Protein AF-0000000070120757 (afdb_homodimer)

Sequence (480 aa):
MANGKIQCFLDIASYFSYIAFADLLPNLDLLAAHGVEVEFVPVLIAGINTQSGNKPPWTLQAKAEYLRYDSDRAKERVGKAGIAFPKDFLSMALTVLPQRAMHYIKRNYSTKQYLTAMHYLFHAFWTPPHKNLTKQDVLREVLASVPSDFPGQGAPLFSSQEVDDIIKAAGTQEYKDALTSSTDEAVAKGAFGAPWIFVTNARGAEEPFFGSDRFNHIYKFLDLPFRDIELLPPTKESKIMANGKIQCFLDIASYFSYIAFADLLPNLDLLAAHGVEVEFVPVLIAGINTQSGNKPPWTLQAKAEYLRYDSDRAKERVGKAGIAFPKDFLSMALTVLPQRAMHYIKRNYSTKQYLTAMHYLFHAFWTPPHKNLTKQDVLREVLASVPSDFPGQGAPLFSSQEVDDIIKAAGTQEYKDALTSSTDEAVAKGAFGAPWIFVTNARGAEEPFFGSDRFNHIYKFLDLPFRDIELLPPTKESKI

Organism: Pyricularia oryzae (strain 70-15 / ATCC MYA-4617 / FGSC 8958) (NCBI:txid242507)

Radius of gyration: 24.74 Å; Cα contacts (8 Å, |Δi|>4): 823; chains: 2; bounding box: 47×75×52 Å

Solvent-accessible surface area (backbone atoms only — not comparable to full-atom values): 25364 Å² total; per-residue (Å²): 127,67,39,20,38,38,38,37,33,27,27,76,70,30,70,44,18,48,44,30,49,54,55,46,59,81,40,47,68,58,37,44,72,62,34,30,47,77,44,80,40,54,28,44,49,69,56,21,15,63,74,45,67,41,72,68,60,61,79,39,65,45,48,36,61,48,43,61,54,54,52,54,52,50,29,46,74,56,72,40,70,71,49,50,85,54,93,62,41,80,81,39,51,61,47,61,49,50,36,12,25,46,53,49,38,55,74,74,45,53,70,66,57,32,51,39,46,52,51,44,51,33,46,41,39,31,23,78,91,40,52,50,45,49,38,68,70,50,34,50,52,52,49,48,59,29,30,64,41,71,94,48,93,49,61,51,60,39,53,74,67,52,41,51,50,38,59,55,46,26,72,34,68,70,25,48,48,48,33,53,49,43,26,51,49,43,38,74,68,46,31,46,51,49,17,27,33,42,35,33,24,64,86,67,52,72,51,71,45,73,52,58,80,47,60,65,58,50,36,53,68,49,70,48,61,60,45,58,71,37,81,49,75,80,66,84,73,76,77,112,128,68,37,20,38,36,38,38,33,27,26,76,71,30,72,44,18,48,46,31,50,54,55,45,59,83,41,47,66,58,37,45,71,61,33,29,47,77,42,80,39,55,29,43,49,68,58,21,16,64,75,46,67,43,72,68,61,61,79,39,64,42,47,35,62,48,42,60,54,53,50,52,53,50,28,47,74,55,72,41,70,72,49,50,83,54,93,62,42,78,81,37,51,61,46,62,49,49,35,12,26,48,54,51,38,54,73,74,46,54,69,67,56,32,51,39,47,52,52,45,51,32,46,42,40,31,23,78,92,39,50,51,44,51,37,67,69,51,35,50,54,51,49,50,59,29,31,62,41,71,93,51,94,48,59,51,60,38,52,75,67,50,42,51,50,38,59,54,47,25,72,34,68,68,26,48,49,50,33,50,47,41,26,49,47,43,39,74,65,47,28,47,51,51,17,27,34,42,34,33,22,64,87,66,52,72,50,70,43,72,52,59,79,47,60,68,60,50,36,53,68,49,72,49,61,61,44,59,70,37,83,47,76,81,66,83,72,76,80,112

Nearest PDB structures (foldseek):
  3rpp-assembly2_B  TM=8.856E-01  e=4.234E-11  Homo sapiens
  3gn3-assembly1_A  TM=5.487E-01  e=3.069E-03  Pseudomonas syringae pv. tomato
  1v57-assembly1_A  TM=6.775E-01  e=3.950E-02  Escherichia coli
  7u4j-assembly1_A  TM=8.013E-01  e=5.363E-01  Homo sapiens
  8q8n-assembly1_A  TM=5.885E-01  e=4.821E-01  Homo sapiens

pLDDT: mean 95.37, std 9.5, range [25.95, 98.94]

Foldseek 3Di:
DQQKEKEWEAELLDLLLLLLLLVCVVCQVVCVVNRYYYHYAYEQQVLLQVVLVHDDQVVDVVSVVVCVVVSCVSCVVSPNNQFAQAPPSVQLSPCLQVSLLLVVCVVPHDPLLSSLLSNQSSCQQGGPVHFSCSDLVSVLVSQCCRASDPVDRHHRSDDNVRSVVSNVSSPDPVSSVSRVVRNVVLVVLPDNGPRKMWMAGNVRDIDIDHGNPCVVVRCVVNVHDDDDDDDDDDDVPPVD/DQQKEKEWEAELLDLLLLLLLLVCVVCQVVCVVNRYYYHYAYEQQVLLQVVQVHDDQVVDVVSVVVCVVVSCVSCVVSPNNQFAQAPPSVQLSRCLQVSLLLVVCVVPHDPLLSSLLSNQSSCQQGGPVHFSCSDLVSVLVSQCCRASDPVDDHHRSDDNVRSVVSNVSSPDVVSSVSRVVRNVVLVVLPDNGPRKMWMAGNVGDIDIDHGNPCVVVRCVVNVHDDDDDDDDDDDVPPVD

Structure (mmCIF, N/CA/C/O backbone):
data_AF-0000000070120757-model_v1
#
loop_
_entity.id
_entity.type
_entity.pdbx_description
1 polymer 'Glutathione S-transferase kappa'
#
loop_
_atom_site.group_PDB
_atom_site.id
_atom_site.type_symbol
_atom_site.label_atom_id
_atom_site.label_alt_id
_atom_site.label_comp_id
_atom_site.label_asym_id
_atom_site.label_entity_id
_atom_site.label_seq_id
_atom_site.pdbx_PDB_ins_code
_atom_site.Cartn_x
_atom_site.Cartn_y
_atom_site.Cartn_z
_atom_site.occupancy
_atom_site.B_iso_or_equiv
_atom_site.auth_seq_id
_atom_site.auth_comp_id
_atom_site.auth_asym_id
_atom_site.auth_atom_id
_atom_site.pdbx_PDB_model_num
ATOM 1 N N . MET A 1 1 ? 13.781 26.375 -13.242 1 50.03 1 MET A N 1
ATOM 2 C CA . MET A 1 1 ? 12.469 25.719 -13.219 1 50.03 1 MET A CA 1
ATOM 3 C C . MET A 1 1 ? 12.484 24.484 -12.32 1 50.03 1 MET A C 1
ATOM 5 O O . MET A 1 1 ? 13.539 23.875 -12.133 1 50.03 1 MET A O 1
ATOM 9 N N . ALA A 1 2 ? 11.398 24.328 -11.445 1 70.94 2 ALA A N 1
ATOM 10 C CA . ALA A 1 2 ? 11.445 23.188 -10.539 1 70.94 2 ALA A CA 1
ATOM 11 C C . ALA A 1 2 ? 11.57 21.875 -11.32 1 70.94 2 ALA A C 1
ATOM 13 O O . ALA A 1 2 ? 11.016 21.734 -12.414 1 70.94 2 ALA A O 1
ATOM 14 N N . ASN A 1 3 ? 12.57 21.078 -10.969 1 88.62 3 ASN A N 1
ATOM 15 C CA . ASN A 1 3 ? 12.758 19.75 -11.547 1 88.62 3 ASN A CA 1
ATOM 16 C C . ASN A 1 3 ? 11.586 18.828 -11.227 1 88.62 3 ASN A C 1
ATOM 18 O O . ASN A 1 3 ? 11.445 17.766 -11.828 1 88.62 3 ASN A O 1
ATOM 22 N N . GLY A 1 4 ? 10.648 19.328 -10.344 1 97.19 4 GLY A N 1
ATOM 23 C CA . GLY A 1 4 ? 9.484 18.547 -9.969 1 97.19 4 GLY A CA 1
ATOM 24 C C . GLY A 1 4 ? 8.727 19.141 -8.797 1 97.19 4 GLY A C 1
ATOM 25 O O . GLY A 1 4 ? 9.195 20.078 -8.156 1 97.19 4 GLY A O 1
ATOM 26 N N . LYS A 1 5 ? 7.543 18.703 -8.602 1 98.56 5 LYS A N 1
ATOM 27 C CA . LYS A 1 5 ? 6.707 19.172 -7.496 1 98.56 5 LYS A CA 1
ATOM 28 C C . LYS A 1 5 ? 5.918 18.016 -6.891 1 98.56 5 LYS A C 1
ATOM 30 O O . LYS A 1 5 ? 5.391 17.156 -7.617 1 98.56 5 LYS A O 1
ATOM 35 N N . ILE A 1 6 ? 5.926 17.938 -5.629 1 98.81 6 ILE A N 1
ATOM 36 C CA . ILE A 1 6 ? 5.082 17.016 -4.863 1 98.81 6 ILE A CA 1
ATOM 37 C C . ILE A 1 6 ? 4.039 17.812 -4.082 1 98.81 6 ILE A C 1
ATOM 39 O O . ILE A 1 6 ? 4.391 18.641 -3.236 1 98.81 6 ILE A O 1
ATOM 43 N N . GLN A 1 7 ? 2.795 17.641 -4.371 1 98.88 7 GLN A N 1
ATOM 44 C CA . GLN A 1 7 ? 1.706 18.109 -3.521 1 98.88 7 GLN A CA 1
ATOM 45 C C . GLN A 1 7 ? 1.139 16.984 -2.674 1 98.88 7 GLN A C 1
ATOM 47 O O . GLN A 1 7 ? 0.594 16.016 -3.209 1 98.88 7 GLN A O 1
ATOM 52 N N . CYS A 1 8 ? 1.307 17.109 -1.428 1 98.94 8 CYS A N 1
ATOM 53 C CA . CYS A 1 8 ? 0.802 16.109 -0.49 1 98.94 8 CYS A CA 1
ATOM 54 C C . CYS A 1 8 ? -0.441 16.625 0.23 1 98.94 8 CYS A C 1
ATOM 56 O O . CYS A 1 8 ? -0.342 17.438 1.145 1 98.94 8 CYS A O 1
ATOM 58 N N . PHE A 1 9 ? -1.634 16.156 -0.146 1 98.94 9 PHE A N 1
ATOM 59 C CA . PHE A 1 9 ? -2.9 16.484 0.497 1 98.94 9 PHE A CA 1
ATOM 60 C C . PHE A 1 9 ? -3.129 15.617 1.727 1 98.94 9 PHE A C 1
ATOM 62 O O . PHE A 1 9 ? -3.105 14.391 1.636 1 98.94 9 PHE A O 1
ATOM 69 N N . LEU A 1 10 ? -3.34 16.234 2.838 1 98.75 10 LEU A N 1
ATOM 70 C CA . LEU A 1 10 ? -3.377 15.453 4.07 1 98.75 10 LEU A CA 1
ATOM 71 C C . LEU A 1 10 ? -4.375 16.047 5.059 1 98.75 10 LEU A C 1
ATOM 73 O O . LEU A 1 10 ? -4.777 17.203 4.922 1 98.75 10 LEU A O 1
ATOM 77 N N . ASP A 1 11 ? -4.809 15.312 5.926 1 98.88 11 ASP A N 1
ATOM 78 C CA . ASP A 1 11 ? -5.695 15.664 7.031 1 98.88 11 ASP A CA 1
ATOM 79 C C . ASP A 1 11 ? -5.137 15.164 8.359 1 98.88 11 ASP A C 1
ATOM 81 O O . ASP A 1 11 ? -4.648 14.031 8.453 1 98.88 11 ASP A O 1
ATOM 85 N N . ILE A 1 12 ? -5.242 15.945 9.383 1 98.38 12 ILE A N 1
ATOM 86 C CA . ILE A 1 12 ? -4.68 15.609 10.688 1 98.38 12 ILE A CA 1
ATOM 87 C C . ILE A 1 12 ? -5.379 14.383 11.258 1 98.38 12 ILE A C 1
ATOM 89 O O . ILE A 1 12 ? -4.812 13.664 12.086 1 98.38 12 ILE A O 1
ATOM 93 N N . ALA A 1 13 ? -6.57 14.07 10.805 1 98 13 ALA A N 1
ATOM 94 C CA . ALA A 1 13 ? -7.312 12.914 11.305 1 98 13 ALA A CA 1
ATOM 95 C C . ALA A 1 13 ? -6.93 11.648 10.547 1 98 13 ALA A C 1
ATOM 97 O O . ALA A 1 13 ? -7.395 10.555 10.875 1 98 13 ALA A O 1
ATOM 98 N N . SER A 1 14 ? -6.172 11.75 9.539 1 98.06 14 SER A N 1
ATOM 99 C CA . SER A 1 14 ? -5.707 10.594 8.773 1 98.06 14 SER A CA 1
ATOM 100 C C . SER A 1 14 ? -4.406 10.047 9.352 1 98.06 14 SER A C 1
ATOM 102 O O . SER A 1 14 ? -3.361 10.695 9.266 1 98.06 14 SER A O 1
ATOM 104 N N . TYR A 1 15 ? -4.441 8.859 9.898 1 98.06 15 TYR A N 1
ATOM 105 C CA . TYR A 1 15 ? -3.285 8.203 10.492 1 98.06 15 TYR A CA 1
ATOM 106 C C . TYR A 1 15 ? -2.133 8.125 9.5 1 98.06 15 TYR A C 1
ATOM 108 O O . TYR A 1 15 ? -0.994 8.461 9.836 1 98.06 15 TYR A O 1
ATOM 116 N N . PHE A 1 16 ? -2.396 7.75 8.305 1 98.62 16 PHE A N 1
ATOM 117 C CA . PHE A 1 16 ? -1.352 7.523 7.316 1 98.62 16 PHE A CA 1
ATOM 118 C C . PHE A 1 16 ? -0.901 8.844 6.695 1 98.62 16 PHE A C 1
ATOM 120 O O . PHE A 1 16 ? 0.169 8.914 6.086 1 98.62 16 PHE A O 1
ATOM 127 N N . SER A 1 17 ? -1.73 9.891 6.793 1 98.88 17 SER A N 1
ATOM 128 C CA . SER A 1 17 ? -1.214 11.219 6.492 1 98.88 17 SER A CA 1
ATOM 129 C C . SER A 1 17 ? -0.045 11.578 7.402 1 98.88 17 SER A C 1
ATOM 131 O O . SER A 1 17 ? 0.955 12.141 6.949 1 98.88 17 SER A O 1
ATOM 133 N N . TYR A 1 18 ? -0.209 11.258 8.703 1 98.69 18 TYR A N 1
ATOM 134 C CA . TYR A 1 18 ? 0.887 11.523 9.625 1 98.69 18 TYR A CA 1
ATOM 135 C C . TYR A 1 18 ? 2.125 10.719 9.25 1 98.69 18 TYR A C 1
ATOM 137 O O . TYR A 1 18 ? 3.244 11.234 9.289 1 98.69 18 TYR A O 1
ATOM 145 N N . ILE A 1 19 ? 1.92 9.469 8.867 1 98.75 19 ILE A N 1
ATOM 146 C CA . ILE A 1 19 ? 3.029 8.602 8.477 1 98.75 19 ILE A CA 1
ATOM 147 C C . ILE A 1 19 ? 3.732 9.195 7.254 1 98.75 19 ILE A C 1
ATOM 149 O O . ILE A 1 19 ? 4.965 9.273 7.219 1 98.75 19 ILE A O 1
ATOM 153 N N . ALA A 1 20 ? 2.971 9.578 6.277 1 98.81 20 ALA A N 1
ATOM 154 C CA . ALA A 1 20 ? 3.537 10.164 5.062 1 98.81 20 ALA A CA 1
ATOM 155 C C . ALA A 1 20 ? 4.305 11.445 5.379 1 98.81 20 ALA A C 1
ATOM 157 O O . ALA A 1 20 ? 5.402 11.664 4.863 1 98.81 20 ALA A O 1
ATOM 158 N N . PHE A 1 21 ? 3.734 12.297 6.211 1 98.5 21 PHE A N 1
ATOM 159 C CA . PHE A 1 21 ? 4.375 13.539 6.641 1 98.5 21 PHE A CA 1
ATOM 160 C C . PHE A 1 21 ? 5.703 13.25 7.332 1 98.5 21 PHE A C 1
ATOM 162 O O . PHE A 1 21 ? 6.723 13.859 7.012 1 98.5 21 PHE A O 1
ATOM 169 N N . ALA A 1 22 ? 5.656 12.273 8.227 1 97.56 22 ALA A N 1
ATOM 170 C CA . ALA A 1 22 ? 6.836 11.922 9.016 1 97.56 22 ALA A CA 1
ATOM 171 C C . ALA A 1 22 ? 7.922 11.312 8.125 1 97.56 22 ALA A C 1
ATOM 173 O O . ALA A 1 22 ? 9.109 11.438 8.422 1 97.56 22 ALA A O 1
ATOM 174 N N . ASP A 1 23 ? 7.512 10.633 7.09 1 97.56 23 ASP A N 1
ATOM 175 C CA . ASP A 1 23 ? 8.469 10.047 6.156 1 97.56 23 ASP A CA 1
ATOM 176 C C . ASP A 1 23 ? 9.07 11.109 5.238 1 97.56 23 ASP A C 1
ATOM 178 O O . ASP A 1 23 ? 10.266 11.086 4.953 1 97.56 23 ASP A O 1
ATOM 182 N N . LEU A 1 24 ? 8.289 12.062 4.793 1 97.62 24 LEU A N 1
ATOM 183 C CA . LEU A 1 24 ? 8.688 13.078 3.822 1 97.62 24 LEU A CA 1
ATOM 184 C C . LEU A 1 24 ? 9.523 14.164 4.488 1 97.62 24 LEU A C 1
ATOM 186 O O . LEU A 1 24 ? 10.453 14.695 3.881 1 97.62 24 LEU A O 1
ATOM 190 N N . LEU A 1 25 ? 9.219 14.492 5.715 1 96.44 25 LEU A N 1
ATOM 191 C CA . LEU A 1 25 ? 9.773 15.648 6.406 1 96.44 25 LEU A CA 1
ATOM 192 C C . LEU A 1 25 ? 11.297 15.586 6.434 1 96.44 25 LEU A C 1
ATOM 194 O O . LEU A 1 25 ? 11.969 16.547 6.039 1 96.44 25 LEU A O 1
ATOM 198 N N . PRO A 1 26 ? 11.898 14.43 6.773 1 95.94 26 PRO A N 1
ATOM 199 C CA . PRO A 1 26 ? 13.359 14.375 6.828 1 95.94 26 PRO A CA 1
ATOM 200 C C . PRO A 1 26 ? 14.008 14.43 5.445 1 95.94 26 PRO A C 1
ATOM 202 O O . PRO A 1 26 ? 15.219 14.625 5.336 1 95.94 26 PRO A O 1
ATOM 205 N N . ASN A 1 27 ? 13.234 14.305 4.395 1 97.56 27 ASN A N 1
ATOM 206 C CA . ASN A 1 27 ? 13.781 14.25 3.041 1 97.56 27 ASN A CA 1
ATOM 207 C C . ASN A 1 27 ? 13.594 15.57 2.305 1 97.56 27 ASN A C 1
ATOM 209 O O . ASN A 1 27 ? 13.984 15.703 1.145 1 97.56 27 ASN A O 1
ATOM 213 N N . LEU A 1 28 ? 13.008 16.562 2.957 1 97.81 28 LEU A N 1
ATOM 214 C CA . LEU A 1 28 ? 12.641 17.812 2.285 1 97.81 28 LEU A CA 1
ATOM 215 C C . LEU A 1 28 ? 13.875 18.516 1.74 1 97.81 28 LEU A C 1
ATOM 217 O O . LEU A 1 28 ? 13.875 19 0.602 1 97.81 28 LEU A O 1
ATOM 221 N N . ASP A 1 29 ? 14.953 18.625 2.547 1 97.25 29 ASP A N 1
ATOM 222 C CA . ASP A 1 29 ? 16.172 19.297 2.094 1 97.25 29 ASP A CA 1
ATOM 223 C C . ASP A 1 29 ? 16.781 18.562 0.909 1 97.25 29 ASP A C 1
ATOM 225 O O . ASP A 1 29 ? 17.266 19.188 -0.034 1 97.25 29 ASP A O 1
ATOM 229 N N . LEU A 1 30 ? 16.812 17.25 1.024 1 97.5 30 LEU A N 1
ATOM 230 C CA . LEU A 1 30 ? 17.359 16.453 -0.058 1 97.5 30 LEU A CA 1
ATOM 231 C C . LEU A 1 30 ? 16.547 16.609 -1.33 1 97.5 30 LEU A C 1
ATOM 233 O O . LEU A 1 30 ? 17.094 16.672 -2.43 1 97.5 30 LEU A O 1
ATOM 237 N N . LEU A 1 31 ? 15.211 16.594 -1.247 1 98.31 31 LEU A N 1
ATOM 238 C CA . LEU A 1 31 ? 14.336 16.812 -2.389 1 98.31 31 LEU A CA 1
ATOM 239 C C . LEU A 1 31 ? 14.57 18.188 -2.994 1 98.31 31 LEU A C 1
ATOM 241 O O . LEU A 1 31 ? 14.617 18.344 -4.219 1 98.31 31 LEU A O 1
ATOM 245 N N . ALA A 1 32 ? 14.742 19.219 -2.146 1 97.75 32 ALA A N 1
ATOM 246 C CA . ALA A 1 32 ? 15.055 20.562 -2.619 1 97.75 32 ALA A CA 1
ATOM 247 C C . ALA A 1 32 ? 16.375 20.578 -3.379 1 97.75 32 ALA A C 1
ATOM 249 O O . ALA A 1 32 ? 16.516 21.297 -4.375 1 97.75 32 ALA A O 1
ATOM 250 N N . ALA A 1 33 ? 17.344 19.828 -2.875 1 97.31 33 ALA A N 1
ATOM 251 C CA . ALA A 1 33 ? 18.641 19.75 -3.539 1 97.31 33 ALA A CA 1
ATOM 252 C C . ALA A 1 33 ? 18.5 19.172 -4.941 1 97.31 33 ALA A C 1
ATOM 254 O O . ALA A 1 33 ? 19.312 19.438 -5.824 1 97.31 33 ALA A O 1
ATOM 255 N N . HIS A 1 34 ? 17.484 18.391 -5.188 1 97.44 34 HIS A N 1
ATOM 256 C CA . HIS A 1 34 ? 17.203 17.828 -6.504 1 97.44 34 HIS A CA 1
ATOM 257 C C . HIS A 1 34 ? 16.328 18.766 -7.32 1 97.44 34 HIS A C 1
ATOM 259 O O . HIS A 1 34 ? 15.938 18.453 -8.445 1 97.44 34 HIS A O 1
ATOM 265 N N . GLY A 1 35 ? 15.961 19.891 -6.738 1 97.44 35 GLY A N 1
ATOM 266 C CA . GLY A 1 35 ? 15.07 20.828 -7.41 1 97.44 35 GLY A CA 1
ATOM 267 C C . GLY A 1 35 ? 13.609 20.438 -7.309 1 97.44 35 GLY A C 1
ATOM 268 O O . GLY A 1 35 ? 12.797 20.844 -8.141 1 97.44 35 GLY A O 1
ATOM 269 N N . VAL A 1 36 ? 13.242 19.594 -6.379 1 98.38 36 VAL A N 1
ATOM 270 C CA . VAL A 1 36 ? 11.859 19.172 -6.207 1 98.38 36 VAL A CA 1
ATOM 271 C C . VAL A 1 36 ? 11.211 19.953 -5.074 1 98.38 36 VAL A C 1
ATOM 273 O O . VAL A 1 36 ? 11.719 19.984 -3.951 1 98.38 36 VAL A O 1
ATOM 276 N N . GLU A 1 37 ? 10.148 20.609 -5.344 1 98 37 GLU A N 1
ATOM 277 C CA . GLU A 1 37 ? 9.367 21.312 -4.34 1 98 37 GLU A CA 1
ATOM 278 C C . GLU A 1 37 ? 8.328 20.406 -3.697 1 98 37 GLU A C 1
ATOM 280 O O . GLU A 1 37 ? 7.707 19.578 -4.379 1 98 37 GLU A O 1
ATOM 285 N N . VAL A 1 38 ? 8.148 20.531 -2.432 1 98.44 38 VAL A N 1
ATOM 286 C CA . VAL A 1 38 ? 7.129 19.766 -1.722 1 98.44 38 VAL A CA 1
ATOM 287 C C . VAL A 1 38 ? 6.148 20.719 -1.043 1 98.44 38 VAL A C 1
ATOM 289 O O . VAL A 1 38 ? 6.562 21.656 -0.347 1 98.44 38 VAL A O 1
ATOM 292 N N . GLU A 1 39 ? 4.961 20.531 -1.307 1 98.44 39 GLU A N 1
ATOM 293 C CA . GLU A 1 39 ? 3.887 21.297 -0.673 1 98.44 39 GLU A CA 1
ATOM 294 C C . GLU A 1 39 ? 2.928 20.375 0.079 1 98.44 39 GLU A C 1
ATOM 296 O O . GLU A 1 39 ? 2.463 19.375 -0.469 1 98.44 39 GLU A O 1
ATOM 301 N N . PHE A 1 40 ? 2.674 20.672 1.332 1 98.88 40 PHE A N 1
ATOM 302 C CA . PHE A 1 40 ? 1.639 20 2.109 1 98.88 40 PHE A CA 1
ATOM 303 C C . PHE A 1 40 ? 0.35 20.812 2.111 1 98.88 40 PHE A C 1
ATOM 305 O O . PHE A 1 40 ? 0.365 22 2.414 1 98.88 40 PHE A O 1
ATOM 312 N N . VAL A 1 41 ? -0.749 20.203 1.757 1 98.94 41 VAL A N 1
ATOM 313 C CA . VAL A 1 41 ? -1.999 20.922 1.57 1 98.94 41 VAL A CA 1
ATOM 314 C C . VAL A 1 41 ? -3.078 20.344 2.48 1 98.94 41 VAL A C 1
ATOM 316 O O . VAL A 1 41 ? -3.504 19.203 2.295 1 98.94 41 VAL A O 1
ATOM 319 N N . PRO A 1 42 ? -3.561 21.109 3.453 1 98.94 42 PRO A N 1
ATOM 320 C CA . PRO A 1 42 ? -4.645 20.609 4.305 1 98.94 42 PRO A CA 1
ATOM 321 C C . PRO A 1 42 ? -5.926 20.344 3.523 1 98.94 42 PRO A C 1
ATOM 323 O O . PRO A 1 42 ? -6.336 21.156 2.693 1 98.94 42 PRO A O 1
ATOM 326 N N . VAL A 1 43 ? -6.527 19.219 3.74 1 98.94 43 VAL A N 1
ATOM 327 C CA . VAL A 1 43 ? -7.805 18.828 3.15 1 98.94 43 VAL A CA 1
ATOM 328 C C . VAL A 1 43 ? -8.672 18.141 4.195 1 98.94 43 VAL A C 1
ATOM 330 O O . VAL A 1 43 ? -8.219 17.875 5.312 1 98.94 43 VAL A O 1
ATOM 333 N N . LEU A 1 44 ? -9.93 17.984 3.801 1 98.75 44 LEU A N 1
ATOM 334 C CA . LEU A 1 44 ? -10.852 17.203 4.633 1 98.75 44 LEU A CA 1
ATOM 335 C C . LEU A 1 44 ? -11.023 15.797 4.09 1 98.75 44 LEU A C 1
ATOM 337 O O . LEU A 1 44 ? -11.703 15.594 3.076 1 98.75 44 LEU A O 1
ATOM 341 N N . ILE A 1 45 ? -10.477 14.812 4.797 1 98.44 45 ILE A N 1
ATOM 342 C CA . ILE A 1 45 ? -10.594 13.43 4.34 1 98.44 45 ILE A CA 1
ATOM 343 C C . ILE A 1 45 ? -12.07 13.023 4.309 1 98.44 45 ILE A C 1
ATOM 345 O O . ILE A 1 45 ? -12.484 12.258 3.439 1 98.44 45 ILE A O 1
ATOM 349 N N . ALA A 1 46 ? -12.906 13.539 5.242 1 97.25 46 ALA A N 1
ATOM 350 C CA . ALA A 1 46 ? -14.344 13.273 5.211 1 97.25 46 ALA A CA 1
ATOM 351 C C . ALA A 1 46 ? -14.961 13.773 3.91 1 97.25 46 ALA A C 1
ATOM 353 O O . ALA A 1 46 ? -15.828 13.102 3.33 1 97.25 46 ALA A O 1
ATOM 354 N N . GLY A 1 47 ? -14.539 14.984 3.533 1 98.31 47 GLY A N 1
ATOM 355 C CA . GLY A 1 47 ? -15.008 15.516 2.266 1 98.31 47 GLY A CA 1
ATOM 356 C C . GLY A 1 47 ? -14.586 14.688 1.072 1 98.31 47 GLY A C 1
ATOM 357 O O . GLY A 1 47 ? -15.375 14.438 0.161 1 98.31 47 GLY A O 1
ATOM 358 N N . ILE A 1 48 ? -13.336 14.227 1.093 1 98.81 48 ILE A N 1
ATOM 359 C CA . ILE A 1 48 ? -12.805 13.391 0.023 1 98.81 48 ILE A CA 1
ATOM 360 C C . ILE A 1 48 ? -13.578 12.078 -0.048 1 98.81 48 ILE A C 1
ATOM 362 O O . ILE A 1 48 ? -13.984 11.648 -1.13 1 98.81 48 ILE A O 1
ATOM 366 N N . ASN A 1 49 ? -13.797 11.438 1.115 1 98.19 49 ASN A N 1
ATOM 367 C CA . ASN A 1 49 ? -14.555 10.195 1.157 1 98.19 49 ASN A CA 1
ATOM 368 C C . ASN A 1 49 ? -15.977 10.383 0.632 1 98.19 49 ASN A C 1
ATOM 370 O O . ASN A 1 49 ? -16.453 9.578 -0.172 1 98.19 49 ASN A O 1
ATOM 374 N N . THR A 1 50 ? -16.594 11.445 1.033 1 97.94 50 THR A N 1
ATOM 375 C CA . THR A 1 50 ? -17.969 11.727 0.625 1 97.94 50 THR A CA 1
ATOM 376 C C . THR A 1 50 ? -18.047 11.938 -0.884 1 97.94 50 THR A C 1
ATOM 378 O O . THR A 1 50 ? -18.906 11.352 -1.549 1 97.94 50 THR A O 1
ATOM 381 N N . GLN A 1 51 ? -17.172 12.711 -1.396 1 98.5 51 GLN A N 1
ATOM 382 C CA . GLN A 1 51 ? -17.25 13.078 -2.805 1 98.5 51 GLN A CA 1
ATOM 383 C C . GLN A 1 51 ? -16.828 11.922 -3.701 1 98.5 51 GLN A C 1
ATOM 385 O O . GLN A 1 51 ? -17.328 11.781 -4.816 1 98.5 51 GLN A O 1
ATOM 390 N N . SER A 1 52 ? -15.93 11.078 -3.271 1 98.5 52 SER A N 1
ATOM 391 C CA . SER A 1 52 ? -15.438 9.961 -4.074 1 98.5 52 SER A CA 1
ATOM 392 C C . SER A 1 52 ? -16.328 8.727 -3.906 1 98.5 52 SER A C 1
ATOM 394 O O . SER A 1 52 ? -16.266 7.801 -4.715 1 98.5 52 SER A O 1
ATOM 396 N N . GLY A 1 53 ? -17.078 8.68 -2.795 1 97.94 53 GLY A N 1
ATOM 397 C CA . GLY A 1 53 ? -17.875 7.512 -2.473 1 97.94 53 GLY A CA 1
ATOM 398 C C . GLY A 1 53 ? -17.109 6.438 -1.729 1 97.94 53 GLY A C 1
ATOM 399 O O . GLY A 1 53 ? -17.609 5.34 -1.501 1 97.94 53 GLY A O 1
ATOM 400 N N . ASN A 1 54 ? -15.859 6.777 -1.357 1 97.94 54 ASN A N 1
ATOM 401 C CA . ASN A 1 54 ? -15.062 5.801 -0.627 1 97.94 54 ASN A CA 1
ATOM 402 C C . ASN A 1 54 ? -15.508 5.68 0.826 1 97.94 54 ASN A C 1
ATOM 404 O O . ASN A 1 54 ? -16.141 6.594 1.363 1 97.94 54 ASN A O 1
ATOM 408 N N . LYS A 1 55 ? -15.25 4.531 1.398 1 96.06 55 LYS A N 1
ATOM 409 C CA . LYS A 1 55 ? -15.477 4.293 2.822 1 96.06 55 LYS A CA 1
ATOM 410 C C . LYS A 1 55 ? -14.164 3.998 3.545 1 96.06 55 LYS A C 1
ATOM 412 O O . LYS A 1 55 ? -13.258 3.387 2.975 1 96.06 55 LYS A O 1
ATOM 417 N N . PRO A 1 56 ? -14.086 4.473 4.781 1 94.62 56 PRO A N 1
ATOM 418 C CA . PRO A 1 56 ? -12.898 4.109 5.555 1 94.62 56 PRO A CA 1
ATOM 419 C C . PRO A 1 56 ? -12.703 2.598 5.648 1 94.62 56 PRO A C 1
ATOM 421 O O . PRO A 1 56 ? -13.672 1.844 5.73 1 94.62 56 PRO A O 1
ATOM 424 N N . PRO A 1 57 ? -11.461 2.17 5.684 1 94.06 57 PRO A N 1
ATOM 425 C CA . PRO A 1 57 ? -11.18 0.732 5.672 1 94.06 57 PRO A CA 1
ATOM 426 C C . PRO A 1 57 ? -11.75 0.011 6.895 1 94.06 57 PRO A C 1
ATOM 428 O O . PRO A 1 57 ? -12.102 -1.167 6.809 1 94.06 57 PRO A O 1
ATOM 431 N N . TRP A 1 58 ? -11.891 0.692 8.023 1 93.94 58 TRP A N 1
ATOM 432 C CA . TRP A 1 58 ? -12.297 0.012 9.25 1 93.94 58 TRP A CA 1
ATOM 433 C C . TRP A 1 58 ? -13.781 -0.323 9.227 1 93.94 58 TRP A C 1
ATOM 435 O O . TRP A 1 58 ? -14.281 -1.021 10.109 1 93.94 58 TRP A O 1
ATOM 445 N N . THR A 1 59 ? -14.5 0.191 8.164 1 95.62 59 THR A N 1
ATOM 446 C CA . THR A 1 59 ? -15.914 -0.167 8.031 1 95.62 59 THR A CA 1
ATOM 447 C C . THR A 1 59 ? -16.062 -1.64 7.66 1 95.62 59 THR A C 1
ATOM 449 O O . THR A 1 59 ? -17.141 -2.217 7.812 1 95.62 59 THR A O 1
ATOM 452 N N . LEU A 1 60 ? -15.055 -2.289 7.09 1 97.56 60 LEU A N 1
ATOM 453 C CA . LEU A 1 60 ? -14.984 -3.73 6.879 1 97.56 60 LEU A CA 1
ATOM 454 C C . LEU A 1 60 ? -14.164 -4.402 7.977 1 97.56 60 LEU A C 1
ATOM 456 O O . LEU A 1 60 ? -12.992 -4.074 8.172 1 97.56 60 LEU A O 1
ATOM 460 N N . GLN A 1 61 ? -14.82 -5.293 8.688 1 97.94 61 GLN A N 1
ATOM 461 C CA . GLN A 1 61 ? -14.234 -5.883 9.883 1 97.94 61 GLN A CA 1
ATOM 462 C C . GLN A 1 61 ? -12.844 -6.453 9.594 1 97.94 61 GLN A C 1
ATOM 464 O O . GLN A 1 61 ? -11.898 -6.215 10.352 1 97.94 61 GLN A O 1
ATOM 469 N N . ALA A 1 62 ? -12.672 -7.199 8.539 1 98.25 62 ALA A N 1
ATOM 470 C CA . ALA A 1 62 ? -11.383 -7.805 8.211 1 98.25 62 ALA A CA 1
ATOM 471 C C . ALA A 1 62 ? -10.305 -6.738 8.016 1 98.25 62 ALA A C 1
ATOM 473 O O . ALA A 1 62 ? -9.156 -6.922 8.438 1 98.25 62 ALA A O 1
ATOM 474 N N . LYS A 1 63 ? -10.688 -5.621 7.363 1 98.31 63 LYS A N 1
ATOM 475 C CA . LYS A 1 63 ? -9.719 -4.539 7.164 1 98.31 63 LYS A CA 1
ATOM 476 C C . LYS A 1 63 ? -9.406 -3.834 8.477 1 98.31 63 LYS A C 1
ATOM 478 O O . LYS A 1 63 ? -8.266 -3.432 8.711 1 98.31 63 LYS A O 1
ATOM 483 N N . ALA A 1 64 ? -10.422 -3.643 9.305 1 97.5 64 ALA A N 1
ATOM 484 C CA . ALA A 1 64 ? -10.203 -3.041 10.617 1 97.5 64 ALA A CA 1
ATOM 485 C C . ALA A 1 64 ? -9.188 -3.842 11.43 1 97.5 64 ALA A C 1
ATOM 487 O O . ALA A 1 64 ? -8.273 -3.271 12.039 1 97.5 64 ALA A O 1
ATOM 488 N N . GLU A 1 65 ? -9.352 -5.168 11.445 1 98.06 65 GLU A N 1
ATOM 489 C CA . GLU A 1 65 ? -8.445 -6.051 12.172 1 98.06 65 GLU A CA 1
ATOM 490 C C . GLU A 1 65 ? -7.031 -5.984 11.594 1 98.06 65 GLU A C 1
ATOM 492 O O . GLU A 1 65 ? -6.051 -5.934 12.344 1 98.06 65 GLU A O 1
ATOM 497 N N . TYR A 1 66 ? -6.938 -5.941 10.305 1 98.5 66 TYR A N 1
ATOM 498 C CA . TYR A 1 66 ? -5.641 -5.883 9.633 1 98.5 66 TYR A CA 1
ATOM 499 C C . TYR A 1 66 ? -4.934 -4.57 9.945 1 98.5 66 TYR A C 1
ATOM 501 O O . TYR A 1 66 ? -3.707 -4.535 10.086 1 98.5 66 TYR A O 1
ATOM 509 N N . LEU A 1 67 ? -5.691 -3.469 10.023 1 97.5 67 LEU A N 1
ATOM 510 C CA . LEU A 1 67 ? -5.145 -2.129 10.188 1 97.5 67 LEU A CA 1
ATOM 511 C C . LEU A 1 67 ? -4.375 -2.018 11.5 1 97.5 67 LEU A C 1
ATOM 513 O O . LEU A 1 67 ? -3.424 -1.239 11.609 1 97.5 67 LEU A O 1
ATOM 517 N N . ARG A 1 68 ? -4.723 -2.797 12.461 1 96.44 68 ARG A N 1
ATOM 518 C CA . ARG A 1 68 ? -3.986 -2.783 13.727 1 96.44 68 ARG A CA 1
ATOM 519 C C . ARG A 1 68 ? -2.529 -3.182 13.516 1 96.44 68 ARG A C 1
ATOM 521 O O . ARG A 1 68 ? -1.624 -2.574 14.094 1 96.44 68 ARG A O 1
ATOM 528 N N . TYR A 1 69 ? -2.293 -4.191 12.633 1 98.12 69 TYR A N 1
ATOM 529 C CA . TYR A 1 69 ? -0.939 -4.637 12.312 1 98.12 69 TYR A CA 1
ATOM 530 C C . TYR A 1 69 ? -0.219 -3.613 11.445 1 98.12 69 TYR A C 1
ATOM 532 O O . TYR A 1 69 ? 0.896 -3.191 11.766 1 98.12 69 TYR A O 1
ATOM 540 N N . ASP A 1 70 ? -0.939 -3.227 10.414 1 98.12 70 ASP A N 1
ATOM 541 C CA . ASP A 1 70 ? -0.307 -2.383 9.406 1 98.12 70 ASP A CA 1
ATOM 542 C C . ASP A 1 70 ? 0.042 -1.01 9.977 1 98.12 70 ASP A C 1
ATOM 544 O O . ASP A 1 70 ? 1.089 -0.445 9.656 1 98.12 70 ASP A O 1
ATOM 548 N N . SER A 1 71 ? -0.828 -0.429 10.797 1 98 71 SER A N 1
ATOM 549 C CA . SER A 1 71 ? -0.568 0.87 11.414 1 98 71 SER A CA 1
ATOM 550 C C . SER A 1 71 ? 0.624 0.808 12.359 1 98 71 SER A C 1
ATOM 552 O O . SER A 1 71 ? 1.438 1.731 12.406 1 98 71 SER A O 1
ATOM 554 N N . ASP A 1 72 ? 0.744 -0.27 13.102 1 97.94 72 ASP A N 1
ATOM 555 C CA . ASP A 1 72 ? 1.866 -0.438 14.023 1 97.94 72 ASP A CA 1
ATOM 556 C C . ASP A 1 72 ? 3.191 -0.499 13.266 1 97.94 72 ASP A C 1
ATOM 558 O O . ASP A 1 72 ? 4.172 0.127 13.672 1 97.94 72 ASP A O 1
ATOM 562 N N . ARG A 1 73 ? 3.188 -1.209 12.195 1 98.31 73 ARG A N 1
ATOM 563 C CA . ARG A 1 73 ? 4.391 -1.331 11.375 1 98.31 73 ARG A CA 1
ATOM 564 C C . ARG A 1 73 ? 4.766 0.006 10.75 1 98.31 73 ARG A C 1
ATOM 566 O O . ARG A 1 73 ? 5.941 0.374 10.711 1 98.31 73 ARG A O 1
ATOM 573 N N . ALA A 1 74 ? 3.758 0.71 10.305 1 98.19 74 ALA A N 1
ATOM 574 C CA . ALA A 1 74 ? 3.979 1.991 9.633 1 98.19 74 ALA A CA 1
ATOM 575 C C . ALA A 1 74 ? 4.566 3.018 10.602 1 98.19 74 ALA A C 1
ATOM 577 O O . ALA A 1 74 ? 5.531 3.711 10.266 1 98.19 74 ALA A O 1
ATOM 578 N N . LYS A 1 75 ? 3.965 3.121 11.789 1 98.12 75 LYS A N 1
ATOM 579 C CA . LYS A 1 75 ? 4.453 4.113 12.75 1 98.12 75 LYS A CA 1
ATOM 580 C C . LYS A 1 75 ? 5.875 3.789 13.195 1 98.12 75 LYS A C 1
ATOM 582 O O . LYS A 1 75 ? 6.691 4.691 13.383 1 98.12 75 LYS A O 1
ATOM 587 N N . GLU A 1 76 ? 6.184 2.5 13.375 1 97.75 76 GLU A N 1
ATOM 588 C CA . GLU A 1 76 ? 7.531 2.098 13.758 1 97.75 76 GLU A CA 1
ATOM 589 C C . GLU A 1 76 ? 8.547 2.471 12.688 1 97.75 76 GLU A C 1
ATOM 591 O O . GLU A 1 76 ? 9.648 2.922 13 1 97.75 76 GLU A O 1
ATOM 596 N N . ARG A 1 77 ? 8.18 2.279 11.477 1 97.69 77 ARG A N 1
ATOM 597 C CA . ARG A 1 77 ? 9.086 2.525 10.359 1 97.69 77 ARG A CA 1
ATOM 598 C C . ARG A 1 77 ? 9.539 3.98 10.336 1 97.69 77 ARG A C 1
ATOM 600 O O . ARG A 1 77 ? 10.68 4.273 9.969 1 97.69 77 ARG A O 1
ATOM 607 N N . VAL A 1 78 ? 8.688 4.906 10.766 1 97.19 78 VAL A N 1
ATOM 608 C CA . VAL A 1 78 ? 9.016 6.324 10.656 1 97.19 78 VAL A CA 1
ATOM 609 C C . VAL A 1 78 ? 9.375 6.879 12.031 1 97.19 78 VAL A C 1
ATOM 611 O O . VAL A 1 78 ? 9.375 8.094 12.234 1 97.19 78 VAL A O 1
ATOM 614 N N . GLY A 1 79 ? 9.562 6.027 13.008 1 96.38 79 GLY A N 1
ATOM 615 C CA . GLY A 1 79 ? 10.047 6.43 14.32 1 96.38 79 GLY A CA 1
ATOM 616 C C . GLY A 1 79 ? 8.984 7.098 15.164 1 96.38 79 GLY A C 1
ATOM 617 O O . GLY A 1 79 ? 9.281 7.984 15.969 1 96.38 79 GLY A O 1
ATOM 618 N N . LYS A 1 80 ? 7.734 6.734 14.953 1 96.38 80 LYS A N 1
ATOM 619 C CA . LYS A 1 80 ? 6.633 7.316 15.711 1 96.38 80 LYS A CA 1
ATOM 620 C C . LYS A 1 80 ? 5.918 6.258 16.547 1 96.38 80 LYS A C 1
ATOM 622 O O . LYS A 1 80 ? 4.691 6.145 16.5 1 96.38 80 LYS A O 1
ATOM 627 N N . ALA A 1 81 ? 6.656 5.457 17.25 1 93.19 81 ALA A N 1
ATOM 628 C CA . ALA A 1 81 ? 6.133 4.301 17.984 1 93.19 81 ALA A CA 1
ATOM 629 C C . ALA A 1 81 ? 5.125 4.73 19.047 1 93.19 81 ALA A C 1
ATOM 631 O O . ALA A 1 81 ? 4.285 3.932 19.469 1 93.19 81 ALA A O 1
ATOM 632 N N . GLY A 1 82 ? 5.102 5.977 19.406 1 95.06 82 GLY A N 1
ATOM 633 C CA . GLY A 1 82 ? 4.27 6.434 20.5 1 95.06 82 GLY A CA 1
ATOM 634 C C . GLY A 1 82 ? 2.855 6.789 20.078 1 95.06 82 GLY A C 1
ATOM 635 O O . GLY A 1 82 ? 1.982 7.004 20.922 1 95.06 82 GLY A O 1
ATOM 636 N N . ILE A 1 83 ? 2.584 6.824 18.766 1 97 83 ILE A N 1
ATOM 637 C CA . ILE A 1 83 ? 1.252 7.238 18.344 1 97 83 ILE A CA 1
ATOM 638 C C . ILE A 1 83 ? 0.304 6.039 18.391 1 97 83 ILE A C 1
ATOM 640 O O . ILE A 1 83 ? 0.744 4.891 18.328 1 97 83 ILE A O 1
ATOM 644 N N . ALA A 1 84 ? -1.01 6.305 18.562 1 96.06 84 ALA A N 1
ATOM 645 C CA . ALA A 1 84 ? -2.059 5.297 18.672 1 96.06 84 ALA A CA 1
ATOM 646 C C . ALA A 1 84 ? -3.416 5.867 18.281 1 96.06 84 ALA A C 1
ATOM 648 O O . ALA A 1 84 ? -3.604 7.086 18.266 1 96.06 84 ALA A O 1
ATOM 649 N N . PHE A 1 85 ? -4.34 4.98 17.984 1 95.19 85 PHE A N 1
ATOM 650 C CA . PHE A 1 85 ? -5.691 5.418 17.656 1 95.19 85 PHE A CA 1
ATOM 651 C C . PHE A 1 85 ? -6.422 5.883 18.906 1 95.19 85 PHE A C 1
ATOM 653 O O . PHE A 1 85 ? -6.371 5.219 19.953 1 95.19 85 PHE A O 1
ATOM 660 N N . PRO A 1 86 ? -7.082 6.996 18.797 1 95.25 86 PRO A N 1
ATOM 661 C CA . PRO A 1 86 ? -7.879 7.438 19.938 1 95.25 86 PRO A CA 1
ATOM 662 C C . PRO A 1 86 ? -9.117 6.574 20.172 1 95.25 86 PRO A C 1
ATOM 664 O O . PRO A 1 86 ? -9.711 6.082 19.203 1 95.25 86 PRO A O 1
ATOM 667 N N . LYS A 1 87 ? -9.586 6.449 21.422 1 92.19 87 LYS A N 1
ATOM 668 C CA . LYS A 1 87 ? -10.797 5.707 21.75 1 92.19 87 LYS A CA 1
ATOM 669 C C . LYS A 1 87 ? -12.031 6.371 21.156 1 92.19 87 LYS A C 1
ATOM 671 O O . LYS A 1 87 ? -12.953 5.691 20.703 1 92.19 87 LYS A O 1
ATOM 676 N N . ASP A 1 88 ? -11.992 7.75 21.188 1 92.62 88 ASP A N 1
ATOM 677 C CA . ASP A 1 88 ? -13.109 8.523 20.656 1 92.62 88 ASP A CA 1
ATOM 678 C C . ASP A 1 88 ? -12.773 9.125 19.297 1 92.62 88 ASP A C 1
ATOM 680 O O . ASP A 1 88 ? -12.984 10.312 19.062 1 92.62 88 ASP A O 1
ATOM 684 N N . PHE A 1 89 ? -12.258 8.305 18.469 1 94 89 PHE A N 1
ATOM 685 C CA . PHE A 1 89 ? -11.727 8.766 17.188 1 94 89 PHE A CA 1
ATOM 686 C C . PHE A 1 89 ? -12.805 9.477 16.391 1 94 89 PHE A C 1
ATOM 688 O O . PHE A 1 89 ? -12.555 10.539 15.812 1 94 89 PHE A O 1
ATOM 695 N N . LEU A 1 90 ? -14.047 8.969 16.312 1 89.38 90 LEU A N 1
ATOM 696 C CA . LEU A 1 90 ? -15.094 9.484 15.438 1 89.38 90 LEU A CA 1
ATOM 697 C C . LEU A 1 90 ? -15.461 10.922 15.82 1 89.38 90 LEU A C 1
ATOM 699 O O . LEU A 1 90 ? -15.695 11.758 14.945 1 89.38 90 LEU A O 1
ATOM 703 N N . SER A 1 91 ? -15.438 11.219 17.094 1 90.75 91 SER A N 1
ATOM 704 C CA . SER A 1 91 ? -15.781 12.562 17.547 1 90.75 91 SER A CA 1
ATOM 705 C C . SER A 1 91 ? -14.633 13.539 17.297 1 90.75 91 SER A C 1
ATOM 707 O O . SER A 1 91 ? -14.844 14.758 17.234 1 90.75 91 SER A O 1
ATOM 709 N N . MET A 1 92 ? -13.461 13.023 17.078 1 94.75 92 MET A N 1
ATOM 710 C CA . MET A 1 92 ? -12.273 13.859 16.906 1 94.75 92 MET A CA 1
ATOM 711 C C . MET A 1 92 ? -11.953 14.047 15.422 1 94.75 92 MET A C 1
ATOM 713 O O . MET A 1 92 ? -11.148 14.898 15.062 1 94.75 92 MET A O 1
ATOM 717 N N . ALA A 1 93 ? -12.68 13.336 14.547 1 93.5 93 ALA A N 1
ATOM 718 C CA . ALA A 1 93 ? -12.273 13.25 13.148 1 93.5 93 ALA A CA 1
ATOM 719 C C . ALA A 1 93 ? -12.961 14.32 12.312 1 93.5 93 ALA A C 1
ATOM 721 O O . ALA A 1 93 ? -12.727 14.422 11.102 1 93.5 93 ALA A O 1
ATOM 722 N N . LEU A 1 94 ? -13.805 15.211 12.883 1 93.88 94 LEU A N 1
ATOM 723 C CA . LEU A 1 94 ? -14.406 16.344 12.195 1 93.88 94 LEU A CA 1
ATOM 724 C C . LEU A 1 94 ? -13.477 17.562 12.234 1 93.88 94 LEU A C 1
ATOM 726 O O . LEU A 1 94 ? -13.781 18.562 12.891 1 93.88 94 LEU A O 1
ATOM 730 N N . THR A 1 95 ? -12.445 17.547 11.367 1 98.19 95 THR A N 1
ATOM 731 C CA . THR A 1 95 ? -11.25 18.375 11.555 1 98.19 95 THR A CA 1
ATOM 732 C C . THR A 1 95 ? -11.383 19.688 10.797 1 98.19 95 THR A C 1
ATOM 734 O O . THR A 1 95 ? -10.375 20.281 10.398 1 98.19 95 THR A O 1
ATOM 737 N N . VAL A 1 96 ? -12.586 20.219 10.609 1 98.44 96 VAL A N 1
ATOM 738 C CA . VAL A 1 96 ? -12.828 21.438 9.836 1 98.44 96 VAL A CA 1
ATOM 739 C C . VAL A 1 96 ? -12.047 22.594 10.453 1 98.44 96 VAL A C 1
ATOM 741 O O . VAL A 1 96 ? -11.281 23.266 9.758 1 98.44 96 VAL A O 1
ATOM 744 N N . LEU A 1 97 ? -12.109 22.766 11.719 1 98.56 97 LEU A N 1
ATOM 745 C CA . LEU A 1 97 ? -11.516 23.922 12.398 1 98.56 97 LEU A CA 1
ATOM 746 C C . LEU A 1 97 ? -9.992 23.875 12.312 1 98.56 97 LEU A C 1
ATOM 748 O O . LEU A 1 97 ? -9.375 24.828 11.836 1 98.56 97 LEU A O 1
ATOM 752 N N . PRO A 1 98 ? -9.312 22.812 12.711 1 98.75 98 PRO A N 1
ATOM 753 C CA . PRO A 1 98 ? -7.852 22.812 12.633 1 98.75 98 PRO A CA 1
ATOM 754 C C . PRO A 1 98 ? -7.34 22.891 11.195 1 98.75 98 PRO A C 1
ATOM 756 O O . PRO A 1 98 ? -6.285 23.469 10.938 1 98.75 98 PRO A O 1
ATOM 759 N N . GLN A 1 99 ? -8.078 22.297 10.227 1 98.88 99 GLN A N 1
ATOM 760 C CA . GLN A 1 99 ? -7.625 22.344 8.844 1 98.88 99 GLN A CA 1
ATOM 761 C C . GLN A 1 99 ? -7.738 23.75 8.266 1 98.88 99 GLN A C 1
ATOM 763 O O . GLN A 1 99 ? -6.879 24.188 7.5 1 98.88 99 GLN A O 1
ATOM 768 N N . ARG A 1 100 ? -8.773 24.484 8.617 1 98.94 100 ARG A N 1
ATOM 769 C CA . ARG A 1 100 ? -8.883 25.891 8.234 1 98.94 100 ARG A CA 1
ATOM 770 C C . ARG A 1 100 ? -7.77 26.719 8.875 1 98.94 100 ARG A C 1
ATOM 772 O O . ARG A 1 100 ? -7.18 27.578 8.227 1 98.94 100 ARG A O 1
ATOM 779 N N . ALA A 1 101 ? -7.512 26.453 10.156 1 98.94 101 ALA A N 1
ATOM 780 C CA . ALA A 1 101 ? -6.414 27.125 10.836 1 98.94 101 ALA A CA 1
ATOM 781 C C . ALA A 1 101 ? -5.094 26.906 10.102 1 98.94 101 ALA A C 1
ATOM 783 O O . ALA A 1 101 ? -4.305 27.828 9.938 1 98.94 101 ALA A O 1
ATOM 784 N N . MET A 1 102 ? -4.863 25.703 9.633 1 98.88 102 MET A N 1
ATOM 785 C CA . MET A 1 102 ? -3.621 25.359 8.945 1 98.88 102 MET A CA 1
ATOM 786 C C . MET A 1 102 ? -3.508 26.109 7.625 1 98.88 102 MET A C 1
ATOM 788 O O . MET A 1 102 ? -2.408 26.484 7.207 1 98.88 102 MET A O 1
ATOM 792 N N . HIS A 1 103 ? -4.648 26.312 6.914 1 98.94 103 HIS A N 1
ATOM 793 C CA . HIS A 1 103 ? -4.609 27.125 5.703 1 98.94 103 HIS A CA 1
ATOM 794 C C . HIS A 1 103 ? -4.16 28.547 6.012 1 98.94 103 HIS A C 1
ATOM 796 O O . HIS A 1 103 ? -3.414 29.141 5.238 1 98.94 103 HIS A O 1
ATOM 802 N N . TYR A 1 104 ? -4.68 29.094 7.094 1 98.94 104 TYR A N 1
ATOM 803 C CA . TYR A 1 104 ? -4.254 30.422 7.488 1 98.94 104 TYR A CA 1
ATOM 804 C C . TYR A 1 104 ? -2.764 30.453 7.805 1 98.94 104 TYR A C 1
ATOM 806 O O . TYR A 1 104 ? -2.043 31.344 7.348 1 98.94 104 TYR A O 1
ATOM 814 N N . ILE A 1 105 ? -2.289 29.5 8.602 1 98.88 105 ILE A N 1
ATOM 815 C CA . ILE A 1 105 ? -0.882 29.422 8.977 1 98.88 105 ILE A CA 1
ATOM 816 C C . ILE A 1 105 ? -0.019 29.297 7.723 1 98.88 105 ILE A C 1
ATOM 818 O O . ILE A 1 105 ? 0.995 29.984 7.586 1 98.88 105 ILE A O 1
ATOM 822 N N . LYS A 1 106 ? -0.448 28.453 6.82 1 98.75 106 LYS A N 1
ATOM 823 C CA . LYS A 1 106 ? 0.283 28.234 5.574 1 98.75 106 LYS A CA 1
ATOM 824 C C . LYS A 1 106 ? 0.464 29.531 4.801 1 98.75 106 LYS A C 1
ATOM 826 O O . LYS A 1 106 ? 1.526 29.781 4.23 1 98.75 106 LYS A O 1
ATOM 831 N N . ARG A 1 107 ? -0.526 30.359 4.777 1 98.5 107 ARG A N 1
ATOM 832 C CA . ARG A 1 107 ? -0.542 31.562 3.967 1 98.5 107 ARG A CA 1
ATOM 833 C C . ARG A 1 107 ? 0.235 32.688 4.648 1 98.5 107 ARG A C 1
ATOM 835 O O . ARG A 1 107 ? 0.854 33.531 3.977 1 98.5 107 ARG A O 1
ATOM 842 N N . ASN A 1 108 ? 0.317 32.719 5.965 1 98.56 108 ASN A N 1
ATOM 843 C CA . ASN A 1 108 ? 0.704 33.938 6.648 1 98.56 108 ASN A CA 1
ATOM 844 C C . ASN A 1 108 ? 2.014 33.781 7.414 1 98.56 108 ASN A C 1
ATOM 846 O O . ASN A 1 108 ? 2.584 34.75 7.902 1 98.56 108 ASN A O 1
ATOM 850 N N . TYR A 1 109 ? 2.488 32.594 7.504 1 98 109 TYR A N 1
ATOM 851 C CA . TYR A 1 109 ? 3.713 32.312 8.258 1 98 109 TYR A CA 1
ATOM 852 C C . TYR A 1 109 ? 4.746 31.609 7.387 1 98 109 TYR A C 1
ATOM 854 O O . TYR A 1 109 ? 4.445 31.219 6.262 1 98 109 TYR A O 1
ATOM 862 N N . SER A 1 110 ? 5.992 31.484 7.887 1 96.62 110 SER A N 1
ATOM 863 C CA . SER A 1 110 ? 7.062 30.828 7.141 1 96.62 110 SER A CA 1
ATOM 864 C C . SER A 1 110 ? 6.773 29.344 6.953 1 96.62 110 SER A C 1
ATOM 866 O O . SER A 1 110 ? 5.988 28.766 7.703 1 96.62 110 SER A O 1
ATOM 868 N N . THR A 1 111 ? 7.418 28.75 5.98 1 96.31 111 THR A N 1
ATOM 869 C CA . THR A 1 111 ? 7.289 27.312 5.742 1 96.31 111 THR A CA 1
ATOM 870 C C . THR A 1 111 ? 7.707 26.516 6.977 1 96.31 111 THR A C 1
ATOM 872 O O . THR A 1 111 ? 7.074 25.516 7.32 1 96.31 111 THR A O 1
ATOM 875 N N . LYS A 1 112 ? 8.742 26.953 7.621 1 94.31 112 LYS A N 1
ATOM 876 C CA . LYS A 1 112 ? 9.211 26.281 8.828 1 94.31 112 LYS A CA 1
ATOM 877 C C . LYS A 1 112 ? 8.141 26.297 9.914 1 94.31 112 LYS A C 1
ATOM 879 O O . LYS A 1 112 ? 7.895 25.281 10.57 1 94.31 112 LYS A O 1
ATOM 884 N N . GLN A 1 113 ? 7.523 27.469 10.148 1 95.44 113 GLN A N 1
ATOM 885 C CA . GLN A 1 113 ? 6.465 27.562 11.148 1 95.44 113 GLN A CA 1
ATOM 886 C C . GLN A 1 113 ? 5.277 26.688 10.781 1 95.44 113 GLN A C 1
ATOM 888 O O . GLN A 1 113 ? 4.711 26.016 11.648 1 95.44 113 GLN A O 1
ATOM 893 N N . TYR A 1 114 ? 4.938 26.734 9.523 1 97.75 114 TYR A N 1
ATOM 894 C CA . TYR A 1 114 ? 3.818 25.938 9.031 1 97.75 114 TYR A CA 1
ATOM 895 C C . TYR A 1 114 ? 4.059 24.453 9.273 1 97.75 114 TYR A C 1
ATOM 897 O O . TYR A 1 114 ? 3.205 23.766 9.836 1 97.75 114 TYR A O 1
ATOM 905 N N . LEU A 1 115 ? 5.238 23.953 8.914 1 97.06 115 LEU A N 1
ATOM 906 C CA . LEU A 1 115 ? 5.562 22.531 9.047 1 97.06 115 LEU A CA 1
ATOM 907 C C . LEU A 1 115 ? 5.676 22.141 10.516 1 97.06 115 LEU A C 1
ATOM 909 O O . LEU A 1 115 ? 5.277 21.047 10.906 1 97.06 115 LEU A O 1
ATOM 913 N N . THR A 1 116 ? 6.223 23.016 11.312 1 96.69 116 THR A N 1
ATOM 914 C CA . THR A 1 116 ? 6.316 22.75 12.742 1 96.69 116 THR A CA 1
ATOM 915 C C . THR A 1 116 ? 4.926 22.641 13.367 1 96.69 116 THR A C 1
ATOM 917 O O . THR A 1 116 ? 4.668 21.734 14.156 1 96.69 116 THR A O 1
ATOM 920 N N . ALA A 1 117 ? 4.059 23.578 12.984 1 97.38 117 ALA A N 1
ATOM 921 C CA . ALA A 1 117 ? 2.686 23.547 13.484 1 97.38 117 ALA A CA 1
ATOM 922 C C . ALA A 1 117 ? 1.976 22.266 13.055 1 97.38 117 ALA A C 1
ATOM 924 O O . ALA A 1 117 ? 1.321 21.609 13.867 1 97.38 117 ALA A O 1
ATOM 925 N N . MET A 1 118 ? 2.074 21.922 11.797 1 97.69 118 MET A N 1
ATOM 926 C CA . MET A 1 118 ? 1.454 20.703 11.281 1 97.69 118 MET A CA 1
ATOM 927 C C . MET A 1 118 ? 1.946 19.484 12.039 1 97.69 118 MET A C 1
ATOM 929 O O . MET A 1 118 ? 1.147 18.641 12.445 1 97.69 118 MET A O 1
ATOM 933 N N . HIS A 1 119 ? 3.256 19.391 12.172 1 97.12 119 HIS A N 1
ATOM 934 C CA . HIS A 1 119 ? 3.842 18.266 12.891 1 97.12 119 HIS A CA 1
ATOM 935 C C . HIS A 1 119 ? 3.275 18.141 14.297 1 97.12 119 HIS A C 1
ATOM 937 O O . HIS A 1 119 ? 2.932 17.047 14.75 1 97.12 119 HI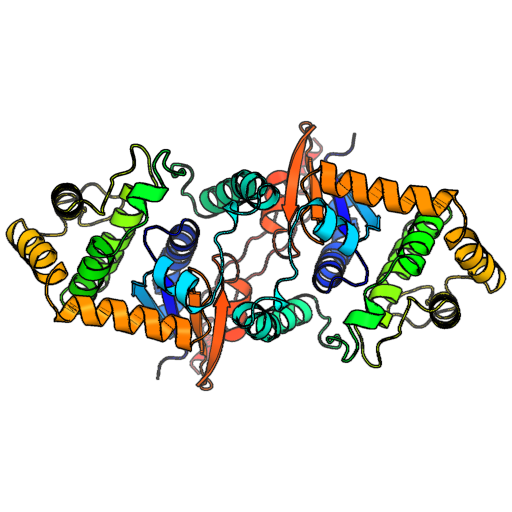S A O 1
ATOM 943 N N . TYR A 1 120 ? 3.209 19.219 14.984 1 96.62 120 TYR A N 1
ATOM 944 C CA . TYR A 1 120 ? 2.746 19.219 16.375 1 96.62 120 TYR A CA 1
ATOM 945 C C . TYR A 1 120 ? 1.266 18.859 16.453 1 96.62 120 TYR A C 1
ATOM 947 O O . TYR A 1 120 ? 0.833 18.172 17.375 1 96.62 120 TYR A O 1
ATOM 955 N N . LEU A 1 121 ? 0.465 19.391 15.516 1 97.56 121 LEU A N 1
ATOM 956 C CA . LEU A 1 121 ? -0.95 19.047 15.5 1 97.56 121 LEU A CA 1
ATOM 957 C C . LEU A 1 121 ? -1.135 17.547 15.289 1 97.56 121 LEU A C 1
ATOM 959 O O . LEU A 1 121 ? -1.965 16.922 15.945 1 97.56 121 LEU A O 1
ATOM 963 N N . PHE A 1 122 ? -0.373 16.969 14.336 1 97.94 122 PHE A N 1
ATOM 964 C CA . PHE A 1 122 ? -0.388 15.516 14.172 1 97.94 122 PHE A CA 1
ATOM 965 C C . PHE A 1 122 ? -0.039 14.812 15.477 1 97.94 122 PHE A C 1
ATOM 967 O O . PHE A 1 122 ? -0.746 13.898 15.898 1 97.94 122 PHE A O 1
ATOM 974 N N . HIS A 1 123 ? 1.021 15.266 16.062 1 96.56 123 HIS A N 1
ATOM 975 C CA . HIS A 1 123 ? 1.488 14.672 17.312 1 96.56 123 HIS A CA 1
ATOM 976 C C . HIS A 1 123 ? 0.413 14.75 18.391 1 96.56 123 HIS A C 1
ATOM 978 O O . HIS A 1 123 ? 0.108 13.742 19.047 1 96.56 123 HIS A O 1
ATOM 984 N N . ALA A 1 124 ? -0.145 15.914 18.578 1 96.75 124 ALA A N 1
ATOM 985 C CA . ALA A 1 124 ? -1.156 16.141 19.609 1 96.75 124 ALA A CA 1
ATOM 986 C C . ALA A 1 124 ? -2.387 15.266 19.375 1 96.75 124 ALA A C 1
ATOM 988 O O . ALA A 1 124 ? -3.008 14.781 20.312 1 96.75 124 ALA A O 1
ATOM 989 N N . PHE A 1 125 ? -2.76 15.117 18.141 1 98.31 125 PHE A N 1
ATOM 990 C CA . PHE A 1 125 ? -3.947 14.352 17.781 1 98.31 125 PHE A CA 1
ATOM 991 C C . PHE A 1 125 ? -3.721 12.859 17.984 1 98.31 125 PHE A C 1
ATOM 993 O O . PHE A 1 125 ? -4.574 12.172 18.562 1 98.31 125 PHE A O 1
ATOM 1000 N N . TRP A 1 126 ? -2.547 12.289 17.641 1 98.12 126 TRP A N 1
ATOM 1001 C CA . TRP A 1 126 ? -2.381 10.844 17.5 1 98.12 126 TRP A CA 1
ATOM 1002 C C . TRP A 1 126 ? -1.611 10.273 18.688 1 98.12 126 TRP A C 1
ATOM 1004 O O . TRP A 1 126 ? -1.585 9.055 18.891 1 98.12 126 TRP A O 1
ATOM 1014 N N . THR A 1 127 ? -0.938 11.094 19.453 1 97.12 127 THR A N 1
ATOM 1015 C CA . THR A 1 127 ? -0.229 10.609 20.641 1 97.12 127 THR A CA 1
ATOM 1016 C C . THR A 1 127 ? -1.116 10.703 21.875 1 97.12 127 THR A C 1
ATOM 1018 O O . THR A 1 127 ? -1.732 11.742 22.125 1 97.12 127 THR A O 1
ATOM 1021 N N . PRO A 1 128 ? -1.187 9.633 22.609 1 96.69 128 PRO A N 1
ATOM 1022 C CA . PRO A 1 128 ? -1.948 9.734 23.859 1 96.69 128 PRO A CA 1
ATOM 1023 C C . PRO A 1 128 ? -1.509 10.914 24.719 1 96.69 128 PRO A C 1
ATOM 1025 O O . PRO A 1 128 ? -0.312 11.195 24.828 1 96.69 128 PRO A O 1
ATOM 1028 N N . PRO A 1 129 ? -2.496 11.648 25.422 1 96.06 129 PRO A N 1
ATOM 1029 C CA . PRO A 1 129 ? -3.896 11.297 25.672 1 96.06 129 PRO A CA 1
ATOM 1030 C C . PRO A 1 129 ? -4.824 11.75 24.547 1 96.06 129 PRO A C 1
ATOM 1032 O O . PRO A 1 129 ? -6.047 11.781 24.719 1 96.06 129 PRO A O 1
ATOM 1035 N N . HIS A 1 130 ? -4.309 12.148 23.344 1 97.75 130 HIS A N 1
ATOM 1036 C CA . HIS A 1 130 ? -5.086 12.516 22.172 1 97.75 130 HIS A CA 1
ATOM 1037 C C . HIS A 1 130 ? -5.879 13.805 22.406 1 97.75 130 HIS A C 1
ATOM 1039 O O . HIS A 1 130 ? -6.883 13.789 23.125 1 97.75 130 HIS A O 1
ATOM 1045 N N . LYS A 1 131 ? -5.48 14.859 21.844 1 97.19 131 LYS A N 1
ATOM 1046 C CA . LYS A 1 131 ? -6.191 16.125 21.969 1 97.19 131 LYS A CA 1
ATOM 1047 C C . LYS A 1 131 ? -7.266 16.281 20.906 1 97.19 131 LYS A C 1
ATOM 1049 O O . LYS A 1 131 ? -6.996 16.078 19.719 1 97.19 131 LYS A O 1
ATOM 1054 N N . ASN A 1 132 ? -8.469 16.578 21.344 1 97.88 132 ASN A N 1
ATOM 1055 C CA . ASN A 1 132 ? -9.555 16.812 20.391 1 97.88 132 ASN A CA 1
ATOM 1056 C C . ASN A 1 132 ? -9.469 18.203 19.766 1 97.88 132 ASN A C 1
ATOM 1058 O O . ASN A 1 132 ? -10.055 19.156 20.281 1 97.88 132 ASN A O 1
ATOM 1062 N N . LEU A 1 133 ? -8.82 18.344 18.672 1 98.25 133 LEU A N 1
ATOM 1063 C CA . LEU A 1 133 ? -8.477 19.609 18.031 1 98.25 133 LEU A CA 1
ATOM 1064 C C . LEU A 1 133 ? -9.703 20.234 17.375 1 98.25 133 LEU A C 1
ATOM 1066 O O . LEU A 1 133 ? -9.641 21.375 16.891 1 98.25 133 LEU A O 1
ATOM 1070 N N . THR A 1 134 ? -10.797 19.531 17.344 1 96.81 134 THR A N 1
ATOM 1071 C CA . THR A 1 134 ? -12.023 20.078 16.781 1 96.81 134 THR A CA 1
ATOM 1072 C C . THR A 1 134 ? -12.641 21.109 17.734 1 96.81 134 THR A C 1
ATOM 1074 O O . THR A 1 134 ? -13.5 21.891 17.344 1 96.81 134 THR A O 1
ATOM 1077 N N . LYS A 1 135 ? -12.219 21.031 18.984 1 97.31 135 LYS A N 1
ATOM 1078 C CA . LYS A 1 135 ? -12.656 22 20 1 97.31 135 LYS A CA 1
ATOM 1079 C C . LYS A 1 135 ? -11.773 23.25 19.984 1 97.31 135 LYS A C 1
ATOM 1081 O O . LYS A 1 135 ? -10.555 23.156 20.125 1 97.31 135 LYS A O 1
ATOM 1086 N N . GLN A 1 136 ? -12.43 24.359 19.891 1 97.94 136 GLN A N 1
ATOM 1087 C CA . GLN A 1 136 ? -11.703 25.609 19.703 1 97.94 136 GLN A CA 1
ATOM 1088 C C . GLN A 1 136 ? -10.734 25.859 20.859 1 97.94 136 GLN A C 1
ATOM 1090 O O . GLN A 1 136 ? -9.602 26.281 20.641 1 97.94 136 GLN A O 1
ATOM 1095 N N . ASP A 1 137 ? -11.188 25.641 22.078 1 98.19 137 ASP A N 1
ATOM 1096 C CA . ASP A 1 137 ? -10.344 25.891 23.25 1 98.19 137 ASP A CA 1
ATOM 1097 C C . ASP A 1 137 ? -9.141 24.953 23.266 1 98.19 137 ASP A C 1
ATOM 1099 O O . ASP A 1 137 ? -8.047 25.344 23.656 1 98.19 137 ASP A O 1
ATOM 1103 N N . VAL A 1 138 ? -9.328 23.703 22.859 1 98.31 138 VAL A N 1
ATOM 1104 C CA . VAL A 1 138 ? -8.242 22.734 22.797 1 98.31 138 VAL A CA 1
ATOM 1105 C C . VAL A 1 138 ? -7.262 23.125 21.703 1 98.31 138 VAL A C 1
ATOM 1107 O O . VAL A 1 138 ? -6.047 23.094 21.891 1 98.31 138 VAL A O 1
ATOM 1110 N N . LEU A 1 139 ? -7.789 23.516 20.5 1 98.56 139 LEU A N 1
ATOM 1111 C CA . LEU A 1 139 ? -6.926 23.969 19.422 1 98.56 139 LEU A CA 1
ATOM 1112 C C . LEU A 1 139 ? -6.086 25.172 19.844 1 98.56 139 LEU A C 1
ATOM 1114 O O . LEU A 1 139 ? -4.891 25.234 19.547 1 98.56 139 LEU A O 1
ATOM 1118 N N . ARG A 1 140 ? -6.734 26.078 20.562 1 98.25 140 ARG A N 1
ATOM 1119 C CA . ARG A 1 140 ? -6.023 27.25 21.094 1 98.25 140 ARG A CA 1
ATOM 1120 C C . ARG A 1 140 ? -4.867 26.828 21.984 1 98.25 140 ARG A C 1
ATOM 1122 O O . ARG A 1 140 ? -3.75 27.328 21.859 1 98.25 140 ARG A O 1
ATOM 1129 N N . GLU A 1 141 ? -5.176 25.969 22.891 1 97.56 141 GLU A N 1
ATOM 1130 C CA . GLU A 1 141 ? -4.168 25.469 23.828 1 97.56 141 GLU A CA 1
ATOM 1131 C C . GLU A 1 141 ? -3.008 24.812 23.094 1 97.56 141 GLU A C 1
ATOM 1133 O O . GLU A 1 141 ? -1.843 25.047 23.406 1 97.56 141 GLU A O 1
ATOM 1138 N N . VAL A 1 142 ? -3.307 23.984 22.125 1 97.12 142 VAL A N 1
ATOM 1139 C CA . VAL A 1 142 ? -2.291 23.25 21.375 1 97.12 142 VAL A CA 1
ATOM 1140 C C . VAL A 1 142 ? -1.452 24.219 20.547 1 97.12 142 VAL A C 1
ATOM 1142 O O . VAL A 1 142 ? -0.221 24.156 20.547 1 97.12 142 VAL A O 1
ATOM 1145 N N . LEU A 1 143 ? -2.09 25.188 19.859 1 97.94 143 LEU A N 1
ATOM 1146 C CA . LEU A 1 143 ? -1.369 26.172 19.047 1 97.94 143 LEU A CA 1
ATOM 1147 C C . LEU A 1 143 ? -0.453 27.031 19.922 1 97.94 143 LEU A C 1
ATOM 1149 O O . LEU A 1 143 ? 0.637 27.406 19.5 1 97.94 143 LEU A O 1
ATOM 1153 N N . ALA A 1 144 ? -0.899 27.266 21.141 1 96.38 144 ALA A N 1
ATOM 1154 C CA . ALA A 1 144 ? -0.113 28.062 22.078 1 96.38 144 ALA A CA 1
ATOM 1155 C C . ALA A 1 144 ? 1.088 27.281 22.594 1 96.38 144 ALA A C 1
ATOM 1157 O O . ALA A 1 144 ? 2.035 27.875 23.125 1 96.38 144 ALA A O 1
ATOM 1158 N N . SER A 1 145 ? 1.055 26 22.422 1 94.06 145 SER A N 1
ATOM 1159 C CA . SER A 1 145 ? 2.072 25.141 23.016 1 94.06 145 SER A CA 1
ATOM 1160 C C . SER A 1 145 ? 3.049 24.625 21.969 1 94.06 145 SER A C 1
ATOM 1162 O O . SER A 1 145 ? 4.008 23.922 22.297 1 94.06 145 SER A O 1
ATOM 1164 N N . VAL A 1 146 ? 2.797 24.906 20.656 1 94.19 146 VAL A N 1
ATOM 1165 C CA . VAL A 1 146 ? 3.719 24.453 19.625 1 94.19 146 VAL A CA 1
ATOM 1166 C C . VAL A 1 146 ? 5.109 25.031 19.875 1 94.19 146 VAL A C 1
ATOM 1168 O O . VAL A 1 146 ? 5.277 26.25 19.969 1 94.19 146 VAL A O 1
ATOM 1171 N N . PRO A 1 147 ? 6.051 24.109 19.984 1 90.12 147 PRO A N 1
ATOM 1172 C CA . PRO A 1 147 ? 7.406 24.641 20.188 1 90.12 147 PRO A CA 1
ATOM 1173 C C . PRO A 1 147 ? 8.023 25.188 18.906 1 90.12 147 PRO A C 1
ATOM 1175 O O . PRO A 1 147 ? 7.645 24.781 17.812 1 90.12 147 PRO A O 1
ATOM 1178 N N . SER A 1 148 ? 9.023 26.031 19.062 1 82.81 148 SER A N 1
ATOM 1179 C CA . SER A 1 148 ? 9.672 26.672 17.906 1 82.81 148 SER A CA 1
ATOM 1180 C C . SER A 1 148 ? 10.539 25.672 17.141 1 82.81 148 SER A C 1
ATOM 1182 O O . SER A 1 148 ? 10.867 25.891 15.984 1 82.81 148 SER A O 1
ATOM 1184 N N . ASP A 1 149 ? 10.93 24.594 17.859 1 77.56 149 ASP A N 1
ATOM 1185 C CA . ASP A 1 149 ? 11.703 23.516 17.234 1 77.56 149 ASP A CA 1
ATOM 1186 C C . ASP A 1 149 ? 11.148 22.156 17.609 1 77.56 149 ASP A C 1
ATOM 1188 O O . ASP A 1 149 ? 11.508 21.594 18.656 1 77.56 149 ASP A O 1
ATOM 1192 N N . PHE A 1 150 ? 10.281 21.672 16.922 1 76.44 150 PHE A N 1
ATOM 1193 C CA . PHE A 1 150 ? 9.703 20.375 17.203 1 76.44 150 PHE A CA 1
ATOM 1194 C C . PHE A 1 150 ? 10.609 19.25 16.703 1 76.44 150 PHE A C 1
ATOM 1196 O O . PHE A 1 150 ? 11.008 19.25 15.539 1 76.44 150 PHE A O 1
ATOM 1203 N N . PRO A 1 151 ? 10.703 18.141 17.578 1 73.56 151 PRO A N 1
ATOM 1204 C CA . PRO A 1 151 ? 10.086 17.859 18.875 1 73.56 151 PRO A CA 1
ATOM 1205 C C . PRO A 1 151 ? 10.797 18.562 20.031 1 73.56 151 PRO A C 1
ATOM 1207 O O . PRO A 1 151 ? 10.453 18.344 21.203 1 73.56 151 PRO A O 1
ATOM 1210 N N . GLY A 1 152 ? 11.672 19.516 19.75 1 72.31 152 GLY A N 1
ATOM 1211 C CA . GLY A 1 152 ? 12.43 20.172 20.797 1 72.31 152 GLY A CA 1
ATOM 1212 C C . GLY A 1 152 ? 11.555 21.016 21.719 1 72.31 152 GLY A C 1
ATOM 1213 O O . GLY A 1 152 ? 10.359 21.156 21.484 1 72.31 152 GLY A O 1
ATOM 1214 N N . GLN A 1 153 ? 12.078 21.375 23.016 1 70.25 153 GLN A N 1
ATOM 1215 C CA . GLN A 1 153 ? 11.43 22.203 24.031 1 70.25 153 GLN A CA 1
ATOM 1216 C C . GLN A 1 153 ? 11.812 23.672 23.891 1 70.25 153 GLN A C 1
ATOM 1218 O O . GLN A 1 153 ? 13 24 23.844 1 70.25 153 GLN A O 1
ATOM 1223 N N . GLY A 1 154 ? 11.172 24.406 22.969 1 75.5 154 GLY A N 1
ATOM 1224 C CA . GLY A 1 154 ? 11.5 25.812 22.812 1 75.5 154 GLY A CA 1
ATOM 1225 C C . GLY A 1 154 ? 10.336 26.734 23.109 1 75.5 154 GLY A C 1
ATOM 1226 O O . GLY A 1 154 ? 9.344 26.312 23.719 1 75.5 154 GLY A O 1
ATOM 1227 N N . ALA A 1 155 ? 10.672 27.984 22.922 1 87.12 155 ALA A N 1
ATOM 1228 C CA . ALA A 1 155 ? 9.633 29 23.047 1 87.12 155 ALA A CA 1
ATOM 1229 C C . ALA A 1 155 ? 8.461 28.703 22.125 1 87.12 155 ALA A C 1
ATOM 1231 O O . ALA A 1 155 ? 8.617 28.016 21.109 1 87.12 155 ALA A O 1
ATOM 1232 N N . PRO A 1 156 ? 7.277 29.141 22.531 1 91.5 156 PRO A N 1
ATOM 1233 C CA . PRO A 1 156 ? 6.121 28.906 21.656 1 91.5 156 PRO A CA 1
ATOM 1234 C C . PRO A 1 156 ? 6.34 29.438 20.25 1 91.5 156 PRO A C 1
ATOM 1236 O O . PRO A 1 156 ? 6.949 30.5 20.062 1 91.5 156 PRO A O 1
ATOM 1239 N N . LEU A 1 157 ? 5.902 28.703 19.328 1 95.31 157 LEU A N 1
ATOM 1240 C CA . LEU A 1 157 ? 5.996 29.047 17.922 1 95.31 157 LEU A CA 1
ATOM 1241 C C . LEU A 1 157 ? 5.195 30.297 17.609 1 95.31 157 LEU A C 1
ATOM 1243 O O . LEU A 1 157 ? 5.574 31.078 16.734 1 95.31 157 LEU A O 1
ATOM 1247 N N . PHE A 1 158 ? 4.035 30.469 18.312 1 97 158 PHE A N 1
ATOM 1248 C CA . PHE A 1 158 ? 3.121 31.578 18.094 1 97 158 PHE A CA 1
ATOM 1249 C C . PHE A 1 158 ? 2.928 32.375 19.375 1 97 158 PHE A C 1
ATOM 1251 O O . PHE A 1 158 ? 2.855 31.812 20.469 1 97 158 PHE A O 1
ATOM 1258 N N . SER A 1 159 ? 2.816 33.688 19.25 1 96.44 159 SER A N 1
ATOM 1259 C CA . SER A 1 159 ? 2.395 34.531 20.375 1 96.44 159 SER A CA 1
ATOM 1260 C C . SER A 1 159 ? 0.912 34.344 20.672 1 96.44 159 SER A C 1
ATOM 1262 O O . SER A 1 159 ? 0.174 33.781 19.859 1 96.44 159 SER A O 1
ATOM 1264 N N . SER A 1 160 ? 0.522 34.781 21.859 1 96.94 160 SER A N 1
ATOM 1265 C CA . SER A 1 160 ? -0.887 34.688 22.234 1 96.94 160 SER A CA 1
ATOM 1266 C C . SER A 1 160 ? -1.772 35.406 21.203 1 96.94 160 SER A C 1
ATOM 1268 O O . SER A 1 160 ? -2.842 34.875 20.859 1 96.94 160 SER A O 1
ATOM 1270 N N . GLN A 1 161 ? -1.294 36.531 20.781 1 98.12 161 GLN A N 1
ATOM 1271 C CA . GLN A 1 161 ? -2.053 37.281 19.781 1 98.12 161 GLN A CA 1
ATOM 1272 C C . GLN A 1 161 ? -2.131 36.5 18.469 1 98.12 161 GLN A C 1
ATOM 1274 O O . GLN A 1 161 ? -3.174 36.5 17.812 1 98.12 161 GLN A O 1
ATOM 1279 N N . GLU A 1 162 ? -1.043 35.938 18.062 1 98.44 162 GLU A N 1
ATOM 1280 C CA . GLU A 1 162 ? -1.025 35.156 16.828 1 98.44 162 GLU A CA 1
ATOM 1281 C C . GLU A 1 162 ? -1.973 33.969 16.922 1 98.44 162 GLU A C 1
ATOM 1283 O O . GLU A 1 162 ? -2.648 33.625 15.945 1 98.44 162 GLU A O 1
ATOM 1288 N N . VAL A 1 163 ? -2.002 33.344 18.047 1 98.62 163 VAL A N 1
ATOM 1289 C CA . VAL A 1 163 ? -2.924 32.219 18.266 1 98.62 163 VAL A CA 1
ATOM 1290 C C . VAL A 1 163 ? -4.363 32.719 18.078 1 98.62 163 VAL A C 1
ATOM 1292 O O . VAL A 1 163 ? -5.168 32.031 17.422 1 98.62 163 VAL A O 1
ATOM 1295 N N . ASP A 1 164 ? -4.648 33.844 18.672 1 98.44 164 ASP A N 1
ATOM 1296 C CA . ASP A 1 164 ? -5.977 34.406 18.547 1 98.44 164 ASP A CA 1
ATOM 1297 C C . ASP A 1 164 ? -6.309 34.688 17.078 1 98.44 164 ASP A C 1
ATOM 1299 O O . ASP A 1 164 ? -7.426 34.438 16.625 1 98.44 164 ASP A O 1
ATOM 1303 N N . ASP A 1 165 ? -5.355 35.219 16.359 1 98.69 165 ASP A N 1
ATOM 1304 C CA . ASP A 1 165 ? -5.551 35.5 14.945 1 98.69 165 ASP A CA 1
ATOM 1305 C C . ASP A 1 165 ? -5.812 34.25 14.141 1 98.69 165 ASP A C 1
ATOM 1307 O O . ASP A 1 165 ? -6.664 34.219 13.25 1 98.69 165 ASP A O 1
ATOM 1311 N N . ILE A 1 166 ? -5.086 33.219 14.438 1 98.81 166 ILE A N 1
ATOM 1312 C CA . ILE A 1 166 ? -5.234 31.938 13.75 1 98.81 166 ILE A CA 1
ATOM 1313 C C . ILE A 1 166 ? -6.641 31.391 13.977 1 98.81 166 ILE A C 1
ATOM 1315 O O . ILE A 1 166 ? -7.324 31 13.023 1 98.81 166 ILE A O 1
ATOM 1319 N N . ILE A 1 167 ? -7.09 31.375 15.211 1 98.62 167 ILE A N 1
ATOM 1320 C CA . ILE A 1 167 ? -8.391 30.828 15.578 1 98.62 167 ILE A CA 1
ATOM 1321 C C . ILE A 1 167 ? -9.5 31.641 14.914 1 98.62 167 ILE A C 1
ATOM 1323 O O . ILE A 1 167 ? -10.445 31.094 14.359 1 98.62 167 ILE A O 1
ATOM 1327 N N . LYS A 1 168 ? -9.367 32.938 15 1 98.5 168 LYS A N 1
ATOM 1328 C CA . LYS A 1 168 ? -10.352 33.844 14.391 1 98.5 168 LYS A CA 1
ATOM 1329 C C . LYS A 1 168 ? -10.43 33.625 12.883 1 98.5 168 LYS A C 1
ATOM 1331 O O . LYS A 1 168 ? -11.523 33.531 12.32 1 98.5 168 LYS A O 1
ATOM 1336 N N . ALA A 1 169 ? -9.273 33.531 12.242 1 98.69 169 ALA A N 1
ATOM 1337 C CA . ALA A 1 169 ? -9.211 33.344 10.789 1 98.69 169 ALA A CA 1
ATOM 1338 C C . ALA A 1 169 ? -9.891 32.062 10.383 1 98.69 169 ALA A C 1
ATOM 1340 O O . ALA A 1 169 ? -10.547 31.984 9.344 1 98.69 169 ALA A O 1
ATOM 1341 N N . ALA A 1 170 ? -9.758 31.016 11.156 1 98.44 170 ALA A N 1
ATOM 1342 C CA . ALA A 1 170 ? -10.32 29.703 10.859 1 98.44 170 ALA A CA 1
ATOM 1343 C C . ALA A 1 170 ? -11.844 29.766 10.766 1 98.44 170 ALA A C 1
ATOM 1345 O O . ALA A 1 170 ? -12.461 28.891 10.156 1 98.44 170 ALA A O 1
ATOM 1346 N N . GLY A 1 171 ? -12.445 30.797 11.336 1 98.06 171 GLY A N 1
ATOM 1347 C CA . GLY A 1 171 ? -13.891 30.953 11.312 1 98.06 171 GLY A CA 1
ATOM 1348 C C . GLY A 1 171 ? -14.375 31.844 10.18 1 98.06 171 GLY A C 1
ATOM 1349 O O . GLY A 1 171 ? -15.586 31.984 9.984 1 98.06 171 GLY A O 1
ATOM 1350 N N . THR A 1 172 ? -13.492 32.438 9.398 1 98.56 172 THR A N 1
ATOM 1351 C CA . THR A 1 172 ? -13.875 33.375 8.352 1 98.56 172 THR A CA 1
ATOM 1352 C C . THR A 1 172 ? -14.227 32.625 7.062 1 98.56 172 THR A C 1
ATOM 1354 O O . THR A 1 172 ? -13.805 31.484 6.859 1 98.56 172 THR A O 1
ATOM 1357 N N . GLN A 1 173 ? -14.984 33.281 6.199 1 98.69 173 GLN A N 1
ATOM 1358 C CA . GLN A 1 173 ? -15.375 32.719 4.914 1 98.69 173 GLN A CA 1
ATOM 1359 C C . GLN A 1 173 ? -14.156 32.406 4.051 1 98.69 173 GLN A C 1
ATOM 1361 O O . GLN A 1 173 ? -14.148 31.438 3.289 1 98.69 173 GLN A O 1
ATOM 1366 N N . GLU A 1 174 ? -13.164 33.219 4.191 1 98.69 174 GLU A N 1
ATOM 1367 C CA . GLU A 1 174 ? -11.945 33.062 3.408 1 98.69 174 GLU A CA 1
ATOM 1368 C C . GLU A 1 174 ? -11.32 31.672 3.617 1 98.69 174 GLU A C 1
ATOM 1370 O O . GLU A 1 174 ? -10.953 31 2.652 1 98.69 174 GLU A O 1
ATOM 1375 N N . TYR A 1 175 ? -11.234 31.266 4.793 1 98.69 175 TYR A N 1
ATOM 1376 C CA . TYR A 1 175 ? -10.531 30 5.062 1 98.69 175 TYR A CA 1
ATOM 1377 C C . TYR A 1 175 ? -11.5 28.828 5.031 1 98.69 175 TYR A C 1
ATOM 1379 O O . TYR A 1 175 ? -11.078 27.672 4.887 1 98.69 175 TYR A O 1
ATOM 1387 N N . LYS A 1 176 ? -12.828 29.125 5.223 1 98.62 176 LYS A N 1
ATOM 1388 C CA . LYS A 1 176 ? -13.812 28.125 4.824 1 98.62 176 LYS A CA 1
ATOM 1389 C C . LYS A 1 176 ? -13.656 27.75 3.352 1 98.62 176 LYS A C 1
ATOM 1391 O O . LYS A 1 176 ? -13.609 26.578 3.002 1 98.62 176 LYS A O 1
ATOM 1396 N N . ASP A 1 177 ? -13.531 28.766 2.51 1 98.81 177 ASP A N 1
ATOM 1397 C CA . ASP A 1 177 ? -13.383 28.578 1.07 1 98.81 177 ASP A CA 1
ATOM 1398 C C . ASP A 1 177 ? -12.055 27.906 0.736 1 98.81 177 ASP A C 1
ATOM 1400 O O . ASP A 1 177 ? -11.984 27.078 -0.173 1 98.81 177 ASP A O 1
ATOM 1404 N N . ALA A 1 178 ? -11 28.266 1.452 1 98.81 178 ALA A N 1
ATOM 1405 C CA . ALA A 1 178 ? -9.68 27.672 1.204 1 98.81 178 ALA A CA 1
ATOM 1406 C C . ALA A 1 178 ? -9.703 26.172 1.428 1 98.81 178 ALA A C 1
ATOM 1408 O O . ALA A 1 178 ? -9.18 25.406 0.612 1 98.81 178 ALA A O 1
ATOM 1409 N N . LEU A 1 179 ? -10.312 25.75 2.523 1 98.88 179 LEU A N 1
ATOM 1410 C CA . LEU A 1 179 ? -10.383 24.328 2.832 1 98.88 179 LEU A CA 1
ATOM 1411 C C . LEU A 1 179 ? -11.266 23.594 1.829 1 98.88 179 LEU A C 1
ATOM 1413 O O . LEU A 1 179 ? -10.922 22.516 1.366 1 98.88 179 LEU A O 1
ATOM 1417 N N . THR A 1 180 ? -12.43 24.203 1.498 1 98.81 180 THR A N 1
ATOM 1418 C CA . THR A 1 180 ? -13.312 23.609 0.497 1 98.81 180 THR A CA 1
ATOM 1419 C C . THR A 1 180 ? -12.594 23.469 -0.843 1 98.81 180 THR A C 1
ATOM 1421 O O . THR A 1 180 ? -12.656 22.422 -1.479 1 98.81 180 THR A O 1
ATOM 1424 N N . SER A 1 181 ? -11.875 24.516 -1.21 1 98.88 181 SER A N 1
ATOM 1425 C CA . SER A 1 181 ? -11.18 24.531 -2.494 1 98.88 181 SER A CA 1
ATOM 1426 C C . SER A 1 181 ? -10.086 23.484 -2.549 1 98.88 181 SER A C 1
ATOM 1428 O O . SER A 1 181 ? -9.93 22.797 -3.557 1 98.88 181 SER A O 1
ATOM 1430 N N . SER A 1 182 ? -9.305 23.375 -1.504 1 98.94 182 SER A N 1
ATOM 1431 C CA . SER A 1 182 ? -8.227 22.391 -1.497 1 98.94 182 SER A CA 1
ATOM 1432 C C . SER A 1 182 ? -8.781 20.969 -1.507 1 98.94 182 SER A C 1
ATOM 1434 O O . SER A 1 182 ? -8.227 20.094 -2.162 1 98.94 182 SER A O 1
ATOM 1436 N N . THR A 1 183 ? -9.875 20.75 -0.788 1 98.94 183 THR A N 1
ATOM 1437 C CA . THR A 1 183 ? -10.516 19.438 -0.774 1 98.94 183 THR A CA 1
ATOM 1438 C C . THR A 1 183 ? -11.055 19.094 -2.156 1 98.94 183 THR A C 1
ATOM 1440 O O . THR A 1 183 ? -10.836 17.984 -2.654 1 98.94 183 THR A O 1
ATOM 1443 N N . ASP A 1 184 ? -11.695 20.078 -2.779 1 98.88 184 ASP A N 1
ATOM 1444 C CA . ASP A 1 184 ? -12.227 19.891 -4.125 1 98.88 184 ASP A CA 1
ATOM 1445 C C . ASP A 1 184 ? -11.109 19.641 -5.129 1 98.88 184 ASP A C 1
ATOM 1447 O O . ASP A 1 184 ? -11.258 18.828 -6.047 1 98.88 184 ASP A O 1
ATOM 1451 N N . GLU A 1 185 ? -10.016 20.359 -4.941 1 98.94 185 GLU A N 1
ATOM 1452 C CA . GLU A 1 185 ? -8.859 20.141 -5.812 1 98.94 185 GLU A CA 1
ATOM 1453 C C . GLU A 1 185 ? -8.344 18.719 -5.715 1 98.94 185 GLU A C 1
ATOM 1455 O O . GLU A 1 185 ? -8.062 18.078 -6.73 1 98.94 185 GLU A O 1
ATOM 1460 N N . ALA A 1 186 ? -8.188 18.188 -4.477 1 98.94 186 ALA A N 1
ATOM 1461 C CA . ALA A 1 186 ? -7.719 16.812 -4.281 1 98.94 186 ALA A CA 1
ATOM 1462 C C . ALA A 1 186 ? -8.648 15.82 -4.965 1 98.94 186 ALA A C 1
ATOM 1464 O O . ALA A 1 186 ? -8.188 14.898 -5.645 1 98.94 186 ALA A O 1
ATOM 1465 N N . VAL A 1 187 ? -9.953 16.031 -4.809 1 98.88 187 VAL A N 1
ATOM 1466 C CA . VAL A 1 187 ? -10.93 15.133 -5.41 1 98.88 187 VAL A CA 1
ATOM 1467 C C . VAL A 1 187 ? -10.844 15.211 -6.93 1 98.88 187 VAL A C 1
ATOM 1469 O O . VAL A 1 187 ? -10.891 14.188 -7.617 1 98.88 187 VAL A O 1
ATOM 1472 N N . ALA A 1 188 ? -10.711 16.438 -7.457 1 98.81 188 ALA A N 1
ATOM 1473 C CA . ALA A 1 188 ? -10.57 16.625 -8.898 1 98.81 188 ALA A CA 1
ATOM 1474 C C . ALA A 1 188 ? -9.328 15.93 -9.43 1 98.81 188 ALA A C 1
ATOM 1476 O O . ALA A 1 188 ? -9.312 15.469 -10.578 1 98.81 188 ALA A O 1
ATOM 1477 N N . LYS A 1 189 ? -8.344 15.805 -8.602 1 98.81 189 LYS A N 1
ATOM 1478 C CA . LYS A 1 189 ? -7.098 15.133 -8.961 1 98.81 189 LYS A CA 1
ATOM 1479 C C . LYS A 1 189 ? -7.199 13.625 -8.727 1 98.81 189 LYS A C 1
ATOM 1481 O O . LYS A 1 189 ? -6.211 12.906 -8.875 1 98.81 189 LYS A O 1
ATOM 1486 N N . GLY A 1 190 ? -8.367 13.148 -8.266 1 98.81 190 GLY A N 1
ATOM 1487 C CA . GLY A 1 190 ? -8.648 11.719 -8.219 1 98.81 190 GLY A CA 1
ATOM 1488 C C . GLY A 1 190 ? -8.688 11.164 -6.809 1 98.81 190 GLY A C 1
ATOM 1489 O O . GLY A 1 190 ? -8.867 9.961 -6.617 1 98.81 190 GLY A O 1
ATOM 1490 N N . ALA A 1 191 ? -8.586 11.953 -5.781 1 98.94 191 ALA A N 1
ATOM 1491 C CA . ALA A 1 191 ? -8.414 11.484 -4.406 1 98.94 191 ALA A CA 1
ATOM 1492 C C . ALA A 1 191 ? -9.648 10.734 -3.92 1 98.94 191 ALA A C 1
ATOM 1494 O O . ALA A 1 191 ? -10.781 11.164 -4.172 1 98.94 191 ALA A O 1
ATOM 1495 N N . PHE A 1 192 ? -9.461 9.664 -3.27 1 98.88 192 PHE A N 1
ATOM 1496 C CA . PHE A 1 192 ? -10.516 8.922 -2.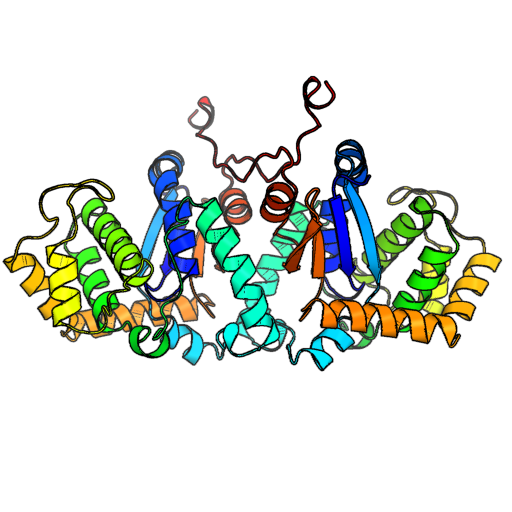588 1 98.88 192 PHE A CA 1
ATOM 1497 C C . PHE A 1 192 ? -10.141 8.664 -1.132 1 98.88 192 PHE A C 1
ATOM 1499 O O . PHE A 1 192 ? -10.812 7.902 -0.437 1 98.88 192 PHE A O 1
ATOM 1506 N N . GLY A 1 193 ? -9.086 9.211 -0.696 1 98.56 193 GLY A N 1
ATOM 1507 C CA . GLY A 1 193 ? -8.562 9.125 0.659 1 98.56 193 GLY A CA 1
ATOM 1508 C C . GLY A 1 193 ? -7.383 10.047 0.9 1 98.56 193 GLY A C 1
ATOM 1509 O O . GLY A 1 193 ? -7.098 10.93 0.087 1 98.56 193 GLY A O 1
ATOM 1510 N N . ALA A 1 194 ? -6.699 9.883 2.012 1 98.62 194 ALA A N 1
ATOM 1511 C CA . ALA A 1 194 ? -5.523 10.664 2.404 1 98.62 194 ALA A CA 1
ATOM 1512 C C . ALA A 1 194 ? -4.484 9.773 3.082 1 98.62 194 ALA A C 1
ATOM 1514 O O . ALA A 1 194 ? -4.836 8.805 3.76 1 98.62 194 ALA A O 1
ATOM 1515 N N . PRO A 1 195 ? -3.221 10.078 2.904 1 98.81 195 PRO A N 1
ATOM 1516 C CA . PRO A 1 195 ? -2.682 11.172 2.096 1 98.81 195 PRO A CA 1
ATOM 1517 C C . PRO A 1 195 ? -2.828 10.93 0.595 1 98.81 195 PRO A C 1
ATOM 1519 O O . PRO A 1 195 ? -2.725 9.789 0.141 1 98.81 195 PRO A O 1
ATOM 1522 N N . TRP A 1 196 ? -3.221 11.898 -0.08 1 98.94 196 TRP A N 1
ATOM 1523 C CA . TRP A 1 196 ? -3.193 11.922 -1.539 1 98.94 196 TRP A CA 1
ATOM 1524 C C . TRP A 1 196 ? -2.023 12.75 -2.051 1 98.94 196 TRP A C 1
ATOM 1526 O O . TRP A 1 196 ? -1.9 13.938 -1.718 1 98.94 196 TRP A O 1
ATOM 1536 N N . ILE A 1 197 ? -1.13 12.164 -2.818 1 98.94 197 ILE A N 1
ATOM 1537 C CA . ILE A 1 197 ? 0.091 12.828 -3.27 1 98.94 197 ILE A CA 1
ATOM 1538 C C . ILE A 1 197 ? 0.056 12.992 -4.785 1 98.94 197 ILE A C 1
ATOM 1540 O O . ILE A 1 197 ? -0.044 12.008 -5.523 1 98.94 197 ILE A O 1
ATOM 1544 N N . PHE A 1 198 ? 0.012 14.141 -5.227 1 98.94 198 PHE A N 1
ATOM 1545 C CA . PHE A 1 198 ? 0.005 14.492 -6.645 1 98.94 198 PHE A CA 1
ATOM 1546 C C . PHE A 1 198 ? 1.366 15.023 -7.078 1 98.94 198 PHE A C 1
ATOM 1548 O O . PHE A 1 198 ? 1.87 15.992 -6.504 1 98.94 198 PHE A O 1
ATOM 1555 N N . VAL A 1 199 ? 2.049 14.406 -8.094 1 98.88 199 VAL A N 1
ATOM 1556 C CA . VAL A 1 199 ? 3.447 14.68 -8.406 1 98.88 199 VAL A CA 1
ATOM 1557 C C . VAL A 1 199 ? 3.568 15.133 -9.859 1 98.88 199 VAL A C 1
ATOM 1559 O O . VAL A 1 199 ? 2.951 14.547 -10.75 1 98.88 199 VAL A O 1
ATOM 1562 N N . THR A 1 200 ? 4.223 16.203 -10.047 1 98.69 200 THR A N 1
ATOM 1563 C CA . THR A 1 200 ? 4.641 16.688 -11.359 1 98.69 200 THR A CA 1
ATOM 1564 C C . THR A 1 200 ? 6.141 16.484 -11.555 1 98.69 200 THR A C 1
ATOM 1566 O O . THR A 1 200 ? 6.938 16.906 -10.711 1 98.69 200 THR A O 1
ATOM 1569 N N . ASN A 1 201 ? 6.523 15.844 -12.625 1 98 201 ASN A N 1
ATOM 1570 C CA . ASN A 1 201 ? 7.953 15.641 -12.844 1 98 201 ASN A CA 1
ATOM 1571 C C . ASN A 1 201 ? 8.539 16.703 -13.766 1 98 201 ASN A C 1
ATOM 1573 O O . ASN A 1 201 ? 7.844 17.641 -14.156 1 98 201 ASN A O 1
ATOM 1577 N N . ALA A 1 202 ? 9.844 16.578 -14.094 1 96.56 202 ALA A N 1
ATOM 1578 C CA . ALA A 1 202 ? 10.594 17.594 -14.812 1 96.56 202 ALA A CA 1
ATOM 1579 C C . ALA A 1 202 ? 10.047 17.797 -16.219 1 96.56 202 ALA A C 1
ATOM 1581 O O . ALA A 1 202 ? 10.188 18.859 -16.812 1 96.56 202 ALA A O 1
ATOM 1582 N N . ARG A 1 203 ? 9.367 16.797 -16.781 1 96.69 203 ARG A N 1
ATOM 1583 C CA . ARG A 1 203 ? 8.82 16.844 -18.141 1 96.69 203 ARG A CA 1
ATOM 1584 C C . ARG A 1 203 ? 7.41 17.422 -18.141 1 96.69 203 ARG A C 1
ATOM 1586 O O . ARG A 1 203 ? 6.797 17.578 -19.203 1 96.69 203 ARG A O 1
ATOM 1593 N N . GLY A 1 204 ? 6.855 17.625 -17.016 1 97 204 GLY A N 1
ATOM 1594 C CA . GLY A 1 204 ? 5.516 18.172 -16.906 1 97 204 GLY A CA 1
ATOM 1595 C C . GLY A 1 204 ? 4.438 17.125 -16.781 1 97 204 GLY A C 1
ATOM 1596 O O . GLY A 1 204 ? 3.252 17.438 -16.688 1 97 204 GLY A O 1
ATOM 1597 N N . ALA A 1 205 ? 4.828 15.875 -16.766 1 97.94 205 ALA A N 1
ATOM 1598 C CA . ALA A 1 205 ? 3.867 14.797 -16.547 1 97.94 205 ALA A CA 1
ATOM 1599 C C . ALA A 1 205 ? 3.369 14.797 -15.109 1 97.94 205 ALA A C 1
ATOM 1601 O O . ALA A 1 205 ? 4.109 15.148 -14.188 1 97.94 205 ALA A O 1
ATOM 1602 N N . GLU A 1 206 ? 2.113 14.422 -14.883 1 98.62 206 GLU A N 1
ATOM 1603 C CA . GLU A 1 206 ? 1.485 14.422 -13.57 1 98.62 206 GLU A CA 1
ATOM 1604 C C . GLU A 1 206 ? 0.866 13.062 -13.258 1 98.62 206 GLU A C 1
ATOM 1606 O O . GLU A 1 206 ? 0.224 12.453 -14.117 1 98.62 206 GLU A O 1
ATOM 1611 N N . GLU A 1 207 ? 1.094 12.578 -12.078 1 98.75 207 GLU A N 1
ATOM 1612 C CA . GLU A 1 207 ? 0.47 11.336 -11.633 1 98.75 207 GLU A CA 1
ATOM 1613 C C . GLU A 1 207 ? 0.059 11.43 -10.164 1 98.75 207 GLU A C 1
ATOM 1615 O O . GLU A 1 207 ? 0.696 12.133 -9.375 1 98.75 207 GLU A O 1
ATOM 1620 N N . PRO A 1 208 ? -0.994 10.703 -9.836 1 98.88 208 PRO A N 1
ATOM 1621 C CA . PRO A 1 208 ? -1.413 10.594 -8.438 1 98.88 208 PRO A CA 1
ATOM 1622 C C . PRO A 1 208 ? -0.771 9.414 -7.719 1 98.88 208 PRO A C 1
ATOM 1624 O O . PRO A 1 208 ? -0.456 8.398 -8.352 1 98.88 208 PRO A O 1
ATOM 1627 N N . PHE A 1 209 ? -0.516 9.539 -6.516 1 98.88 209 PHE A N 1
ATOM 1628 C CA . PHE A 1 209 ? -0.094 8.484 -5.609 1 98.88 209 PHE A CA 1
ATOM 1629 C C . PHE A 1 209 ? -0.952 8.477 -4.348 1 98.88 209 PHE A C 1
ATOM 1631 O O . PHE A 1 209 ? -1.288 9.531 -3.814 1 98.88 209 PHE A O 1
ATOM 1638 N N . PHE A 1 210 ? -1.328 7.328 -3.9 1 98.75 210 PHE A N 1
ATOM 1639 C CA . PHE A 1 210 ? -2.168 7.195 -2.715 1 98.75 210 PHE A CA 1
ATOM 1640 C C . PHE A 1 210 ? -1.434 6.449 -1.609 1 98.75 210 PHE A C 1
ATOM 1642 O O . PHE A 1 210 ? -0.902 5.359 -1.837 1 98.75 210 PHE A O 1
ATOM 1649 N N . GLY A 1 211 ? -1.473 7.051 -0.44 1 97.44 211 GLY A N 1
ATOM 1650 C CA . GLY A 1 211 ? -0.944 6.363 0.728 1 97.44 211 GLY A CA 1
ATOM 1651 C C . GLY A 1 211 ? 0.448 6.828 1.113 1 97.44 211 GLY A C 1
ATOM 1652 O O . GLY A 1 211 ? 0.979 7.773 0.522 1 97.44 211 GLY A O 1
ATOM 1653 N N . SER A 1 212 ? 1 6.234 2.199 1 98.19 212 SER A N 1
ATOM 1654 C CA . SER A 1 212 ? 2.273 6.637 2.791 1 98.19 212 SER A CA 1
ATOM 1655 C C . SER A 1 212 ? 3.393 5.68 2.395 1 98.19 212 SER A C 1
ATOM 1657 O O . SER A 1 212 ? 4.48 5.719 2.973 1 98.19 212 SER A O 1
ATOM 1659 N N . ASP A 1 213 ? 3.158 4.836 1.43 1 97.12 213 ASP A N 1
ATOM 1660 C CA . ASP A 1 213 ? 4.086 3.738 1.162 1 97.12 213 ASP A CA 1
ATOM 1661 C C . ASP A 1 213 ? 4.473 3.695 -0.313 1 97.12 213 ASP A C 1
ATOM 1663 O O . ASP A 1 213 ? 4.805 2.633 -0.843 1 97.12 213 ASP A O 1
ATOM 1667 N N . ARG A 1 214 ? 4.363 4.812 -1.016 1 98.19 214 ARG A N 1
ATOM 1668 C CA . ARG A 1 214 ? 4.625 4.82 -2.451 1 98.19 214 ARG A CA 1
ATOM 1669 C C . ARG A 1 214 ? 5.855 5.66 -2.777 1 98.19 214 ARG A C 1
ATOM 1671 O O . ARG A 1 214 ? 6.027 6.105 -3.914 1 98.19 214 ARG A O 1
ATOM 1678 N N . PHE A 1 215 ? 6.738 5.895 -1.868 1 98.25 215 PHE A N 1
ATOM 1679 C CA . PHE A 1 215 ? 7.805 6.867 -2.076 1 98.25 215 PHE A CA 1
ATOM 1680 C C . PHE A 1 215 ? 8.844 6.336 -3.061 1 98.25 215 PHE A C 1
ATOM 1682 O O . PHE A 1 215 ? 9.438 7.105 -3.816 1 98.25 215 PHE A O 1
ATOM 1689 N N . ASN A 1 216 ? 9.125 4.98 -3.156 1 98.31 216 ASN A N 1
ATOM 1690 C CA . ASN A 1 216 ? 10 4.457 -4.199 1 98.31 216 ASN A CA 1
ATOM 1691 C C . ASN A 1 216 ? 9.445 4.754 -5.594 1 98.31 216 ASN A C 1
ATOM 1693 O O . ASN A 1 216 ? 10.195 5.137 -6.492 1 98.31 216 ASN A O 1
ATOM 1697 N N . HIS A 1 217 ? 8.102 4.641 -5.746 1 98.69 217 HIS A N 1
ATOM 1698 C CA . HIS A 1 217 ? 7.465 4.941 -7.02 1 98.69 217 HIS A CA 1
ATOM 1699 C C . HIS A 1 217 ? 7.512 6.438 -7.32 1 98.69 217 HIS A C 1
ATOM 1701 O O . HIS A 1 217 ? 7.656 6.836 -8.477 1 98.69 217 HIS A O 1
ATOM 1707 N N . ILE A 1 218 ? 7.328 7.238 -6.297 1 98.81 218 ILE A N 1
ATOM 1708 C CA . ILE A 1 218 ? 7.391 8.688 -6.457 1 98.81 218 ILE A CA 1
ATOM 1709 C C . ILE A 1 218 ? 8.789 9.094 -6.914 1 98.81 218 ILE A C 1
ATOM 1711 O O . ILE A 1 218 ? 8.938 9.875 -7.859 1 98.81 218 ILE A O 1
ATOM 1715 N N . TYR A 1 219 ? 9.859 8.594 -6.242 1 98.56 219 TYR A N 1
ATOM 1716 C CA . TYR A 1 219 ? 11.227 8.922 -6.621 1 98.56 219 TYR A CA 1
ATOM 1717 C C . TYR A 1 219 ? 11.531 8.461 -8.039 1 98.56 219 TYR A C 1
ATOM 1719 O O . TYR A 1 219 ? 12.195 9.164 -8.805 1 98.56 219 TYR A O 1
ATOM 1727 N N . LYS A 1 220 ? 11.031 7.281 -8.406 1 98.5 220 LYS A N 1
ATOM 1728 C CA . LYS A 1 220 ? 11.195 6.789 -9.773 1 98.5 220 LYS A CA 1
ATOM 1729 C C . LYS A 1 220 ? 10.523 7.719 -10.781 1 98.5 220 LYS A C 1
ATOM 1731 O O . LYS A 1 220 ? 11.117 8.07 -11.805 1 98.5 220 LYS A O 1
ATOM 1736 N N . PHE A 1 221 ? 9.312 8.109 -10.531 1 98.62 221 PHE A N 1
ATOM 1737 C CA . PHE A 1 221 ? 8.547 8.984 -11.414 1 98.62 221 PHE A CA 1
ATOM 1738 C C . PHE A 1 221 ? 9.25 10.328 -11.586 1 98.62 221 PHE A C 1
ATOM 1740 O O . PHE A 1 221 ? 9.203 10.922 -12.664 1 98.62 221 PHE A O 1
ATOM 1747 N N . LEU A 1 222 ? 9.914 10.773 -10.523 1 98.44 222 LEU A N 1
ATOM 1748 C CA . LEU A 1 222 ? 10.625 12.047 -10.531 1 98.44 222 LEU A CA 1
ATOM 1749 C C . LEU A 1 222 ? 12.016 11.883 -11.141 1 98.44 222 LEU A C 1
ATOM 1751 O O . LEU A 1 222 ? 12.742 12.867 -11.297 1 98.44 222 LEU A O 1
ATOM 1755 N N . ASP A 1 223 ? 12.414 10.672 -11.484 1 97.12 223 ASP A N 1
ATOM 1756 C CA . ASP A 1 223 ? 13.727 10.352 -12.031 1 97.12 223 ASP A CA 1
ATOM 1757 C C . ASP A 1 223 ? 14.836 10.75 -11.07 1 97.12 223 ASP A C 1
ATOM 1759 O O . ASP A 1 223 ? 15.82 11.383 -11.469 1 97.12 223 ASP A O 1
ATOM 1763 N N . LEU A 1 224 ? 14.641 10.484 -9.797 1 97.69 224 LEU A N 1
ATOM 1764 C CA . LEU A 1 224 ? 15.633 10.734 -8.758 1 97.69 224 LEU A CA 1
ATOM 1765 C C . LEU A 1 224 ? 16.391 9.453 -8.406 1 97.69 224 LEU A C 1
ATOM 1767 O O . LEU A 1 224 ? 15.844 8.359 -8.523 1 97.69 224 LEU A O 1
ATOM 1771 N N . PRO A 1 225 ? 17.656 9.633 -8.031 1 97.81 225 PRO A N 1
ATOM 1772 C CA . PRO A 1 225 ? 18.375 8.445 -7.539 1 97.81 225 PRO A CA 1
ATOM 1773 C C . PRO A 1 225 ? 17.875 7.984 -6.172 1 97.81 225 PRO A C 1
ATOM 1775 O O . PRO A 1 225 ? 17.688 8.805 -5.27 1 97.81 225 PRO A O 1
ATOM 1778 N N . PHE A 1 226 ? 17.594 6.699 -6.004 1 98.25 226 PHE A N 1
ATOM 1779 C CA . PHE A 1 226 ? 17.172 6.137 -4.727 1 98.25 226 PHE A CA 1
ATOM 1780 C C . PHE A 1 226 ? 17.547 4.664 -4.633 1 98.25 226 PHE A C 1
ATOM 1782 O O . PHE A 1 226 ? 17.875 4.035 -5.645 1 98.25 226 PHE A O 1
ATOM 1789 N N . ARG A 1 227 ? 17.641 4.133 -3.445 1 98 227 ARG A N 1
ATOM 1790 C CA . ARG A 1 227 ? 17.703 2.701 -3.176 1 98 227 ARG A CA 1
ATOM 1791 C C . ARG A 1 227 ? 16.328 2.141 -2.875 1 98 227 ARG A C 1
ATOM 1793 O O . ARG A 1 227 ? 15.555 2.744 -2.123 1 98 227 ARG A O 1
ATOM 1800 N N . ASP A 1 228 ? 16 1.049 -3.521 1 98.06 228 ASP A N 1
ATOM 1801 C CA . ASP A 1 228 ? 14.758 0.347 -3.23 1 98.06 228 ASP A CA 1
ATOM 1802 C C . ASP A 1 228 ? 14.969 -0.728 -2.166 1 98.06 228 ASP A C 1
ATOM 1804 O O . ASP A 1 228 ? 16.078 -0.916 -1.68 1 98.06 228 ASP A O 1
ATOM 1808 N N . ILE A 1 229 ? 13.844 -1.354 -1.763 1 98.19 229 ILE A N 1
ATOM 1809 C CA . ILE A 1 229 ? 13.891 -2.422 -0.771 1 98.19 229 ILE A CA 1
ATOM 1810 C C . ILE A 1 229 ? 14.742 -3.576 -1.291 1 98.19 229 ILE A C 1
ATOM 1812 O O . ILE A 1 229 ? 14.562 -4.027 -2.424 1 98.19 229 ILE A O 1
ATOM 1816 N N . GLU A 1 230 ? 15.703 -3.941 -0.529 1 98 230 GLU A N 1
ATOM 1817 C CA . GLU A 1 230 ? 16.594 -5.027 -0.923 1 98 230 GLU A CA 1
ATOM 1818 C C . GLU A 1 230 ? 16.922 -5.926 0.264 1 98 230 GLU A C 1
ATOM 1820 O O . GLU A 1 230 ? 17.469 -5.465 1.272 1 98 230 GLU A O 1
ATOM 1825 N N . LEU A 1 231 ? 16.516 -7.168 0.162 1 98.31 231 LEU A N 1
ATOM 1826 C CA . LEU A 1 231 ? 16.969 -8.156 1.137 1 98.31 231 LEU A CA 1
ATOM 1827 C C . LEU A 1 231 ? 18.469 -8.398 1.015 1 98.31 231 LEU A C 1
ATOM 1829 O O . LEU A 1 231 ? 18.984 -8.516 -0.094 1 98.31 231 LEU A O 1
ATOM 1833 N N . LEU A 1 232 ? 19.156 -8.391 2.139 1 97.94 232 LEU A N 1
ATOM 1834 C CA . LEU A 1 232 ? 20.609 -8.57 2.152 1 97.94 232 LEU A CA 1
ATOM 1835 C C . LEU A 1 232 ? 20.969 -9.984 2.6 1 97.94 232 LEU A C 1
ATOM 1837 O O . LEU A 1 232 ? 20.203 -10.633 3.303 1 97.94 232 LEU A O 1
ATOM 1841 N N . PRO A 1 233 ? 22.125 -10.508 2.127 1 96.38 233 PRO A N 1
ATOM 1842 C CA . PRO A 1 233 ? 22.562 -11.844 2.543 1 96.38 233 PRO A CA 1
ATOM 1843 C C . PRO A 1 233 ? 22.891 -11.922 4.031 1 96.38 233 PRO A C 1
ATOM 1845 O O . PRO A 1 233 ? 23.094 -10.891 4.676 1 96.38 233 PRO A O 1
ATOM 1848 N N . PRO A 1 234 ? 22.859 -13.227 4.535 1 92.81 234 PRO A N 1
ATOM 1849 C CA . PRO A 1 234 ? 23.281 -13.383 5.926 1 92.81 234 PRO A CA 1
ATOM 1850 C C . PRO A 1 234 ? 24.734 -12.961 6.152 1 92.81 234 PRO A C 1
ATOM 1852 O O . PRO A 1 234 ? 25.578 -13.125 5.27 1 92.81 234 PRO A O 1
ATOM 1855 N N . THR A 1 235 ? 25 -12.234 7.199 1 80.44 235 THR A N 1
ATOM 1856 C CA . THR A 1 235 ? 26.375 -11.898 7.535 1 80.44 235 THR A CA 1
ATOM 1857 C C . THR A 1 235 ? 27.062 -13.062 8.242 1 80.44 235 THR A C 1
ATOM 1859 O O . THR A 1 235 ? 26.406 -13.852 8.922 1 80.44 235 THR A O 1
ATOM 1862 N N . LYS A 1 236 ? 28.297 -13.523 7.863 1 62.62 236 LYS A N 1
ATOM 1863 C CA . LYS A 1 236 ? 29.125 -14.57 8.461 1 62.62 236 LYS A CA 1
ATOM 1864 C C . LYS A 1 236 ? 28.922 -14.617 9.977 1 62.62 236 LYS A C 1
ATOM 1866 O O . LYS A 1 236 ? 29.047 -15.68 10.586 1 62.62 236 LYS A O 1
ATOM 1871 N N . GLU A 1 237 ? 28.875 -13.805 10.82 1 49.31 237 GLU A N 1
ATOM 1872 C CA . GLU A 1 237 ? 28.953 -13.977 12.266 1 49.31 237 GLU A CA 1
ATOM 1873 C C . GLU A 1 237 ? 27.688 -14.617 12.812 1 49.31 237 GLU A C 1
ATOM 1875 O O . GLU A 1 237 ? 27.594 -14.898 14.008 1 49.31 237 GLU A O 1
ATOM 1880 N N . SER A 1 238 ? 26.594 -14.727 12.219 1 43.94 238 SER A N 1
ATOM 1881 C CA . SER A 1 238 ? 25.391 -15.102 12.938 1 43.94 238 SER A CA 1
ATOM 1882 C C . SER A 1 238 ? 25.391 -16.594 13.266 1 43.94 238 SER A C 1
ATOM 1884 O O . SER A 1 238 ? 24.5 -17.078 13.969 1 43.94 238 SER A O 1
ATOM 1886 N N . LYS A 1 239 ? 26.172 -17.406 12.672 1 36.16 239 LYS A N 1
ATOM 1887 C CA . LYS A 1 239 ? 26.266 -18.812 13.047 1 36.16 239 LYS A CA 1
ATOM 1888 C C . LYS A 1 239 ? 27.266 -19.016 14.188 1 36.16 239 LYS A C 1
ATOM 1890 O O . LYS A 1 239 ? 27.672 -20.141 14.477 1 36.16 239 LYS A O 1
ATOM 1895 N N . ILE A 1 240 ? 28 -18.188 14.789 1 25.95 240 ILE A N 1
ATOM 1896 C CA . ILE A 1 240 ? 28.75 -18.703 15.93 1 25.95 240 ILE A CA 1
ATOM 1897 C C . ILE A 1 240 ? 27.812 -18.875 17.125 1 25.95 240 ILE A C 1
ATOM 1899 O O . ILE A 1 240 ? 27.047 -17.969 17.453 1 25.95 240 ILE A O 1
ATOM 1903 N N . MET B 1 1 ? 15.469 -25.844 12.891 1 50.03 1 MET B N 1
ATOM 1904 C CA . MET B 1 1 ? 14.125 -25.281 12.906 1 50.03 1 MET B CA 1
ATOM 1905 C C . MET B 1 1 ? 14.047 -24.047 12.016 1 50.03 1 MET B C 1
ATOM 1907 O O . MET B 1 1 ? 15.055 -23.359 11.812 1 50.03 1 MET B O 1
ATOM 1911 N N . ALA B 1 2 ? 12.938 -23.953 11.164 1 70.19 2 ALA B N 1
ATOM 1912 C CA . ALA B 1 2 ? 12.898 -22.797 10.273 1 70.19 2 ALA B CA 1
ATOM 1913 C C . ALA B 1 2 ? 12.945 -21.5 11.055 1 70.19 2 ALA B C 1
ATOM 1915 O O . ALA B 1 2 ? 12.398 -21.406 12.156 1 70.19 2 ALA B O 1
ATOM 1916 N N . ASN B 1 3 ? 13.891 -20.625 10.719 1 88.38 3 ASN B N 1
ATOM 1917 C CA . ASN B 1 3 ? 13.992 -19.281 11.305 1 88.38 3 ASN B CA 1
ATOM 1918 C C . ASN B 1 3 ? 12.766 -18.438 10.984 1 88.38 3 ASN B C 1
ATOM 1920 O O . ASN B 1 3 ? 12.555 -17.391 11.594 1 88.38 3 ASN B O 1
ATOM 1924 N N . GLY B 1 4 ? 11.859 -19 10.109 1 97.19 4 GLY B N 1
ATOM 1925 C CA . GLY B 1 4 ? 10.648 -18.281 9.742 1 97.19 4 GLY B CA 1
ATOM 1926 C C . GLY B 1 4 ? 9.914 -18.922 8.578 1 97.19 4 GLY B C 1
ATOM 1927 O O . GLY B 1 4 ? 10.438 -19.828 7.93 1 97.19 4 GLY B O 1
ATOM 1928 N N . LYS B 1 5 ? 8.711 -18.562 8.398 1 98.56 5 LYS B N 1
ATOM 1929 C CA . LYS B 1 5 ? 7.895 -19.062 7.301 1 98.56 5 LYS B CA 1
ATOM 1930 C C . LYS B 1 5 ? 7.035 -17.953 6.699 1 98.56 5 LYS B C 1
ATOM 1932 O O . LYS B 1 5 ? 6.461 -17.141 7.43 1 98.56 5 LYS B O 1
ATOM 1937 N N . ILE B 1 6 ? 7.027 -17.891 5.438 1 98.81 6 ILE B N 1
ATOM 1938 C CA . ILE B 1 6 ? 6.125 -17.031 4.676 1 98.81 6 ILE B CA 1
ATOM 1939 C C . ILE B 1 6 ? 5.129 -17.891 3.898 1 98.81 6 ILE B C 1
ATOM 1941 O O . ILE B 1 6 ? 5.523 -18.688 3.049 1 98.81 6 ILE B O 1
ATOM 1945 N N . GLN B 1 7 ? 3.881 -17.781 4.203 1 98.88 7 GLN B N 1
ATOM 1946 C CA . GLN B 1 7 ? 2.816 -18.312 3.359 1 98.88 7 GLN B CA 1
ATOM 1947 C C . GLN B 1 7 ? 2.176 -17.219 2.516 1 98.88 7 GLN B C 1
ATOM 1949 O O . GLN B 1 7 ? 1.576 -16.281 3.055 1 98.88 7 GLN B O 1
ATOM 1954 N N . CYS B 1 8 ? 2.342 -17.344 1.261 1 98.94 8 CYS B N 1
ATOM 1955 C CA . CYS B 1 8 ? 1.775 -16.375 0.327 1 98.94 8 CYS B CA 1
ATOM 1956 C C . CYS B 1 8 ? 0.559 -16.953 -0.386 1 98.94 8 CYS B C 1
ATOM 1958 O O . CYS B 1 8 ? 0.7 -17.781 -1.298 1 98.94 8 CYS B O 1
ATOM 1960 N N . PHE B 1 9 ? -0.656 -16.562 0.001 1 98.94 9 PHE B N 1
ATOM 1961 C CA . PHE B 1 9 ? -1.904 -16.969 -0.634 1 98.94 9 PHE B CA 1
ATOM 1962 C C . PHE B 1 9 ? -2.193 -16.109 -1.859 1 98.94 9 PHE B C 1
ATOM 1964 O O . PHE B 1 9 ? -2.244 -14.883 -1.766 1 98.94 9 PHE B O 1
ATOM 1971 N N . LEU B 1 10 ? -2.381 -16.734 -2.971 1 98.75 10 LEU B N 1
ATOM 1972 C CA . LEU B 1 10 ? -2.475 -15.953 -4.199 1 98.75 10 LEU B CA 1
ATOM 1973 C C . LEU B 1 10 ? -3.438 -16.609 -5.188 1 98.75 10 LEU B C 1
ATOM 1975 O O . LEU B 1 10 ? -3.766 -17.797 -5.047 1 98.75 10 LEU B O 1
ATOM 1979 N N . ASP B 1 11 ? -3.912 -15.898 -6.059 1 98.88 11 ASP B N 1
ATOM 1980 C CA . ASP B 1 11 ? -4.785 -16.297 -7.16 1 98.88 11 ASP B CA 1
ATOM 1981 C C . ASP B 1 11 ? -4.266 -15.773 -8.492 1 98.88 11 ASP B C 1
ATOM 1983 O O . ASP B 1 11 ? -3.844 -14.617 -8.586 1 98.88 11 ASP B O 1
ATOM 1987 N N . ILE B 1 12 ? -4.332 -16.547 -9.516 1 98.38 12 ILE B N 1
ATOM 1988 C CA . ILE B 1 12 ? -3.797 -16.188 -10.82 1 98.38 12 ILE B CA 1
ATOM 1989 C C . ILE B 1 12 ? -4.57 -15.008 -11.391 1 98.38 12 ILE B C 1
ATOM 1991 O O . ILE B 1 12 ? -4.051 -14.258 -12.219 1 98.38 12 ILE B O 1
ATOM 1995 N N . ALA B 1 13 ? -5.77 -14.766 -10.93 1 98 13 ALA B N 1
ATOM 1996 C CA . ALA B 1 13 ? -6.582 -13.656 -11.43 1 98 13 ALA B CA 1
ATOM 1997 C C . ALA B 1 13 ? -6.277 -12.375 -10.664 1 98 13 ALA B C 1
ATOM 1999 O O . ALA B 1 13 ? -6.816 -11.312 -10.992 1 98 13 ALA B O 1
ATOM 2000 N N . SER B 1 14 ? -5.504 -12.438 -9.672 1 98.06 14 SER B N 1
ATOM 2001 C CA . SER B 1 14 ? -5.105 -11.25 -8.914 1 98.06 14 SER B CA 1
ATOM 2002 C C . SER B 1 14 ? -3.842 -10.625 -9.492 1 98.06 14 SER B C 1
ATOM 2004 O O . SER B 1 14 ? -2.762 -11.211 -9.414 1 98.06 14 SER B O 1
ATOM 2006 N N . TYR B 1 15 ? -3.953 -9.445 -10.031 1 98.06 15 TYR B N 1
ATOM 2007 C CA . TYR B 1 15 ? -2.842 -8.719 -10.641 1 98.06 15 TYR B CA 1
ATOM 2008 C C . TYR B 1 15 ? -1.691 -8.562 -9.648 1 98.06 15 TYR B C 1
ATOM 2010 O O . TYR B 1 15 ? -0.537 -8.836 -9.984 1 98.06 15 TYR B O 1
ATOM 2018 N N . PHE B 1 16 ? -1.97 -8.211 -8.461 1 98.62 16 PHE B N 1
ATOM 2019 C CA . PHE B 1 16 ? -0.936 -7.926 -7.473 1 98.62 16 PHE B CA 1
ATOM 2020 C C . PHE B 1 16 ? -0.404 -9.211 -6.855 1 98.62 16 PHE B C 1
ATOM 2022 O O . PHE B 1 16 ? 0.669 -9.219 -6.246 1 98.62 16 PHE B O 1
ATOM 2029 N N . SER B 1 17 ? -1.169 -10.312 -6.945 1 98.88 17 SER B N 1
ATOM 2030 C CA . SER B 1 17 ? -0.573 -11.609 -6.648 1 98.88 17 SER B CA 1
ATOM 2031 C C . SER B 1 17 ? 0.608 -11.898 -7.57 1 98.88 17 SER B C 1
ATOM 2033 O O . SER B 1 17 ? 1.644 -12.398 -7.121 1 98.88 17 SER B O 1
ATOM 2035 N N . TYR B 1 18 ? 0.419 -11.594 -8.859 1 98.75 18 TYR B N 1
ATOM 2036 C CA . TYR B 1 18 ? 1.521 -11.789 -9.797 1 98.75 18 TYR B CA 1
ATOM 2037 C C . TYR B 1 18 ? 2.713 -10.914 -9.43 1 98.75 18 TYR B C 1
ATOM 2039 O O . TYR B 1 18 ? 3.859 -11.359 -9.477 1 98.75 18 TYR B O 1
ATOM 2047 N N . ILE B 1 19 ? 2.434 -9.672 -9.039 1 98.75 19 ILE B N 1
ATOM 2048 C CA . ILE B 1 19 ? 3.492 -8.742 -8.656 1 98.75 19 ILE B CA 1
ATOM 2049 C C . ILE B 1 19 ? 4.238 -9.289 -7.438 1 98.75 19 ILE B C 1
ATOM 2051 O O . ILE B 1 19 ? 5.473 -9.297 -7.41 1 98.75 19 ILE B O 1
ATOM 2055 N N . ALA B 1 20 ? 3.506 -9.719 -6.461 1 98.81 20 ALA B N 1
ATOM 2056 C CA . ALA B 1 20 ? 4.113 -10.266 -5.25 1 98.81 20 ALA B CA 1
ATOM 2057 C C . ALA B 1 20 ? 4.957 -11.5 -5.57 1 98.81 20 ALA B C 1
ATOM 2059 O O . ALA B 1 20 ? 6.07 -11.648 -5.062 1 98.81 20 ALA B O 1
ATOM 2060 N N . PHE B 1 21 ? 4.434 -12.383 -6.395 1 98.5 21 PHE B N 1
ATOM 2061 C CA . PHE B 1 21 ? 5.145 -13.578 -6.828 1 98.5 21 PHE B CA 1
ATOM 2062 C C . PHE B 1 21 ? 6.449 -13.211 -7.527 1 98.5 21 PHE B C 1
ATOM 2064 O O . PHE B 1 21 ? 7.504 -13.766 -7.211 1 98.5 21 PHE B O 1
ATOM 2071 N N . ALA B 1 22 ? 6.336 -12.25 -8.422 1 97.5 22 ALA B N 1
A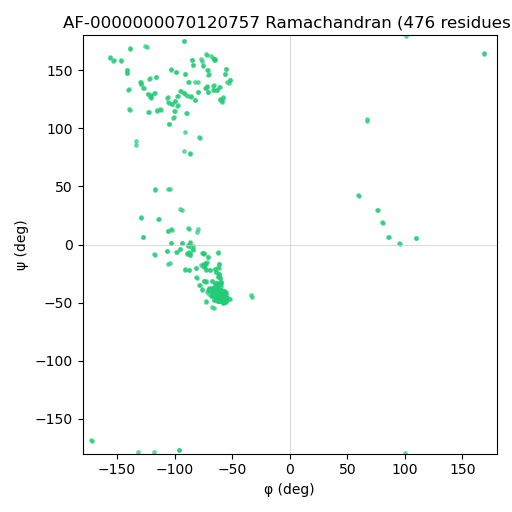TOM 2072 C CA . ALA B 1 22 ? 7.488 -11.828 -9.219 1 97.5 22 ALA B CA 1
ATOM 2073 C C . ALA B 1 22 ? 8.539 -11.156 -8.336 1 97.5 22 ALA B C 1
ATOM 2075 O O . ALA B 1 22 ? 9.734 -11.211 -8.641 1 97.5 22 ALA B O 1
ATOM 2076 N N . ASP B 1 23 ? 8.102 -10.5 -7.297 1 97.56 23 ASP B N 1
ATOM 2077 C CA . ASP B 1 23 ? 9.031 -9.852 -6.375 1 97.56 23 ASP B CA 1
ATOM 2078 C C . ASP B 1 23 ? 9.695 -10.875 -5.457 1 97.56 23 ASP B C 1
ATOM 2080 O O . ASP B 1 23 ? 10.891 -10.781 -5.172 1 97.56 23 ASP B O 1
ATOM 2084 N N . LEU B 1 24 ? 8.977 -11.875 -5.012 1 97.56 24 LEU B N 1
ATOM 2085 C CA . LEU B 1 24 ? 9.438 -12.859 -4.039 1 97.56 24 LEU B CA 1
ATOM 2086 C C . LEU B 1 24 ? 10.336 -13.898 -4.707 1 97.56 24 LEU B C 1
ATOM 2088 O O . LEU B 1 24 ? 11.297 -14.375 -4.102 1 97.56 24 LEU B O 1
ATOM 2092 N N . LEU B 1 25 ? 10.047 -14.242 -5.922 1 96.38 25 LEU B N 1
ATOM 2093 C CA . LEU B 1 25 ? 10.664 -15.367 -6.613 1 96.38 25 LEU B CA 1
ATOM 2094 C C . LEU B 1 25 ? 12.18 -15.219 -6.648 1 96.38 25 LEU B C 1
ATOM 2096 O O . LEU B 1 25 ? 12.914 -16.125 -6.254 1 96.38 25 LEU B O 1
ATOM 2100 N N . PRO B 1 26 ? 12.711 -14.023 -7 1 95.94 26 PRO B N 1
ATOM 2101 C CA . PRO B 1 26 ? 14.164 -13.883 -7.062 1 95.94 26 PRO B CA 1
ATOM 2102 C C . PRO B 1 26 ? 14.82 -13.906 -5.684 1 95.94 26 PRO B C 1
ATOM 2104 O O . PRO B 1 26 ? 16.047 -14.016 -5.578 1 95.94 26 PRO B O 1
ATOM 2107 N N . ASN B 1 27 ? 14.047 -13.82 -4.629 1 97.56 27 ASN B N 1
ATOM 2108 C CA . ASN B 1 27 ? 14.594 -13.734 -3.279 1 97.56 27 ASN B CA 1
ATOM 2109 C C . ASN B 1 27 ? 14.492 -15.062 -2.543 1 97.56 27 ASN B C 1
ATOM 2111 O O . ASN B 1 27 ? 14.906 -15.172 -1.387 1 97.56 27 ASN B O 1
ATOM 2115 N N . LEU B 1 28 ? 13.969 -16.109 -3.188 1 97.81 28 LEU B N 1
ATOM 2116 C CA . LEU B 1 28 ? 13.688 -17.359 -2.514 1 97.81 28 LEU B CA 1
ATOM 2117 C C . LEU B 1 28 ? 14.969 -18 -1.978 1 97.81 28 LEU B C 1
ATOM 2119 O O . LEU B 1 28 ? 15.008 -18.469 -0.838 1 97.81 28 LEU B O 1
ATOM 2123 N N . ASP B 1 29 ? 16.047 -18.031 -2.791 1 97.25 29 ASP B N 1
ATOM 2124 C CA . ASP B 1 29 ? 17.297 -18.625 -2.346 1 97.25 29 ASP B CA 1
ATOM 2125 C C . ASP B 1 29 ? 17.891 -17.844 -1.162 1 97.25 29 ASP B C 1
ATOM 2127 O O . ASP B 1 29 ? 18.406 -18.453 -0.221 1 97.25 29 ASP B O 1
ATOM 2131 N N . LEU B 1 30 ? 17.828 -16.547 -1.278 1 97.5 30 LEU B N 1
ATOM 2132 C CA . LEU B 1 30 ? 18.344 -15.719 -0.199 1 97.5 30 LEU B CA 1
ATOM 2133 C C . LEU B 1 30 ? 17.531 -15.922 1.078 1 97.5 30 LEU B C 1
ATOM 2135 O O . LEU B 1 30 ? 18.094 -15.961 2.174 1 97.5 30 LEU B O 1
ATOM 2139 N N . LEU B 1 31 ? 16.203 -15.984 1.001 1 98.25 31 LEU B N 1
ATOM 2140 C CA . LEU B 1 31 ? 15.344 -16.266 2.148 1 98.25 31 LEU B CA 1
ATOM 2141 C C . LEU B 1 31 ? 15.672 -17.625 2.752 1 98.25 31 LEU B C 1
ATOM 2143 O O . LEU B 1 31 ? 15.734 -17.766 3.975 1 98.25 31 LEU B O 1
ATOM 2147 N N . ALA B 1 32 ? 15.906 -18.625 1.907 1 97.75 32 ALA B N 1
ATOM 2148 C CA . ALA B 1 32 ? 16.297 -19.953 2.377 1 97.75 32 ALA B CA 1
ATOM 2149 C C . ALA B 1 32 ? 17.625 -19.906 3.129 1 97.75 32 ALA B C 1
ATOM 2151 O O . ALA B 1 32 ? 17.812 -20.609 4.125 1 97.75 32 ALA B O 1
ATOM 2152 N N . ALA B 1 33 ? 18.531 -19.094 2.617 1 97.31 33 ALA B N 1
ATOM 2153 C CA . ALA B 1 33 ? 19.828 -18.922 3.273 1 97.31 33 ALA B CA 1
ATOM 2154 C C . ALA B 1 33 ? 19.656 -18.344 4.676 1 97.31 33 ALA B C 1
ATOM 2156 O O . ALA B 1 33 ? 20.5 -18.578 5.551 1 97.31 33 ALA B O 1
ATOM 2157 N N . HIS B 1 34 ? 18.609 -17.641 4.934 1 97.44 34 HIS B N 1
ATOM 2158 C CA . HIS B 1 34 ? 18.281 -17.094 6.246 1 97.44 34 HIS B CA 1
ATOM 2159 C C . HIS B 1 34 ? 17.469 -18.094 7.066 1 97.44 34 HIS B C 1
ATOM 2161 O O . HIS B 1 34 ? 17.062 -17.797 8.195 1 97.44 34 HIS B O 1
ATOM 2167 N N . GLY B 1 35 ? 17.188 -19.234 6.484 1 97.44 35 GLY B N 1
ATOM 2168 C CA . GLY B 1 35 ? 16.359 -20.219 7.156 1 97.44 35 GLY B CA 1
ATOM 2169 C C . GLY B 1 35 ? 14.875 -19.922 7.066 1 97.44 35 GLY B C 1
ATOM 2170 O O . GLY B 1 35 ? 14.086 -20.375 7.902 1 97.44 35 GLY B O 1
ATOM 2171 N N . VAL B 1 36 ? 14.445 -19.109 6.137 1 98.38 36 VAL B N 1
ATOM 2172 C CA . VAL B 1 36 ? 13.039 -18.766 5.973 1 98.38 36 VAL B CA 1
ATOM 2173 C C . VAL B 1 36 ? 12.43 -19.594 4.844 1 98.38 36 VAL B C 1
ATOM 2175 O O . VAL B 1 36 ? 12.938 -19.578 3.719 1 98.38 36 VAL B O 1
ATOM 2178 N N . GLU B 1 37 ? 11.414 -20.297 5.117 1 98 37 GLU B N 1
ATOM 2179 C CA . GLU B 1 37 ? 10.664 -21.062 4.117 1 98 37 GLU B CA 1
ATOM 2180 C C . GLU B 1 37 ? 9.57 -20.203 3.482 1 98 37 GLU B C 1
ATOM 2182 O O . GLU B 1 37 ? 8.906 -19.422 4.168 1 98 37 GLU B O 1
ATOM 2187 N N . VAL B 1 38 ? 9.391 -20.344 2.225 1 98.44 38 VAL B N 1
ATOM 2188 C CA . VAL B 1 38 ? 8.32 -19.641 1.522 1 98.44 38 VAL B CA 1
ATOM 2189 C C . VAL B 1 38 ? 7.395 -20.656 0.849 1 98.44 38 VAL B C 1
ATOM 2191 O O . VAL B 1 38 ? 7.859 -21.562 0.153 1 98.44 38 VAL B O 1
ATOM 2194 N N . GLU B 1 39 ? 6.199 -20.531 1.108 1 98.44 39 GLU B N 1
ATOM 2195 C CA . GLU B 1 39 ? 5.168 -21.344 0.48 1 98.44 39 GLU B CA 1
ATOM 2196 C C . GLU B 1 39 ? 4.156 -20.484 -0.267 1 98.44 39 GLU B C 1
ATOM 2198 O O . GLU B 1 39 ? 3.635 -19.516 0.283 1 98.44 39 GLU B O 1
ATOM 2203 N N . PHE B 1 40 ? 3.91 -20.812 -1.514 1 98.88 40 PHE B N 1
ATOM 2204 C CA . PHE B 1 40 ? 2.832 -20.203 -2.285 1 98.88 40 PHE B CA 1
ATOM 2205 C C . PHE B 1 40 ? 1.595 -21.094 -2.279 1 98.88 40 PHE B C 1
ATOM 2207 O O . PHE B 1 40 ? 1.68 -22.281 -2.582 1 98.88 40 PHE B O 1
ATOM 2214 N N . VAL B 1 41 ? 0.46 -20.547 -1.919 1 98.94 41 VAL B N 1
ATOM 2215 C CA . VAL B 1 41 ? -0.743 -21.344 -1.724 1 98.94 41 VAL B CA 1
ATOM 2216 C C . VAL B 1 41 ? -1.861 -20.828 -2.627 1 98.94 41 VAL B C 1
ATOM 2218 O O . VAL B 1 41 ? -2.357 -19.719 -2.436 1 98.94 41 VAL B O 1
ATOM 2221 N N . PRO B 1 42 ? -2.299 -21.625 -3.598 1 98.94 42 PRO B N 1
ATOM 2222 C CA . PRO B 1 42 ? -3.414 -21.188 -4.441 1 98.94 42 PRO B CA 1
ATOM 2223 C C . PRO B 1 42 ? -4.707 -21 -3.654 1 98.94 42 PRO B C 1
ATOM 2225 O O . PRO B 1 42 ? -5.062 -21.828 -2.822 1 98.94 42 PRO B O 1
ATOM 2228 N N . VAL B 1 43 ? -5.375 -19.906 -3.869 1 98.94 43 VAL B N 1
ATOM 2229 C CA . VAL B 1 43 ? -6.672 -19.609 -3.27 1 98.94 43 VAL B CA 1
ATOM 2230 C C . VAL B 1 43 ? -7.586 -18.969 -4.312 1 98.94 43 VAL B C 1
ATOM 2232 O O . VAL B 1 43 ? -7.156 -18.688 -5.434 1 98.94 43 VAL B O 1
ATOM 2235 N N . LEU B 1 44 ? -8.852 -18.875 -3.914 1 98.75 44 LEU B N 1
ATOM 2236 C CA . LEU B 1 44 ? -9.82 -18.172 -4.738 1 98.75 44 LEU B CA 1
ATOM 2237 C C . LEU B 1 44 ? -10.078 -16.766 -4.188 1 98.75 44 LEU B C 1
ATOM 2239 O O . LEU B 1 44 ? -10.758 -16.609 -3.17 1 98.75 44 LEU B O 1
ATOM 2243 N N . ILE B 1 45 ? -9.594 -15.75 -4.895 1 98.44 45 ILE B N 1
ATOM 2244 C CA . ILE B 1 45 ? -9.797 -14.383 -4.43 1 98.44 45 ILE B CA 1
ATOM 2245 C C . ILE B 1 45 ? -11.289 -14.062 -4.387 1 98.44 45 ILE B C 1
ATOM 2247 O O . ILE B 1 45 ? -11.75 -13.328 -3.514 1 98.44 45 ILE B O 1
ATOM 2251 N N . ALA B 1 46 ? -12.094 -14.617 -5.316 1 97.19 46 ALA B N 1
ATOM 2252 C CA . ALA B 1 46 ? -13.547 -14.438 -5.277 1 97.19 46 ALA B CA 1
ATOM 2253 C C . ALA B 1 46 ? -14.133 -14.977 -3.973 1 97.19 46 ALA B C 1
ATOM 2255 O O . ALA B 1 46 ? -15.023 -14.359 -3.387 1 97.19 46 ALA B O 1
ATOM 2256 N N . GLY B 1 47 ? -13.633 -16.156 -3.604 1 98.31 47 GLY B N 1
ATOM 2257 C CA . GLY B 1 47 ? -14.062 -16.719 -2.332 1 98.31 47 GLY B CA 1
ATOM 2258 C C . GLY B 1 47 ? -13.68 -15.867 -1.141 1 98.31 47 GLY B C 1
ATOM 2259 O O . GLY B 1 47 ? -14.477 -15.672 -0.225 1 98.31 47 GLY B O 1
ATOM 2260 N N . ILE B 1 48 ? -12.469 -15.328 -1.169 1 98.81 48 ILE B N 1
ATOM 2261 C CA . ILE B 1 48 ? -11.977 -14.469 -0.101 1 98.81 48 ILE B CA 1
ATOM 2262 C C . ILE B 1 48 ? -12.828 -13.203 -0.024 1 98.81 48 ILE B C 1
ATOM 2264 O O . ILE B 1 48 ? -13.258 -12.797 1.061 1 98.81 48 ILE B O 1
ATOM 2268 N N . ASN B 1 49 ? -13.094 -12.578 -1.181 1 98.19 49 ASN B N 1
ATOM 2269 C CA . ASN B 1 49 ? -13.922 -11.375 -1.219 1 98.19 49 ASN B CA 1
ATOM 2270 C C . ASN B 1 49 ? -15.328 -11.648 -0.686 1 98.19 49 ASN B C 1
ATOM 2272 O O . ASN B 1 49 ? -15.852 -10.875 0.121 1 98.19 49 ASN B O 1
ATOM 2276 N N . THR B 1 50 ? -15.883 -12.75 -1.082 1 97.94 50 THR B N 1
ATOM 2277 C CA . THR B 1 50 ? -17.234 -13.117 -0.665 1 97.94 50 THR B CA 1
ATOM 2278 C C . THR B 1 50 ? -17.297 -13.32 0.845 1 97.94 50 THR B C 1
ATOM 2280 O O . THR B 1 50 ? -18.188 -12.789 1.515 1 97.94 50 THR B O 1
ATOM 2283 N N . GLN B 1 51 ? -16.375 -14.039 1.354 1 98.5 51 GLN B N 1
ATOM 2284 C CA . GLN B 1 51 ? -16.406 -14.414 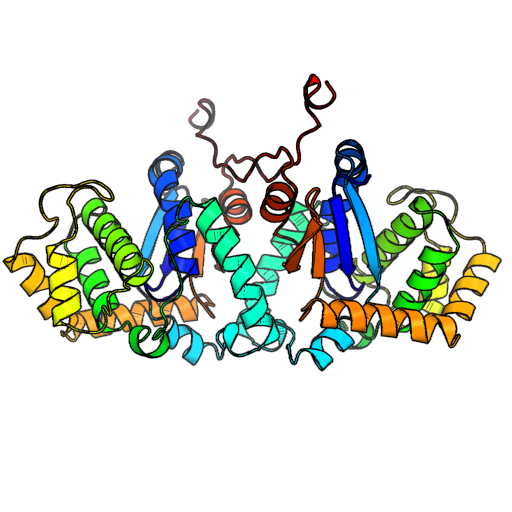2.764 1 98.5 51 GLN B CA 1
ATOM 2285 C C . GLN B 1 51 ? -16.047 -13.234 3.656 1 98.5 51 GLN B C 1
ATOM 2287 O O . GLN B 1 51 ? -16.547 -13.117 4.777 1 98.5 51 GLN B O 1
ATOM 2292 N N . SER B 1 52 ? -15.211 -12.336 3.217 1 98.5 52 SER B N 1
ATOM 2293 C CA . SER B 1 52 ? -14.781 -11.195 4.016 1 98.5 52 SER B CA 1
ATOM 2294 C C . SER B 1 52 ? -15.734 -10.016 3.854 1 98.5 52 SER B C 1
ATOM 2296 O O . SER B 1 52 ? -15.727 -9.086 4.664 1 98.5 52 SER B O 1
ATOM 2298 N N . GLY B 1 53 ? -16.484 -10.016 2.746 1 97.94 53 GLY B N 1
ATOM 2299 C CA . GLY B 1 53 ? -17.359 -8.891 2.43 1 97.94 53 GLY B CA 1
ATOM 2300 C C . GLY B 1 53 ? -16.656 -7.781 1.678 1 97.94 53 GLY B C 1
ATOM 2301 O O . GLY B 1 53 ? -17.234 -6.715 1.45 1 97.94 53 GLY B O 1
ATOM 2302 N N . ASN B 1 54 ? -15.398 -8.039 1.298 1 97.88 54 ASN B N 1
ATOM 2303 C CA . ASN B 1 54 ? -14.656 -7.023 0.56 1 97.88 54 ASN B CA 1
ATOM 2304 C C . ASN B 1 54 ? -15.125 -6.93 -0.889 1 97.88 54 ASN B C 1
ATOM 2306 O O . ASN B 1 54 ? -15.703 -7.879 -1.421 1 97.88 54 ASN B O 1
ATOM 2310 N N . LYS B 1 55 ? -14.945 -5.766 -1.463 1 96 55 LYS B N 1
ATOM 2311 C CA . LYS B 1 55 ? -15.195 -5.543 -2.885 1 96 55 LYS B CA 1
ATOM 2312 C C . LYS B 1 55 ? -13.914 -5.172 -3.617 1 96 55 LYS B C 1
ATOM 2314 O O . LYS B 1 55 ? -13.039 -4.504 -3.055 1 96 55 LYS B O 1
ATOM 2319 N N . PRO B 1 56 ? -13.828 -5.648 -4.848 1 94.56 56 PRO B N 1
ATOM 2320 C CA . PRO B 1 56 ? -12.664 -5.215 -5.633 1 94.56 56 PRO B CA 1
ATOM 2321 C C . PRO B 1 56 ? -12.562 -3.693 -5.73 1 94.56 56 PRO B C 1
ATOM 2323 O O . PRO B 1 56 ? -13.578 -3.002 -5.809 1 94.56 56 PRO B O 1
ATOM 2326 N N . PRO B 1 57 ? -11.344 -3.197 -5.77 1 94 57 PRO B N 1
ATOM 2327 C CA . PRO B 1 57 ? -11.148 -1.745 -5.758 1 94 57 PRO B CA 1
ATOM 2328 C C . PRO B 1 57 ? -11.758 -1.059 -6.98 1 94 57 PRO B C 1
ATOM 2330 O O . PRO B 1 57 ? -12.188 0.096 -6.895 1 94 57 PRO B O 1
ATOM 2333 N N . TRP B 1 58 ? -11.875 -1.745 -8.109 1 93.81 58 TRP B N 1
ATOM 2334 C CA . TRP B 1 58 ? -12.32 -1.09 -9.336 1 93.81 58 TRP B CA 1
ATOM 2335 C C . TRP B 1 58 ? -13.82 -0.841 -9.305 1 93.81 58 TRP B C 1
ATOM 2337 O O . TRP B 1 58 ? -14.367 -0.168 -10.18 1 93.81 58 TRP B O 1
ATOM 2347 N N . THR B 1 59 ? -14.516 -1.399 -8.227 1 95.56 59 THR B N 1
ATOM 2348 C CA . THR B 1 59 ? -15.938 -1.124 -8.094 1 95.56 59 THR B CA 1
ATOM 2349 C C . THR B 1 59 ? -16.172 0.337 -7.723 1 95.56 59 THR B C 1
ATOM 2351 O O . THR B 1 59 ? -17.281 0.851 -7.875 1 95.56 59 THR B O 1
ATOM 2354 N N . LEU B 1 60 ? -15.203 1.042 -7.148 1 97.56 60 LEU B N 1
ATOM 2355 C CA . LEU B 1 60 ? -15.219 2.484 -6.938 1 97.56 60 LEU B CA 1
ATOM 2356 C C . LEU B 1 60 ? -14.453 3.203 -8.047 1 97.56 60 LEU B C 1
ATOM 2358 O O . LEU B 1 60 ? -13.266 2.945 -8.25 1 97.56 60 LEU B O 1
ATOM 2362 N N . GLN B 1 61 ? -15.164 4.059 -8.742 1 97.94 61 GLN B N 1
ATOM 2363 C CA . GLN B 1 61 ? -14.617 4.688 -9.945 1 97.94 61 GLN B CA 1
ATOM 2364 C C . GLN B 1 61 ? -13.273 5.34 -9.664 1 97.94 61 GLN B C 1
ATOM 2366 O O . GLN B 1 61 ? -12.312 5.156 -10.422 1 97.94 61 GLN B O 1
ATOM 2371 N N . ALA B 1 62 ? -13.125 6.094 -8.602 1 98.25 62 ALA B N 1
ATOM 2372 C CA . ALA B 1 62 ? -11.875 6.777 -8.281 1 98.25 62 ALA B CA 1
ATOM 2373 C C . ALA B 1 62 ? -10.734 5.777 -8.102 1 98.25 62 ALA B C 1
ATOM 2375 O O . ALA B 1 62 ? -9.609 6.031 -8.523 1 98.25 62 ALA B O 1
ATOM 2376 N N . LYS B 1 63 ? -11.047 4.633 -7.449 1 98.31 63 LYS B N 1
ATOM 2377 C CA . LYS B 1 63 ? -10.023 3.611 -7.254 1 98.31 63 LYS B CA 1
ATOM 2378 C C . LYS B 1 63 ? -9.664 2.928 -8.57 1 98.31 63 LYS B C 1
ATOM 2380 O O . LYS B 1 63 ? -8.508 2.598 -8.812 1 98.31 63 LYS B O 1
ATOM 2385 N N . ALA B 1 64 ? -10.664 2.68 -9.398 1 97.5 64 ALA B N 1
ATOM 2386 C CA . ALA B 1 64 ? -10.422 2.092 -10.711 1 97.5 64 ALA B CA 1
ATOM 2387 C C . ALA B 1 64 ? -9.461 2.955 -11.523 1 97.5 64 ALA B C 1
ATOM 2389 O O . ALA B 1 64 ? -8.516 2.443 -12.133 1 97.5 64 ALA B O 1
ATOM 2390 N N . GLU B 1 65 ? -9.711 4.27 -11.539 1 98.06 65 GLU B N 1
ATOM 2391 C CA . GLU B 1 65 ? -8.867 5.207 -12.273 1 98.06 65 GLU B CA 1
ATOM 2392 C C . GLU B 1 65 ? -7.445 5.223 -11.703 1 98.06 65 GLU B C 1
ATOM 2394 O O . GLU B 1 65 ? -6.473 5.238 -12.453 1 98.06 65 GLU B O 1
ATOM 2399 N N . TYR B 1 66 ? -7.34 5.188 -10.406 1 98.5 66 TYR B N 1
ATOM 2400 C CA . TYR B 1 66 ? -6.035 5.203 -9.75 1 98.5 66 TYR B CA 1
ATOM 2401 C C . TYR B 1 66 ? -5.25 3.936 -10.062 1 98.5 66 TYR B C 1
ATOM 2403 O O . TYR B 1 66 ? -4.027 3.98 -10.219 1 98.5 66 TYR B O 1
ATOM 2411 N N . LEU B 1 67 ? -5.941 2.791 -10.133 1 97.5 67 LEU B N 1
ATOM 2412 C CA . LEU B 1 67 ? -5.312 1.486 -10.305 1 97.5 67 LEU B CA 1
ATOM 2413 C C . LEU B 1 67 ? -4.547 1.42 -11.625 1 97.5 67 LEU B C 1
ATOM 2415 O O . LEU B 1 67 ? -3.551 0.701 -11.734 1 97.5 67 LEU B O 1
ATOM 2419 N N . ARG B 1 68 ? -4.953 2.17 -12.586 1 96.44 68 ARG B N 1
ATOM 2420 C CA . ARG B 1 68 ? -4.227 2.197 -13.844 1 96.44 68 ARG B CA 1
ATOM 2421 C C . ARG B 1 68 ? -2.793 2.678 -13.641 1 96.44 68 ARG B C 1
ATOM 2423 O O . ARG B 1 68 ? -1.857 2.121 -14.227 1 96.44 68 ARG B O 1
ATOM 2430 N N . TYR B 1 69 ? -2.607 3.707 -12.766 1 98.12 69 TYR B N 1
ATOM 2431 C CA . TYR B 1 69 ? -1.28 4.23 -12.461 1 98.12 69 TYR B CA 1
ATOM 2432 C C . TYR B 1 69 ? -0.498 3.254 -11.586 1 98.12 69 TYR B C 1
ATOM 2434 O O . TYR B 1 69 ? 0.64 2.9 -11.906 1 98.12 69 TYR B O 1
ATOM 2442 N N . ASP B 1 70 ? -1.189 2.826 -10.555 1 98.12 70 ASP B N 1
ATOM 2443 C CA . ASP B 1 70 ? -0.506 2.02 -9.547 1 98.12 70 ASP B CA 1
ATOM 2444 C C . ASP B 1 70 ? -0.078 0.671 -10.117 1 98.12 70 ASP B C 1
ATOM 2446 O O . ASP B 1 70 ? 1.004 0.171 -9.805 1 98.12 70 ASP B O 1
ATOM 2450 N N . SER B 1 71 ? -0.914 0.042 -10.945 1 98.06 71 SER B N 1
ATOM 2451 C CA . SER B 1 71 ? -0.581 -1.239 -11.555 1 98.06 71 SER B CA 1
ATOM 2452 C C . SER B 1 71 ? 0.6 -1.104 -12.516 1 98.06 71 SER B C 1
ATOM 2454 O O . SER B 1 71 ? 1.47 -1.977 -12.555 1 98.06 71 SER B O 1
ATOM 2456 N N . ASP B 1 72 ? 0.65 -0.021 -13.258 1 97.94 72 ASP B N 1
ATOM 2457 C CA . ASP B 1 72 ? 1.756 0.213 -14.18 1 97.94 72 ASP B CA 1
ATOM 2458 C C . ASP B 1 72 ? 3.078 0.353 -13.43 1 97.94 72 ASP B C 1
ATOM 2460 O O . ASP B 1 72 ? 4.094 -0.215 -13.836 1 97.94 72 ASP B O 1
ATOM 2464 N N . ARG B 1 73 ? 3.035 1.063 -12.352 1 98.31 73 ARG B N 1
ATOM 2465 C CA . ARG B 1 73 ? 4.234 1.257 -11.547 1 98.31 73 ARG B CA 1
ATOM 2466 C C . ARG B 1 73 ? 4.691 -0.058 -10.922 1 98.31 73 ARG B C 1
ATOM 2468 O O . ARG B 1 73 ? 5.891 -0.354 -10.898 1 98.31 73 ARG B O 1
ATOM 2475 N N . ALA B 1 74 ? 3.742 -0.824 -10.477 1 98.25 74 ALA B N 1
ATOM 2476 C CA . ALA B 1 74 ? 4.043 -2.09 -9.812 1 98.25 74 ALA B CA 1
ATOM 2477 C C . ALA B 1 74 ? 4.684 -3.078 -10.781 1 98.25 74 ALA B C 1
ATOM 2479 O O . ALA B 1 74 ? 5.691 -3.711 -10.461 1 98.25 74 ALA B O 1
ATOM 2480 N N . LYS B 1 75 ? 4.07 -3.217 -11.969 1 98.19 75 LYS B N 1
ATOM 2481 C CA . LYS B 1 75 ? 4.609 -4.176 -12.93 1 98.19 75 LYS B CA 1
ATOM 2482 C C . LYS B 1 75 ? 6.008 -3.768 -13.391 1 98.19 75 LYS B C 1
ATOM 2484 O O . LYS B 1 75 ? 6.875 -4.621 -13.586 1 98.19 75 LYS B O 1
ATOM 2489 N N . GLU B 1 76 ? 6.238 -2.465 -13.57 1 97.75 76 GLU B N 1
ATOM 2490 C CA . GLU B 1 76 ? 7.559 -1.983 -13.961 1 97.75 76 GLU B CA 1
ATOM 2491 C C . GLU B 1 76 ? 8.602 -2.295 -12.898 1 97.75 76 GLU B C 1
ATOM 2493 O O . GLU B 1 76 ? 9.727 -2.684 -13.219 1 97.75 76 GLU B O 1
ATOM 2498 N N . ARG B 1 77 ? 8.242 -2.125 -11.68 1 97.69 77 ARG B N 1
ATOM 2499 C CA . ARG B 1 77 ? 9.172 -2.314 -10.57 1 97.69 77 ARG B CA 1
ATOM 2500 C C . ARG B 1 77 ? 9.711 -3.74 -10.547 1 97.69 77 ARG B C 1
ATOM 2502 O O . ARG B 1 77 ? 10.867 -3.965 -10.188 1 97.69 77 ARG B O 1
ATOM 2509 N N . VAL B 1 78 ? 8.906 -4.711 -10.969 1 97.19 78 VAL B N 1
ATOM 2510 C CA . VAL B 1 78 ? 9.32 -6.105 -10.867 1 97.19 78 VAL B CA 1
ATOM 2511 C C . VAL B 1 78 ? 9.703 -6.641 -12.242 1 97.19 78 VAL B C 1
ATOM 2513 O O . VAL B 1 78 ? 9.766 -7.855 -12.453 1 97.19 78 VAL B O 1
ATOM 2516 N N . GLY B 1 79 ? 9.836 -5.781 -13.219 1 96.44 79 GLY B N 1
ATOM 2517 C CA . GLY B 1 79 ? 10.328 -6.152 -14.531 1 96.44 79 GLY B CA 1
ATOM 2518 C C . GLY B 1 79 ? 9.297 -6.887 -15.367 1 96.44 79 GLY B C 1
ATOM 2519 O O . GLY B 1 79 ? 9.648 -7.762 -16.172 1 96.44 79 GLY B O 1
ATOM 2520 N N . LYS B 1 80 ? 8.039 -6.598 -15.156 1 96.44 80 LYS B N 1
ATOM 2521 C CA . LYS B 1 80 ? 6.965 -7.246 -15.898 1 96.44 80 LYS B CA 1
ATOM 2522 C C . LYS B 1 80 ? 6.184 -6.23 -16.734 1 96.44 80 LYS B C 1
ATOM 2524 O O . LYS B 1 80 ? 4.953 -6.191 -16.672 1 96.44 80 LYS B O 1
ATOM 2529 N N . ALA B 1 81 ? 6.867 -5.387 -17.438 1 93.31 81 ALA B N 1
ATOM 2530 C CA . ALA B 1 81 ? 6.273 -4.262 -18.156 1 93.31 81 ALA B CA 1
ATOM 2531 C C . ALA B 1 81 ? 5.289 -4.754 -19.219 1 93.31 81 ALA B C 1
ATOM 2533 O O . ALA B 1 81 ? 4.402 -4.008 -19.641 1 93.31 81 ALA B O 1
ATOM 2534 N N . GLY B 1 82 ? 5.348 -6 -19.578 1 95.19 82 GLY B N 1
ATOM 2535 C CA . GLY B 1 82 ? 4.543 -6.508 -20.688 1 95.19 82 GLY B CA 1
ATOM 2536 C C . GLY B 1 82 ? 3.154 -6.949 -20.25 1 95.19 82 GLY B C 1
ATOM 2537 O O . GLY B 1 82 ? 2.293 -7.215 -21.094 1 95.19 82 GLY B O 1
ATOM 2538 N N . ILE B 1 83 ? 2.887 -7.004 -18.953 1 97.12 83 ILE B N 1
ATOM 2539 C CA . ILE B 1 83 ? 1.583 -7.496 -18.516 1 97.12 83 ILE B CA 1
ATOM 2540 C C . ILE B 1 83 ? 0.565 -6.355 -18.562 1 97.12 83 ILE B C 1
ATOM 2542 O O . ILE B 1 83 ? 0.937 -5.184 -18.5 1 97.12 83 ILE B O 1
ATOM 2546 N N . ALA B 1 84 ? -0.734 -6.691 -18.719 1 96.06 84 ALA B N 1
ATOM 2547 C CA . ALA B 1 84 ? -1.843 -5.746 -18.828 1 96.06 84 ALA B CA 1
ATOM 2548 C C . ALA B 1 84 ? -3.16 -6.395 -18.422 1 96.06 84 ALA B C 1
ATOM 2550 O O . ALA B 1 84 ? -3.279 -7.621 -18.406 1 96.06 84 ALA B O 1
ATOM 2551 N N . PHE B 1 85 ? -4.125 -5.57 -18.109 1 95.19 85 PHE B N 1
ATOM 2552 C CA . PHE B 1 85 ? -5.453 -6.082 -17.781 1 95.19 85 PHE B CA 1
ATOM 2553 C C . PHE B 1 85 ? -6.16 -6.59 -19.031 1 95.19 85 PHE B C 1
ATOM 2555 O O . PHE B 1 85 ? -6.152 -5.922 -20.062 1 95.19 85 PHE B O 1
ATOM 2562 N N . PRO B 1 86 ? -6.758 -7.734 -18.906 1 95.25 86 PRO B N 1
ATOM 2563 C CA . PRO B 1 86 ? -7.539 -8.219 -20.047 1 95.25 86 PRO B CA 1
ATOM 2564 C C . PRO B 1 86 ? -8.82 -7.426 -20.25 1 95.25 86 PRO B C 1
ATOM 2566 O O . PRO B 1 86 ? -9.445 -6.969 -19.297 1 95.25 86 PRO B O 1
ATOM 2569 N N . LYS B 1 87 ? -9.289 -7.328 -21.516 1 92.19 87 LYS B N 1
ATOM 2570 C CA . LYS B 1 87 ? -10.547 -6.652 -21.844 1 92.19 87 LYS B CA 1
ATOM 2571 C C . LYS B 1 87 ? -11.734 -7.387 -21.234 1 92.19 87 LYS B C 1
ATOM 2573 O O . LYS B 1 87 ? -12.695 -6.758 -20.766 1 92.19 87 LYS B O 1
ATOM 2578 N N . ASP B 1 88 ? -11.617 -8.75 -21.234 1 92.44 88 ASP B N 1
ATOM 2579 C CA . ASP B 1 88 ? -12.688 -9.586 -20.703 1 92.44 88 ASP B CA 1
ATOM 2580 C C . ASP B 1 88 ? -12.305 -10.164 -19.344 1 92.44 88 ASP B C 1
ATOM 2582 O O . ASP B 1 88 ? -12.445 -11.367 -19.109 1 92.44 88 ASP B O 1
ATOM 2586 N N . PHE B 1 89 ? -11.828 -9.32 -18.531 1 93.81 89 PHE B N 1
ATOM 2587 C CA . PHE B 1 89 ? -11.266 -9.758 -17.266 1 93.81 89 PHE B CA 1
ATOM 2588 C C . PHE B 1 89 ? -12.297 -10.531 -16.453 1 93.81 89 PHE B C 1
ATOM 2590 O O . PHE B 1 89 ? -11.977 -11.578 -15.875 1 93.81 89 PHE B O 1
ATOM 2597 N N . LEU B 1 90 ? -13.555 -10.102 -16.375 1 89.25 90 LEU B N 1
ATOM 2598 C CA . LEU B 1 90 ? -14.57 -10.68 -15.5 1 89.25 90 LEU B CA 1
ATOM 2599 C C . LEU B 1 90 ? -14.852 -12.133 -15.883 1 89.25 90 LEU B C 1
ATOM 2601 O O . LEU B 1 90 ? -15.039 -12.984 -15.008 1 89.25 90 LEU B O 1
ATOM 2605 N N . SER B 1 91 ? -14.828 -12.43 -17.156 1 90.69 91 SER B N 1
ATOM 2606 C CA . SER B 1 91 ? -15.094 -13.789 -17.609 1 90.69 91 SER B CA 1
ATOM 2607 C C . SER B 1 91 ? -13.906 -14.703 -17.359 1 90.69 91 SER B C 1
ATOM 2609 O O . SER B 1 91 ? -14.047 -15.93 -17.312 1 90.69 91 SER B O 1
ATOM 2611 N N . MET B 1 92 ? -12.758 -14.125 -17.156 1 94.69 92 MET B N 1
ATOM 2612 C CA . MET B 1 92 ? -11.531 -14.891 -16.984 1 94.69 92 MET B CA 1
ATOM 2613 C C . MET B 1 92 ? -11.188 -15.055 -15.508 1 94.69 92 MET B C 1
ATOM 2615 O O . MET B 1 92 ? -10.336 -15.867 -15.148 1 94.69 92 MET B O 1
ATOM 2619 N N . ALA B 1 93 ? -11.938 -14.391 -14.625 1 93.44 93 ALA B N 1
ATOM 2620 C CA . ALA B 1 93 ? -11.531 -14.273 -13.234 1 93.44 93 ALA B CA 1
ATOM 2621 C C . ALA B 1 93 ? -12.141 -15.383 -12.383 1 93.44 93 ALA B C 1
ATOM 2623 O O . ALA B 1 93 ? -11.891 -15.469 -11.18 1 93.44 93 ALA B O 1
ATOM 2624 N N . LEU B 1 94 ? -12.93 -16.328 -12.953 1 93.81 94 LEU B N 1
ATOM 2625 C CA . LEU B 1 94 ? -13.453 -17.5 -12.258 1 93.81 94 LEU B CA 1
ATOM 2626 C C . LEU B 1 94 ? -12.461 -18.656 -12.305 1 93.81 94 LEU B C 1
ATOM 2628 O O . LEU B 1 94 ? -12.711 -19.672 -12.961 1 93.81 94 LEU B O 1
ATOM 2632 N N . THR B 1 95 ? -11.43 -18.594 -11.445 1 98.12 95 THR B N 1
ATOM 2633 C CA . THR B 1 95 ? -10.195 -19.344 -11.648 1 98.12 95 THR B CA 1
ATOM 2634 C C . THR B 1 95 ? -10.234 -20.672 -10.883 1 98.12 95 THR B C 1
ATOM 2636 O O . THR B 1 95 ? -9.195 -21.188 -10.484 1 98.12 95 THR B O 1
ATOM 2639 N N . VAL B 1 96 ? -11.406 -21.266 -10.695 1 98.44 96 VAL B N 1
ATOM 2640 C CA . VAL B 1 96 ? -11.57 -22.5 -9.93 1 98.44 96 VAL B CA 1
ATOM 2641 C C . VAL B 1 96 ? -10.719 -23.609 -10.547 1 98.44 96 VAL B C 1
ATOM 2643 O O . VAL B 1 96 ? -9.906 -24.234 -9.859 1 98.44 96 VAL B O 1
ATOM 2646 N N . LE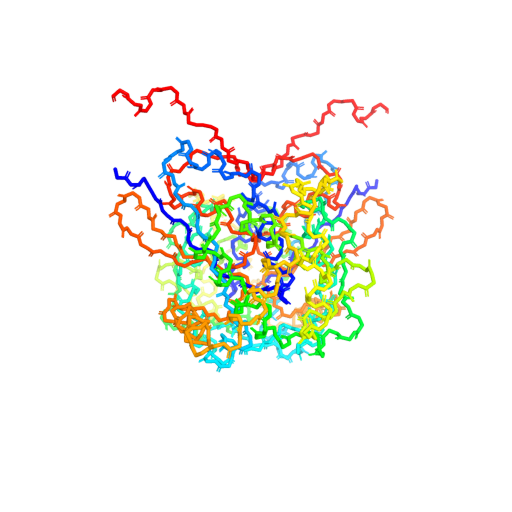U B 1 97 ? -10.781 -23.797 -11.805 1 98.56 97 LEU B N 1
ATOM 2647 C CA . LEU B 1 97 ? -10.125 -24.891 -12.492 1 98.56 97 LEU B CA 1
ATOM 2648 C C . LEU B 1 97 ? -8.609 -24.766 -12.406 1 98.56 97 LEU B C 1
ATOM 2650 O O . LEU B 1 97 ? -7.93 -25.688 -11.938 1 98.56 97 LEU B O 1
ATOM 2654 N N . PRO B 1 98 ? -8 -23.656 -12.812 1 98.75 98 PRO B N 1
ATOM 2655 C CA . PRO B 1 98 ? -6.539 -23.578 -12.742 1 98.75 98 PRO B CA 1
ATOM 2656 C C . PRO B 1 98 ? -6.016 -23.625 -11.305 1 98.75 98 PRO B C 1
ATOM 2658 O O . PRO B 1 98 ? -4.93 -24.141 -11.055 1 98.75 98 PRO B O 1
ATOM 2661 N N . GLN B 1 99 ? -6.77 -23.078 -10.344 1 98.88 99 GLN B N 1
ATOM 2662 C CA . GLN B 1 99 ? -6.309 -23.094 -8.961 1 98.88 99 GLN B CA 1
ATOM 2663 C C . GLN B 1 99 ? -6.332 -24.516 -8.391 1 98.88 99 GLN B C 1
ATOM 2665 O O . GLN B 1 99 ? -5.441 -24.891 -7.625 1 98.88 99 GLN B O 1
ATOM 2670 N N . ARG B 1 100 ? -7.332 -25.297 -8.727 1 98.94 100 ARG B N 1
ATOM 2671 C CA . ARG B 1 100 ? -7.355 -26.703 -8.344 1 98.94 100 ARG B CA 1
ATOM 2672 C C . ARG B 1 100 ? -6.199 -27.453 -8.992 1 98.94 100 ARG B C 1
ATOM 2674 O O . ARG B 1 100 ? -5.555 -28.297 -8.344 1 98.94 100 ARG B O 1
ATOM 2681 N N . ALA B 1 101 ? -5.965 -27.188 -10.273 1 98.94 101 ALA B N 1
ATOM 2682 C CA . ALA B 1 101 ? -4.832 -27.797 -10.961 1 98.94 101 ALA B CA 1
ATOM 2683 C C . ALA B 1 101 ? -3.523 -27.5 -10.234 1 98.94 101 ALA B C 1
ATOM 2685 O O . ALA B 1 101 ? -2.68 -28.375 -10.07 1 98.94 101 ALA B O 1
ATOM 2686 N N . MET B 1 102 ? -3.359 -26.297 -9.766 1 98.88 102 MET B N 1
ATOM 2687 C CA . MET B 1 102 ? -2.137 -25.875 -9.078 1 98.88 102 MET B CA 1
ATOM 2688 C C . MET B 1 102 ? -1.972 -26.625 -7.758 1 98.88 102 MET B C 1
ATOM 2690 O O . MET B 1 102 ? -0.851 -26.938 -7.348 1 98.88 102 MET B O 1
ATOM 2694 N N . HIS B 1 103 ? -3.094 -26.875 -7.043 1 98.94 103 HIS B N 1
ATOM 2695 C CA . HIS B 1 103 ? -3 -27.688 -5.836 1 98.94 103 HIS B CA 1
ATOM 2696 C C . HIS B 1 103 ? -2.471 -29.078 -6.145 1 98.94 103 HIS B C 1
ATOM 2698 O O . HIS B 1 103 ? -1.686 -29.641 -5.375 1 98.94 103 HIS B O 1
ATOM 2704 N N . TYR B 1 104 ? -2.955 -29.656 -7.227 1 98.94 104 TYR B N 1
ATOM 2705 C CA . TYR B 1 104 ? -2.453 -30.969 -7.625 1 98.94 104 TYR B CA 1
ATOM 2706 C C . TYR B 1 104 ? -0.965 -30.906 -7.949 1 98.94 104 TYR B C 1
ATOM 2708 O O . TYR B 1 104 ? -0.19 -31.75 -7.496 1 98.94 104 TYR B O 1
ATOM 2716 N N . ILE B 1 105 ? -0.555 -29.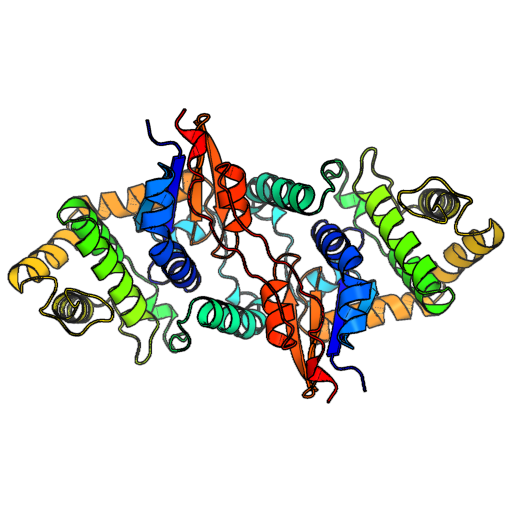922 -8.75 1 98.88 105 ILE B N 1
ATOM 2717 C CA . ILE B 1 105 ? 0.844 -29.781 -9.133 1 98.88 105 ILE B CA 1
ATOM 2718 C C . ILE B 1 105 ? 1.705 -29.594 -7.883 1 98.88 105 ILE B C 1
ATOM 2720 O O . ILE B 1 105 ? 2.76 -30.219 -7.754 1 98.88 105 ILE B O 1
ATOM 2724 N N . LYS B 1 106 ? 1.234 -28.781 -6.977 1 98.75 106 LYS B N 1
ATOM 2725 C CA . LYS B 1 106 ? 1.958 -28.516 -5.734 1 98.75 106 LYS B CA 1
ATOM 2726 C C . LYS B 1 106 ? 2.219 -29.812 -4.965 1 98.75 106 LYS B C 1
ATOM 2728 O O . LYS B 1 106 ? 3.297 -29.984 -4.395 1 98.75 106 LYS B O 1
ATOM 2733 N N . ARG B 1 107 ? 1.284 -30.688 -4.941 1 98.5 107 ARG B N 1
ATOM 2734 C CA . ARG B 1 107 ? 1.343 -31.891 -4.133 1 98.5 107 ARG B CA 1
ATOM 2735 C C . ARG B 1 107 ? 2.176 -32.969 -4.82 1 98.5 107 ARG B C 1
ATOM 2737 O O . ARG B 1 107 ? 2.844 -33.75 -4.152 1 98.5 107 ARG B O 1
ATOM 2744 N N . ASN B 1 108 ? 2.252 -32.969 -6.129 1 98.56 108 ASN B N 1
ATOM 2745 C CA . ASN B 1 108 ? 2.707 -34.188 -6.816 1 98.56 108 ASN B CA 1
ATOM 2746 C C . ASN B 1 108 ? 3.998 -33.938 -7.59 1 98.56 108 ASN B C 1
ATOM 2748 O O . ASN B 1 108 ? 4.621 -34.875 -8.086 1 98.56 108 ASN B O 1
ATOM 2752 N N . TYR B 1 109 ? 4.406 -32.719 -7.684 1 98.06 109 TYR B N 1
ATOM 2753 C CA . TYR B 1 109 ? 5.609 -32.406 -8.438 1 98.06 109 TYR B CA 1
ATOM 2754 C C . TYR B 1 109 ? 6.602 -31.625 -7.578 1 98.06 109 TYR B C 1
ATOM 2756 O O . TYR B 1 109 ? 6.289 -31.234 -6.449 1 98.06 109 TYR B O 1
ATOM 2764 N N . SER B 1 110 ? 7.836 -31.422 -8.078 1 96.69 110 SER B N 1
ATOM 2765 C CA . SER B 1 110 ? 8.875 -30.703 -7.344 1 96.69 110 SER B CA 1
ATOM 2766 C C . SER B 1 110 ? 8.5 -29.234 -7.152 1 96.69 110 SER B C 1
ATOM 2768 O O . SER B 1 110 ? 7.676 -28.688 -7.898 1 96.69 110 SER B O 1
ATOM 2770 N N . THR B 1 111 ? 9.102 -28.609 -6.188 1 96.31 111 THR B N 1
ATOM 2771 C CA . THR B 1 111 ? 8.891 -27.188 -5.949 1 96.31 111 THR B CA 1
ATOM 2772 C C . THR B 1 111 ? 9.25 -26.359 -7.188 1 96.31 111 THR B C 1
ATOM 2774 O O . THR B 1 111 ? 8.555 -25.406 -7.527 1 96.31 111 THR B O 1
ATOM 2777 N N . LYS B 1 112 ? 10.312 -26.734 -7.844 1 94.38 112 LYS B N 1
ATOM 2778 C CA . LYS B 1 112 ? 10.727 -26.031 -9.055 1 94.38 112 LYS B CA 1
ATOM 2779 C C . LYS B 1 112 ? 9.656 -26.109 -10.133 1 94.38 112 LYS B C 1
ATOM 2781 O O . LYS B 1 112 ? 9.336 -25.109 -10.781 1 94.38 112 LYS B O 1
ATOM 2786 N N . GLN B 1 113 ? 9.102 -27.312 -10.359 1 95.5 113 GLN B N 1
ATOM 2787 C CA . GLN B 1 113 ? 8.047 -27.484 -11.352 1 95.5 113 GLN B CA 1
ATOM 2788 C C . GLN B 1 113 ? 6.809 -26.672 -10.977 1 95.5 113 GLN B C 1
ATOM 2790 O O . GLN B 1 113 ? 6.199 -26.031 -11.836 1 95.5 113 GLN B O 1
ATOM 2795 N N . TYR B 1 114 ? 6.488 -26.734 -9.719 1 97.75 114 TYR B N 1
ATOM 2796 C CA . TYR B 1 114 ? 5.324 -26.016 -9.219 1 97.75 114 TYR B CA 1
ATOM 2797 C C . TYR B 1 114 ? 5.473 -24.516 -9.461 1 97.75 114 TYR B C 1
ATOM 2799 O O . TYR B 1 114 ? 4.578 -23.875 -10.016 1 97.75 114 TYR B O 1
ATOM 2807 N N . LEU B 1 115 ? 6.625 -23.938 -9.102 1 97.12 115 LEU B N 1
ATOM 2808 C CA . LEU B 1 115 ? 6.863 -22.516 -9.234 1 97.12 115 LEU B CA 1
ATOM 2809 C C . LEU B 1 115 ? 6.941 -22.109 -10.703 1 97.12 115 LEU B C 1
ATOM 2811 O O . LEU B 1 115 ? 6.477 -21.031 -11.086 1 97.12 115 LEU B O 1
ATOM 2815 N N . THR B 1 116 ? 7.531 -22.938 -11.5 1 96.75 116 THR B N 1
ATOM 2816 C CA . THR B 1 116 ? 7.602 -22.672 -12.938 1 96.75 116 THR B CA 1
ATOM 2817 C C . THR B 1 116 ? 6.203 -22.641 -13.547 1 96.75 116 THR B C 1
ATOM 2819 O O . THR B 1 116 ? 5.883 -21.75 -14.336 1 96.75 116 THR B O 1
ATOM 2822 N N . ALA B 1 117 ? 5.395 -23.625 -13.164 1 97.44 117 ALA B N 1
ATOM 2823 C CA . ALA B 1 117 ? 4.023 -23.672 -13.656 1 97.44 117 ALA B CA 1
ATOM 2824 C C . ALA B 1 117 ? 3.238 -22.438 -13.219 1 97.44 117 ALA B C 1
ATOM 2826 O O . ALA B 1 117 ? 2.543 -21.828 -14.023 1 97.44 117 ALA B O 1
ATOM 2827 N N . MET B 1 118 ? 3.318 -22.109 -11.969 1 97.75 118 MET B N 1
ATOM 2828 C CA . MET B 1 118 ? 2.629 -20.938 -11.445 1 97.75 118 MET B CA 1
ATOM 2829 C C . MET B 1 118 ? 3.043 -19.672 -12.203 1 97.75 118 MET B C 1
ATOM 2831 O O . MET B 1 118 ? 2.193 -18.875 -12.602 1 97.75 118 MET B O 1
ATOM 2835 N N . HIS B 1 119 ? 4.344 -19.5 -12.344 1 97.12 119 HIS B N 1
ATOM 2836 C CA . HIS B 1 119 ? 4.859 -18.328 -13.055 1 97.12 119 HIS B CA 1
ATOM 2837 C C . HIS B 1 119 ? 4.277 -18.25 -14.469 1 97.12 119 HIS B C 1
ATOM 2839 O O . HIS B 1 119 ? 3.869 -17.188 -14.914 1 97.12 119 HIS B O 1
ATOM 2845 N N . TYR B 1 120 ? 4.266 -19.328 -15.156 1 96.69 120 TYR B N 1
ATOM 2846 C CA . TYR B 1 120 ? 3.797 -19.359 -16.531 1 96.69 120 TYR B CA 1
ATOM 2847 C C . TYR B 1 120 ? 2.297 -19.094 -16.609 1 96.69 120 TYR B C 1
ATOM 2849 O O . TYR B 1 120 ? 1.819 -18.438 -17.531 1 96.69 120 TYR B O 1
ATOM 2857 N N . LEU B 1 121 ? 1.536 -19.672 -15.672 1 97.62 121 LEU B N 1
ATOM 2858 C CA . LEU B 1 121 ? 0.103 -19.406 -15.648 1 97.62 121 LEU B CA 1
ATOM 2859 C C . LEU B 1 121 ? -0.171 -17.922 -15.43 1 97.62 121 LEU B C 1
ATOM 2861 O O . LEU B 1 121 ? -1.042 -17.344 -16.078 1 97.62 121 LEU B O 1
ATOM 2865 N N . PHE B 1 122 ? 0.559 -17.297 -14.484 1 97.94 122 PHE B N 1
ATOM 2866 C CA . PHE B 1 122 ? 0.459 -15.852 -14.312 1 97.94 122 PHE B CA 1
ATOM 2867 C C . PHE B 1 122 ? 0.756 -15.133 -15.625 1 97.94 122 PHE B C 1
ATOM 2869 O O . PHE B 1 122 ? -0.008 -14.258 -16.047 1 97.94 122 PHE B O 1
ATOM 2876 N N . HIS B 1 123 ? 1.836 -15.516 -16.219 1 96.62 123 HIS B N 1
ATOM 2877 C CA . HIS B 1 123 ? 2.26 -14.898 -17.469 1 96.62 123 HIS B CA 1
ATOM 2878 C C . HIS B 1 123 ? 1.185 -15.039 -18.547 1 96.62 123 HIS B C 1
ATOM 2880 O O . HIS B 1 123 ? 0.815 -14.055 -19.188 1 96.62 123 HIS B O 1
ATOM 2886 N N . ALA B 1 124 ? 0.701 -16.234 -18.734 1 96.81 124 ALA B N 1
ATOM 2887 C CA . ALA B 1 124 ? -0.3 -16.516 -19.75 1 96.81 124 ALA B CA 1
ATOM 2888 C C . ALA B 1 124 ? -1.577 -15.711 -19.5 1 96.81 124 ALA B C 1
ATOM 2890 O O . ALA B 1 124 ? -2.23 -15.266 -20.453 1 96.81 124 ALA B O 1
ATOM 2891 N N . PHE B 1 125 ? -1.955 -15.594 -18.281 1 98.31 125 PHE B N 1
ATOM 2892 C CA . PHE B 1 125 ? -3.184 -14.898 -17.906 1 98.31 125 PHE B CA 1
ATOM 2893 C C . PHE B 1 125 ? -3.049 -13.398 -18.125 1 98.31 125 PHE B C 1
ATOM 2895 O O . PHE B 1 125 ? -3.939 -12.766 -18.688 1 98.31 125 PHE B O 1
ATOM 2902 N N . TRP B 1 126 ? -1.907 -12.75 -17.766 1 98.12 126 TRP B N 1
ATOM 2903 C CA . TRP B 1 126 ? -1.826 -11.305 -17.641 1 98.12 126 TRP B CA 1
ATOM 2904 C C . TRP B 1 126 ? -1.101 -10.688 -18.828 1 98.12 126 TRP B C 1
ATOM 2906 O O . TRP B 1 126 ? -1.146 -9.469 -19.031 1 98.12 126 TRP B O 1
ATOM 2916 N N . THR B 1 127 ? -0.382 -11.469 -19.609 1 97.19 127 THR B N 1
ATOM 2917 C CA . THR B 1 127 ? 0.29 -10.945 -20.797 1 97.19 127 THR B CA 1
ATOM 2918 C C . THR B 1 127 ? -0.6 -11.086 -22.016 1 97.19 127 THR B C 1
ATOM 2920 O O . THR B 1 127 ? -1.155 -12.156 -22.281 1 97.19 127 THR B O 1
ATOM 2923 N N . PRO B 1 128 ? -0.75 -10.016 -22.766 1 96.75 128 PRO B N 1
ATOM 2924 C CA . PRO B 1 128 ? -1.517 -10.156 -24 1 96.75 128 PRO B CA 1
ATOM 2925 C C . PRO B 1 128 ? -1.016 -11.305 -24.875 1 96.75 128 PRO B C 1
ATOM 2927 O O . PRO B 1 128 ? 0.194 -11.516 -24.984 1 96.75 128 PRO B O 1
ATOM 2930 N N . PRO B 1 129 ? -1.962 -12.094 -25.562 1 96.12 129 PRO B N 1
ATOM 2931 C CA . PRO B 1 129 ? -3.383 -11.82 -25.797 1 96.12 129 PRO B CA 1
ATOM 2932 C C . PRO B 1 129 ? -4.273 -12.336 -24.672 1 96.12 129 PRO B C 1
ATOM 2934 O O . PRO B 1 129 ? -5.492 -12.438 -24.828 1 96.12 129 PRO B O 1
ATOM 2937 N N . HIS B 1 130 ? -3.715 -12.711 -23.484 1 97.75 130 HIS B N 1
ATOM 2938 C CA . HIS B 1 130 ? -4.461 -13.133 -22.297 1 97.75 130 HIS B CA 1
ATOM 2939 C C . HIS B 1 130 ? -5.168 -14.461 -22.531 1 97.75 130 HIS B C 1
ATOM 2941 O O . HIS B 1 130 ? -6.16 -14.516 -23.266 1 97.75 130 HIS B O 1
ATOM 2947 N N . LYS B 1 131 ? -4.719 -15.492 -21.953 1 97.19 131 LYS B N 1
ATOM 2948 C CA . LYS B 1 131 ? -5.352 -16.797 -22.094 1 97.19 131 LYS B CA 1
ATOM 2949 C C . LYS B 1 131 ? -6.402 -17.016 -21.016 1 97.19 131 LYS B C 1
ATOM 2951 O O . LYS B 1 131 ? -6.133 -16.812 -19.828 1 97.19 131 LYS B O 1
ATOM 2956 N N . ASN B 1 132 ? -7.598 -17.391 -21.438 1 97.88 132 ASN B N 1
ATOM 2957 C CA . ASN B 1 132 ? -8.656 -17.688 -20.484 1 97.88 132 ASN B CA 1
ATOM 2958 C C . ASN B 1 132 ? -8.477 -19.078 -19.875 1 97.88 132 ASN B C 1
ATOM 2960 O O . ASN B 1 132 ? -9.016 -20.062 -20.375 1 97.88 132 ASN B O 1
ATOM 2964 N N . LEU B 1 133 ? -7.824 -19.172 -18.781 1 98.25 133 LEU B N 1
ATOM 2965 C CA . LEU B 1 133 ? -7.398 -20.406 -18.141 1 98.25 133 LEU B CA 1
ATOM 2966 C C . LEU B 1 133 ? -8.578 -21.109 -17.484 1 98.25 133 LEU B C 1
ATOM 2968 O O . LEU B 1 133 ? -8.445 -22.25 -17 1 98.25 133 LEU B O 1
ATOM 2972 N N . THR B 1 134 ? -9.711 -20.469 -17.438 1 96.81 134 THR B N 1
ATOM 2973 C CA . THR B 1 134 ? -10.898 -21.094 -16.859 1 96.81 134 THR B CA 1
ATOM 2974 C C . THR B 1 134 ? -11.461 -22.156 -17.812 1 96.81 134 THR B C 1
ATOM 2976 O O . THR B 1 134 ? -12.281 -22.984 -17.406 1 96.81 134 THR B O 1
ATOM 2979 N N . LYS B 1 135 ? -11.062 -22.062 -19.062 1 97.31 135 LYS B N 1
ATOM 2980 C CA . LYS B 1 135 ? -11.445 -23.047 -20.062 1 97.31 135 LYS B CA 1
ATOM 2981 C C . LYS B 1 135 ? -10.492 -24.25 -20.062 1 97.31 135 LYS B C 1
ATOM 2983 O O . LYS B 1 135 ? -9.281 -24.078 -20.219 1 97.31 135 LYS B O 1
ATOM 2988 N N . GLN B 1 136 ? -11.078 -25.391 -19.953 1 97.94 136 GLN B N 1
ATOM 2989 C CA . GLN B 1 136 ? -10.281 -26.594 -19.781 1 97.94 136 GLN B CA 1
ATOM 2990 C C . GLN B 1 136 ? -9.305 -26.781 -20.938 1 97.94 136 GLN B C 1
ATOM 2992 O O . GLN B 1 136 ? -8.148 -27.141 -20.734 1 97.94 136 GLN B O 1
ATOM 2997 N N . ASP B 1 137 ? -9.781 -26.594 -22.172 1 98.19 137 ASP B N 1
ATOM 2998 C CA . ASP B 1 137 ? -8.93 -26.797 -23.344 1 98.19 137 ASP B CA 1
ATOM 2999 C C . ASP B 1 137 ? -7.781 -25.781 -23.359 1 98.19 137 ASP B C 1
ATOM 3001 O O . ASP B 1 137 ? -6.668 -26.109 -23.766 1 98.19 137 ASP B O 1
ATOM 3005 N N . VAL B 1 138 ? -8.047 -24.547 -22.969 1 98.25 138 VAL B N 1
ATOM 3006 C CA . VAL B 1 138 ? -7.016 -23.516 -22.906 1 98.25 138 VAL B CA 1
ATOM 3007 C C . VAL B 1 138 ? -6.004 -23.844 -21.812 1 98.25 138 VAL B C 1
ATOM 3009 O O . VAL B 1 138 ? -4.793 -23.75 -22.016 1 98.25 138 VAL B O 1
ATOM 3012 N N . LEU B 1 139 ? -6.496 -24.281 -20.625 1 98.56 139 LEU B N 1
ATOM 3013 C CA . LEU B 1 139 ? -5.598 -24.672 -19.547 1 98.56 139 LEU B CA 1
ATOM 3014 C C . LEU B 1 139 ? -4.691 -25.812 -19.984 1 98.56 139 LEU B C 1
ATOM 3016 O O . LEU B 1 139 ? -3.494 -25.812 -19.688 1 98.56 139 LEU B O 1
ATOM 3020 N N . ARG B 1 140 ? -5.297 -26.781 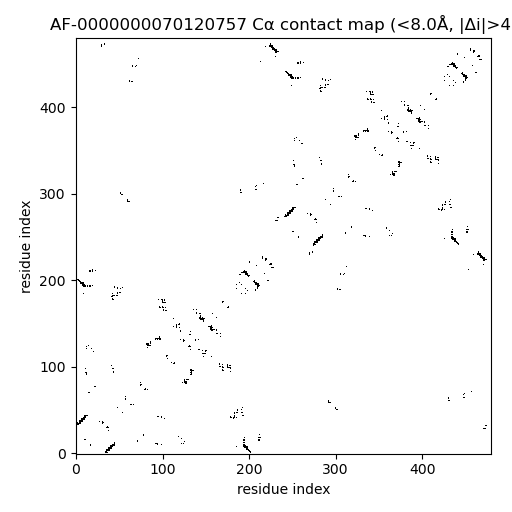-20.688 1 98.25 140 ARG B N 1
ATOM 3021 C CA . ARG B 1 140 ? -4.52 -27.891 -21.203 1 98.25 140 ARG B CA 1
ATOM 3022 C C . ARG B 1 140 ? -3.4 -27.406 -22.125 1 98.25 140 ARG B C 1
ATOM 3024 O O . ARG B 1 140 ? -2.254 -27.844 -21.984 1 98.25 140 ARG B O 1
ATOM 3031 N N . GLU B 1 141 ? -3.762 -26.578 -23.016 1 97.56 141 GLU B N 1
ATOM 3032 C CA . GLU B 1 141 ? -2.791 -26.031 -23.953 1 97.56 141 GLU B CA 1
ATOM 3033 C C . GLU B 1 141 ? -1.668 -25.297 -23.234 1 97.56 141 GLU B C 1
ATOM 3035 O O . GLU B 1 141 ? -0.492 -25.469 -23.562 1 97.56 141 GLU B O 1
ATOM 3040 N N . VAL B 1 142 ? -2.006 -24.484 -22.266 1 97.19 142 VAL B N 1
ATOM 3041 C CA . VAL B 1 142 ? -1.03 -23.688 -21.531 1 97.19 142 VAL B CA 1
ATOM 3042 C C . VAL B 1 142 ? -0.129 -24.609 -20.703 1 97.19 142 VAL B C 1
ATOM 3044 O O . VAL B 1 142 ? 1.096 -24.469 -20.719 1 97.19 142 VAL B O 1
ATOM 3047 N N . LEU B 1 143 ? -0.699 -25.609 -20.016 1 98 143 LEU B N 1
ATOM 3048 C CA . LEU B 1 143 ? 0.083 -26.547 -19.203 1 98 143 LEU B CA 1
ATOM 3049 C C . LEU B 1 143 ? 1.041 -27.344 -20.094 1 98 143 LEU B C 1
ATOM 3051 O O . LEU B 1 143 ? 2.156 -27.672 -19.672 1 98 143 LEU B O 1
ATOM 3055 N N . ALA B 1 144 ? 0.602 -27.625 -21.297 1 96.56 144 ALA B N 1
ATOM 3056 C CA . ALA B 1 144 ? 1.427 -28.391 -22.234 1 96.56 144 ALA B CA 1
ATOM 3057 C C . ALA B 1 144 ? 2.576 -27.531 -22.766 1 96.56 144 ALA B C 1
ATOM 3059 O O . ALA B 1 144 ? 3.551 -28.062 -23.297 1 96.56 144 ALA B O 1
ATOM 3060 N N . SER B 1 145 ? 2.459 -26.25 -22.594 1 94.25 145 SER B N 1
ATOM 3061 C CA . SER B 1 145 ? 3.42 -25.328 -23.203 1 94.25 145 SER B CA 1
ATOM 3062 C C . SER B 1 145 ? 4.371 -24.75 -22.156 1 94.25 145 SER B C 1
ATOM 3064 O O . SER B 1 145 ? 5.281 -24 -22.5 1 94.25 145 SER B O 1
ATOM 3066 N N . VAL B 1 146 ? 4.156 -25.047 -20.844 1 94.44 146 VAL B N 1
ATOM 3067 C CA . VAL B 1 146 ? 5.059 -24.547 -19.812 1 94.44 146 VAL B CA 1
ATOM 3068 C C . VAL B 1 146 ? 6.48 -25.031 -20.078 1 94.44 146 VAL B C 1
ATOM 3070 O O . VAL B 1 146 ? 6.719 -26.234 -20.172 1 94.44 146 VAL B O 1
ATOM 3073 N N . PRO B 1 147 ? 7.363 -24.047 -20.203 1 90.5 147 PRO B N 1
ATOM 3074 C CA . PRO B 1 147 ? 8.742 -24.484 -20.406 1 90.5 147 PRO B CA 1
ATOM 3075 C C . PRO B 1 147 ? 9.406 -24.984 -19.125 1 90.5 147 PRO B C 1
ATOM 3077 O O . PRO B 1 147 ? 9.008 -24.578 -18.031 1 90.5 147 PRO B O 1
ATOM 3080 N N . SER B 1 148 ? 10.438 -25.797 -19.266 1 83.38 148 SER B N 1
ATOM 3081 C CA . SER B 1 148 ? 11.125 -26.391 -18.109 1 83.38 148 SER B CA 1
ATOM 3082 C C . SER B 1 148 ? 11.953 -25.328 -17.375 1 83.38 148 SER B C 1
ATOM 3084 O O . SER B 1 148 ? 12.305 -25.531 -16.203 1 83.38 148 SER B O 1
ATOM 3086 N N . ASP B 1 149 ? 12.266 -24.25 -18.094 1 78.12 149 ASP B N 1
ATOM 3087 C CA . ASP B 1 149 ? 13 -23.141 -17.5 1 78.12 149 ASP B CA 1
ATOM 3088 C C . ASP B 1 149 ? 12.359 -21.812 -17.859 1 78.12 149 ASP B C 1
ATOM 3090 O O . ASP B 1 149 ? 12.695 -21.203 -18.875 1 78.12 149 ASP B O 1
ATOM 3094 N N . PHE B 1 150 ? 11.445 -21.406 -17.172 1 77 150 PHE B N 1
ATOM 3095 C CA . PHE B 1 150 ? 10.805 -20.125 -17.438 1 77 150 PHE B CA 1
ATOM 3096 C C . PHE B 1 150 ? 11.609 -18.984 -16.828 1 77 150 PHE B C 1
ATOM 3098 O O . PHE B 1 150 ? 11.953 -19.016 -15.648 1 77 150 PHE B O 1
ATOM 3105 N N . PRO B 1 151 ? 11.703 -17.828 -17.625 1 74.06 151 PRO B N 1
ATOM 3106 C CA . PRO B 1 151 ? 11.109 -17.531 -18.938 1 74.06 151 PRO B CA 1
ATOM 3107 C C . PRO B 1 151 ? 11.891 -18.141 -20.094 1 74.06 151 PRO B C 1
ATOM 3109 O O . PRO B 1 151 ? 11.57 -17.891 -21.25 1 74.06 151 PRO B O 1
ATOM 3112 N N . GLY B 1 152 ? 12.836 -19.016 -19.812 1 72.5 152 GLY B N 1
ATOM 3113 C CA . GLY B 1 152 ? 13.633 -19.594 -20.875 1 72.5 152 GLY B CA 1
ATOM 3114 C C . GLY B 1 152 ? 12.844 -20.531 -21.781 1 72.5 152 GLY B C 1
ATOM 3115 O O . GLY B 1 152 ? 11.68 -20.812 -21.516 1 72.5 152 GLY B O 1
ATOM 3116 N N . GLN B 1 153 ? 13.398 -20.844 -23.047 1 70.69 153 GLN B N 1
ATOM 3117 C CA . GLN B 1 153 ? 12.812 -21.75 -24.047 1 70.69 153 GLN B CA 1
ATOM 3118 C C . GLN B 1 153 ? 13.32 -23.172 -23.859 1 70.69 153 GLN B C 1
ATOM 3120 O O . GLN B 1 153 ? 14.508 -23.391 -23.609 1 70.69 153 GLN B O 1
ATOM 3125 N N . GLY B 1 154 ? 12.516 -24.047 -23.141 1 76.94 154 GLY B N 1
ATOM 3126 C CA . GLY B 1 154 ? 12.922 -25.438 -22.984 1 76.94 154 GLY B CA 1
ATOM 3127 C C . GLY B 1 154 ? 11.812 -26.422 -23.297 1 76.94 154 GLY B C 1
ATOM 3128 O O . GLY B 1 154 ? 10.805 -26.062 -23.922 1 76.94 154 GLY B O 1
ATOM 3129 N N . ALA B 1 155 ? 12.227 -27.625 -23.109 1 87.81 155 ALA B N 1
ATOM 3130 C CA . ALA B 1 155 ? 11.242 -28.703 -23.25 1 87.81 155 ALA B CA 1
ATOM 3131 C C . ALA B 1 155 ? 10.047 -28.469 -22.328 1 87.81 155 ALA B C 1
ATOM 3133 O O . ALA B 1 155 ? 10.156 -27.766 -21.328 1 87.81 155 ALA B O 1
ATOM 3134 N N . PRO B 1 156 ? 8.906 -28.969 -22.75 1 91.81 156 PRO B N 1
ATOM 3135 C CA . PRO B 1 156 ? 7.738 -28.828 -21.875 1 91.81 156 PRO B CA 1
ATOM 3136 C C . PRO B 1 156 ? 7.988 -29.344 -20.453 1 91.81 156 PRO B C 1
ATOM 3138 O O . PRO B 1 156 ? 8.664 -30.359 -20.281 1 91.81 156 PRO B O 1
ATOM 3141 N N . LEU B 1 157 ? 7.508 -28.641 -19.547 1 95.5 157 LEU B N 1
ATOM 3142 C CA . LEU B 1 157 ? 7.629 -28.969 -18.125 1 95.5 157 LEU B CA 1
ATOM 3143 C C . LEU B 1 157 ? 6.906 -30.281 -17.812 1 95.5 157 LEU B C 1
ATOM 3145 O O . LEU B 1 157 ? 7.34 -31.047 -16.953 1 95.5 157 LEU B O 1
ATOM 3149 N N . PHE B 1 158 ? 5.758 -30.516 -18.516 1 97.06 158 PHE B N 1
ATOM 3150 C CA . PHE B 1 158 ? 4.914 -31.688 -18.297 1 97.06 158 PHE B CA 1
ATOM 3151 C C . PHE B 1 158 ? 4.762 -32.5 -19.578 1 97.06 158 PHE B C 1
ATOM 3153 O O . PHE B 1 158 ? 4.648 -31.938 -20.656 1 97.06 158 PHE B O 1
ATOM 3160 N N . SER B 1 159 ? 4.73 -33.812 -19.438 1 96.5 159 SER B N 1
ATOM 3161 C CA . SER B 1 159 ? 4.348 -34.656 -20.562 1 96.5 159 SER B CA 1
ATOM 3162 C C . SER B 1 159 ? 2.857 -34.562 -20.844 1 96.5 159 SER B C 1
ATOM 3164 O O . SER B 1 159 ? 2.092 -34.062 -20.031 1 96.5 159 SER B O 1
ATOM 3166 N N . SER B 1 160 ? 2.475 -35.031 -22.047 1 96.94 160 SER B N 1
ATOM 3167 C CA . SER B 1 160 ? 1.062 -35.031 -22.422 1 96.94 160 SER B CA 1
ATOM 3168 C C . SER B 1 160 ? 0.226 -35.781 -21.375 1 96.94 160 SER B C 1
ATOM 3170 O O . SER B 1 160 ? -0.868 -35.344 -21.016 1 96.94 160 SER B O 1
ATOM 3172 N N . GLN B 1 161 ? 0.769 -36.875 -20.953 1 98.19 161 GLN B N 1
ATOM 3173 C CA . GLN B 1 161 ? 0.064 -37.656 -19.938 1 98.19 161 GLN B CA 1
ATOM 3174 C C . GLN B 1 161 ? -0.052 -36.906 -18.625 1 98.19 161 GLN B C 1
ATOM 3176 O O . GLN B 1 161 ? -1.09 -36.938 -17.969 1 98.19 161 GLN B O 1
ATOM 3181 N N . GLU B 1 162 ? 1.013 -36.281 -18.234 1 98.44 162 GLU B N 1
ATOM 3182 C CA . GLU B 1 162 ? 0.992 -35.5 -17 1 98.44 162 GLU B CA 1
ATOM 3183 C C . GLU B 1 162 ? -0.025 -34.375 -17.078 1 98.44 162 GLU B C 1
ATOM 3185 O O . GLU B 1 162 ? -0.715 -34.062 -16.094 1 98.44 162 GLU B O 1
ATOM 3190 N N . VAL B 1 163 ? -0.101 -33.75 -18.219 1 98.62 163 VAL B N 1
ATOM 3191 C CA . VAL B 1 163 ? -1.088 -32.688 -18.406 1 98.62 163 VAL B CA 1
ATOM 3192 C C . VAL B 1 163 ? -2.494 -33.25 -18.234 1 98.62 163 VAL B C 1
ATOM 3194 O O . VAL B 1 163 ? -3.336 -32.625 -17.562 1 98.62 163 VAL B O 1
ATOM 3197 N N . ASP B 1 164 ? -2.713 -34.375 -18.828 1 98.44 164 ASP B N 1
ATOM 3198 C CA . ASP B 1 164 ? -4.008 -35.031 -18.688 1 98.44 164 ASP B CA 1
ATOM 3199 C C . ASP B 1 164 ? -4.316 -35.344 -17.219 1 98.44 164 ASP B C 1
ATOM 3201 O O . ASP B 1 164 ? -5.445 -35.156 -16.766 1 98.44 164 ASP B O 1
ATOM 3205 N N . ASP B 1 165 ? -3.334 -35.812 -16.5 1 98.69 165 ASP B N 1
ATOM 3206 C CA . ASP B 1 165 ? -3.504 -36.125 -15.086 1 98.69 165 ASP B CA 1
ATOM 3207 C C . ASP B 1 165 ? -3.838 -34.875 -14.289 1 98.69 165 ASP B C 1
ATOM 3209 O O . ASP B 1 165 ? -4.684 -34.906 -13.391 1 98.69 165 ASP B O 1
ATOM 3213 N N . ILE B 1 166 ? -3.174 -33.781 -14.57 1 98.81 166 ILE B N 1
ATOM 3214 C CA . ILE B 1 166 ? -3.393 -32.531 -13.883 1 98.81 166 ILE B CA 1
ATOM 3215 C C . ILE B 1 166 ? -4.832 -32.062 -14.102 1 98.81 166 ILE B C 1
ATOM 3217 O O . ILE B 1 166 ? -5.531 -31.719 -13.148 1 98.81 166 ILE B O 1
ATOM 3221 N N . ILE B 1 167 ? -5.285 -32.062 -15.344 1 98.62 167 ILE B N 1
ATOM 3222 C CA . ILE B 1 167 ? -6.621 -31.609 -15.695 1 98.62 167 ILE B CA 1
ATOM 3223 C C . ILE B 1 167 ? -7.672 -32.5 -15.031 1 98.62 167 ILE B C 1
ATOM 3225 O O . ILE B 1 167 ? -8.648 -31.984 -14.469 1 98.62 167 ILE B O 1
ATOM 3229 N N . LYS B 1 168 ? -7.461 -33.781 -15.109 1 98.5 168 LYS B N 1
ATOM 3230 C CA . LYS B 1 168 ? -8.391 -34.719 -14.492 1 98.5 168 LYS B CA 1
ATOM 3231 C C . LYS B 1 168 ? -8.469 -34.5 -12.984 1 98.5 168 LYS B C 1
ATOM 3233 O O . LYS B 1 168 ? -9.562 -34.469 -12.414 1 98.5 168 LYS B O 1
ATOM 3238 N N . ALA B 1 169 ? -7.32 -34.375 -12.352 1 98.69 169 ALA B N 1
ATOM 3239 C CA . ALA B 1 169 ? -7.254 -34.188 -10.906 1 98.69 169 ALA B CA 1
ATOM 3240 C C . ALA B 1 169 ? -8.008 -32.906 -10.492 1 98.69 169 ALA B C 1
ATOM 3242 O O . ALA B 1 169 ? -8.664 -32.906 -9.445 1 98.69 169 ALA B O 1
ATOM 3243 N N . ALA B 1 170 ? -7.949 -31.891 -11.266 1 98.44 170 ALA B N 1
ATOM 3244 C CA . ALA B 1 170 ? -8.578 -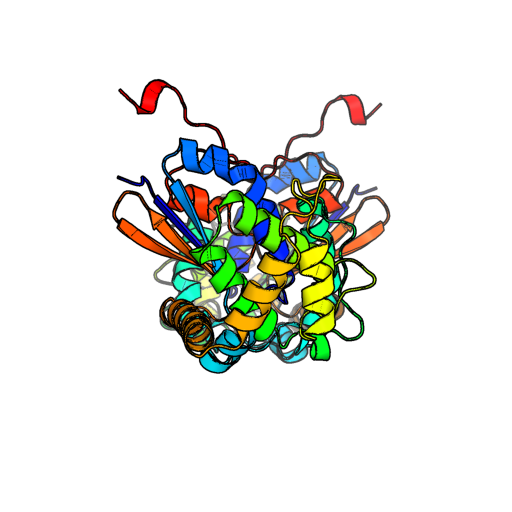30.609 -10.961 1 98.44 170 ALA B CA 1
ATOM 3245 C C . ALA B 1 170 ? -10.094 -30.75 -10.852 1 98.44 170 ALA B C 1
ATOM 3247 O O . ALA B 1 170 ? -10.766 -29.922 -10.234 1 98.44 170 ALA B O 1
ATOM 3248 N N . GLY B 1 171 ? -10.641 -31.828 -11.422 1 98.06 171 GLY B N 1
ATOM 3249 C CA . GLY B 1 171 ? -12.078 -32.062 -11.391 1 98.06 171 GLY B CA 1
ATOM 3250 C C . GLY B 1 171 ? -12.5 -32.969 -10.25 1 98.06 171 GLY B C 1
ATOM 3251 O O . GLY B 1 171 ? -13.695 -33.188 -10.047 1 98.06 171 GLY B O 1
ATOM 3252 N N . THR B 1 172 ? -11.578 -33.5 -9.484 1 98.56 172 THR B N 1
ATOM 3253 C CA . THR B 1 172 ? -11.891 -34.469 -8.43 1 98.56 172 THR B CA 1
ATOM 3254 C C . THR B 1 172 ? -12.281 -33.75 -7.141 1 98.56 172 THR B C 1
ATOM 3256 O O . THR B 1 172 ? -11.922 -32.594 -6.938 1 98.56 172 THR B O 1
ATOM 3259 N N . GLN B 1 173 ? -12.992 -34.469 -6.273 1 98.69 173 GLN B N 1
ATOM 3260 C CA . GLN B 1 173 ? -13.414 -33.906 -4.984 1 98.69 173 GLN B CA 1
ATOM 3261 C C . GLN B 1 173 ? -12.203 -33.531 -4.129 1 98.69 173 GLN B C 1
ATOM 3263 O O . GLN B 1 173 ? -12.25 -32.562 -3.365 1 98.69 173 GLN B O 1
ATOM 3268 N N . GLU B 1 174 ? -11.172 -34.281 -4.273 1 98.69 174 GLU B N 1
ATOM 3269 C CA . GLU B 1 174 ? -9.953 -34.062 -3.496 1 98.69 174 GLU B CA 1
ATOM 3270 C C . GLU B 1 174 ? -9.414 -32.625 -3.709 1 98.69 174 GLU B C 1
ATOM 3272 O O . GLU B 1 174 ? -9.094 -31.938 -2.744 1 98.69 174 GLU B O 1
ATOM 3277 N N . TYR B 1 175 ? -9.367 -32.219 -4.883 1 98.69 175 TYR B N 1
ATOM 3278 C CA . TYR B 1 175 ? -8.75 -30.922 -5.156 1 98.69 175 TYR B CA 1
ATOM 3279 C C . TYR B 1 175 ? -9.781 -29.812 -5.117 1 98.69 175 TYR B C 1
ATOM 3281 O O . TYR B 1 175 ? -9.438 -28.641 -4.988 1 98.69 175 TYR B O 1
ATOM 3289 N N . LYS B 1 176 ? -11.094 -30.172 -5.305 1 98.62 176 LYS B N 1
ATOM 3290 C CA . LYS B 1 176 ? -12.133 -29.234 -4.898 1 98.62 176 LYS B CA 1
ATOM 3291 C C . LYS B 1 176 ? -11.992 -28.859 -3.428 1 98.62 176 LYS B C 1
ATOM 3293 O O . LYS B 1 176 ? -12.008 -27.672 -3.078 1 98.62 176 LYS B O 1
ATOM 3298 N N . ASP B 1 177 ? -11.789 -29.859 -2.588 1 98.81 177 ASP B N 1
ATOM 3299 C CA . ASP B 1 177 ? -11.648 -29.656 -1.148 1 98.81 177 ASP B CA 1
ATOM 3300 C C . ASP B 1 177 ? -10.359 -28.906 -0.824 1 98.81 177 ASP B C 1
ATOM 3302 O O . ASP B 1 177 ? -10.328 -28.078 0.086 1 98.81 177 ASP B O 1
ATOM 3306 N N . ALA B 1 178 ? -9.289 -29.203 -1.543 1 98.81 178 ALA B N 1
ATOM 3307 C CA . ALA B 1 178 ? -8.008 -28.547 -1.304 1 98.81 178 ALA B CA 1
ATOM 3308 C C . ALA B 1 178 ? -8.117 -27.031 -1.527 1 98.81 178 ALA B C 1
ATOM 3310 O O . ALA B 1 178 ? -7.641 -26.25 -0.713 1 98.81 178 ALA B O 1
ATOM 3311 N N . LEU B 1 179 ? -8.758 -26.656 -2.619 1 98.88 179 LEU B N 1
ATOM 3312 C CA . LEU B 1 179 ? -8.914 -25.234 -2.93 1 98.88 179 LEU B CA 1
ATOM 3313 C C . LEU B 1 179 ? -9.836 -24.562 -1.921 1 98.88 179 LEU B C 1
ATOM 3315 O O . LEU B 1 179 ? -9.547 -23.453 -1.459 1 98.88 179 LEU B O 1
ATOM 3319 N N . THR B 1 180 ? -10.953 -25.234 -1.588 1 98.81 180 THR B N 1
ATOM 3320 C CA . THR B 1 180 ? -11.867 -24.703 -0.582 1 98.81 180 THR B CA 1
ATOM 3321 C C . THR B 1 180 ? -11.148 -24.516 0.753 1 98.81 180 THR B C 1
ATOM 3323 O O . THR B 1 180 ? -11.273 -23.469 1.391 1 98.81 180 THR B O 1
ATOM 3326 N N . SER B 1 181 ? -10.367 -25.516 1.118 1 98.88 181 SER B N 1
ATOM 3327 C CA . SER B 1 181 ? -9.664 -25.5 2.398 1 98.88 181 SER B CA 1
ATOM 3328 C C . SER B 1 181 ? -8.633 -24.375 2.449 1 98.88 181 SER B C 1
ATOM 3330 O O . SER B 1 181 ? -8.508 -23.672 3.459 1 98.88 181 SER B O 1
ATOM 3332 N N . SER B 1 182 ? -7.867 -24.234 1.399 1 98.94 182 SER B N 1
ATOM 3333 C CA . SER B 1 182 ? -6.852 -23.188 1.389 1 98.94 182 SER B CA 1
ATOM 3334 C C . SER B 1 182 ? -7.488 -21.797 1.403 1 98.94 182 SER B C 1
ATOM 3336 O O . SER B 1 182 ? -6.98 -20.891 2.059 1 98.94 182 SER B O 1
ATOM 3338 N N . THR B 1 183 ? -8.594 -21.641 0.688 1 98.94 183 THR B N 1
ATOM 3339 C CA . THR B 1 183 ? -9.312 -20.375 0.68 1 98.94 183 THR B CA 1
ATOM 3340 C C . THR B 1 183 ? -9.875 -20.062 2.066 1 98.94 183 THR B C 1
ATOM 3342 O O . THR B 1 183 ? -9.711 -18.938 2.564 1 98.94 183 THR B O 1
ATOM 3345 N N . ASP B 1 184 ? -10.445 -21.094 2.693 1 98.88 184 ASP B N 1
ATOM 3346 C CA . ASP B 1 184 ? -10.977 -20.922 4.043 1 98.88 184 ASP B CA 1
ATOM 3347 C C . ASP B 1 184 ? -9.859 -20.609 5.039 1 98.88 184 ASP B C 1
ATOM 3349 O O . ASP B 1 184 ? -10.055 -19.812 5.957 1 98.88 184 ASP B O 1
ATOM 3353 N N . GLU B 1 185 ? -8.734 -21.25 4.848 1 98.94 185 GLU B N 1
ATOM 3354 C CA . GLU B 1 185 ? -7.59 -20.984 5.711 1 98.94 185 GLU B CA 1
ATOM 3355 C C . GLU B 1 185 ? -7.164 -19.516 5.609 1 98.94 185 GLU B C 1
ATOM 3357 O O . GLU B 1 185 ? -6.914 -18.859 6.625 1 98.94 185 GLU B O 1
ATOM 3362 N N . ALA B 1 186 ? -7.035 -18.984 4.375 1 98.94 186 ALA B N 1
ATOM 3363 C CA . ALA B 1 186 ? -6.66 -17.594 4.172 1 98.94 186 ALA B CA 1
ATOM 3364 C C . ALA B 1 186 ? -7.641 -16.656 4.867 1 98.94 186 ALA B C 1
ATOM 3366 O O . ALA B 1 186 ? -7.234 -15.703 5.547 1 98.94 186 ALA B O 1
ATOM 3367 N N . VAL B 1 187 ? -8.93 -16.922 4.711 1 98.88 187 VAL B N 1
ATOM 3368 C CA . VAL B 1 187 ? -9.961 -16.094 5.32 1 98.88 187 VAL B CA 1
ATOM 3369 C C . VAL B 1 187 ? -9.859 -16.172 6.844 1 98.88 187 VAL B C 1
ATOM 3371 O O . VAL B 1 187 ? -9.961 -15.148 7.527 1 98.88 187 VAL B O 1
ATOM 3374 N N . ALA B 1 188 ? -9.648 -17.391 7.367 1 98.81 188 ALA B N 1
ATOM 3375 C CA . ALA B 1 188 ? -9.492 -17.578 8.805 1 98.81 188 ALA B CA 1
ATOM 3376 C C . ALA B 1 188 ? -8.289 -16.797 9.336 1 98.81 188 ALA B C 1
ATOM 3378 O O . ALA B 1 188 ? -8.289 -16.328 10.477 1 98.81 188 ALA B O 1
ATOM 3379 N N . LYS B 1 189 ? -7.312 -16.609 8.492 1 98.81 189 LYS B N 1
ATOM 3380 C CA . LYS B 1 189 ? -6.109 -15.867 8.852 1 98.81 189 LYS B CA 1
ATOM 3381 C C . LYS B 1 189 ? -6.297 -14.375 8.617 1 98.81 189 LYS B C 1
ATOM 3383 O O . LYS B 1 189 ? -5.352 -13.594 8.758 1 98.81 189 LYS B O 1
ATOM 3388 N N . GLY B 1 190 ? -7.5 -13.961 8.172 1 98.81 190 GLY B N 1
ATOM 3389 C CA . GLY B 1 190 ? -7.867 -12.555 8.133 1 98.81 190 GLY B CA 1
ATOM 3390 C C . GLY B 1 190 ? -7.945 -12 6.719 1 98.81 190 GLY B C 1
ATOM 3391 O O . GLY B 1 190 ? -8.203 -10.805 6.531 1 98.81 190 GLY B O 1
ATOM 3392 N N . ALA B 1 191 ? -7.809 -12.781 5.68 1 98.94 191 ALA B N 1
ATOM 3393 C CA . ALA B 1 191 ? -7.672 -12.312 4.305 1 98.94 191 ALA B CA 1
ATOM 3394 C C . ALA B 1 191 ? -8.953 -11.633 3.826 1 98.94 191 ALA B C 1
ATOM 3396 O O . ALA B 1 191 ? -10.055 -12.125 4.086 1 98.94 191 ALA B O 1
ATOM 3397 N N . PHE B 1 192 ? -8.836 -10.547 3.174 1 98.88 192 PHE B N 1
ATOM 3398 C CA . PHE B 1 192 ? -9.938 -9.859 2.504 1 98.88 192 PHE B CA 1
ATOM 3399 C C . PHE B 1 192 ? -9.594 -9.586 1.044 1 98.88 192 PHE B C 1
ATOM 3401 O O . PHE B 1 192 ? -10.312 -8.867 0.357 1 98.88 192 PHE B O 1
ATOM 3408 N N . GLY B 1 193 ? -8.508 -10.078 0.6 1 98.56 193 GLY B N 1
ATOM 3409 C CA . GLY B 1 193 ? -8.008 -9.961 -0.76 1 98.56 193 GLY B CA 1
ATOM 3410 C C . GLY B 1 193 ? -6.773 -10.805 -1.012 1 98.56 193 GLY B C 1
ATOM 3411 O O . GLY B 1 193 ? -6.43 -11.672 -0.202 1 98.56 193 GLY B O 1
ATOM 3412 N N . ALA B 1 194 ? -6.113 -10.594 -2.127 1 98.62 194 ALA B N 1
ATOM 3413 C CA . ALA B 1 194 ? -4.895 -11.297 -2.529 1 98.62 194 ALA B CA 1
ATOM 3414 C C . ALA B 1 194 ? -3.914 -10.352 -3.211 1 98.62 194 ALA B C 1
ATOM 3416 O O . ALA B 1 194 ? -4.324 -9.398 -3.883 1 98.62 194 ALA B O 1
ATOM 3417 N N . PRO B 1 195 ? -2.625 -10.586 -3.043 1 98.81 195 PRO B N 1
ATOM 3418 C CA . PRO B 1 195 ? -2.02 -11.648 -2.236 1 98.81 195 PRO B CA 1
ATOM 3419 C C . PRO B 1 195 ? -2.172 -11.414 -0.736 1 98.81 195 PRO B C 1
ATOM 3421 O O . PRO B 1 195 ? -2.129 -10.266 -0.282 1 98.81 195 PRO B O 1
ATOM 3424 N N . TRP B 1 196 ? -2.504 -12.406 -0.058 1 98.94 196 TRP B N 1
ATOM 3425 C CA . TRP B 1 196 ? -2.465 -12.43 1.4 1 98.94 196 TRP B CA 1
ATOM 3426 C C . TRP B 1 196 ? -1.243 -13.188 1.903 1 98.94 196 TRP B C 1
ATOM 3428 O O . TRP B 1 196 ? -1.046 -14.352 1.559 1 98.94 196 TRP B O 1
ATOM 3438 N N . ILE B 1 197 ? -0.385 -12.555 2.67 1 98.94 197 ILE B N 1
ATOM 3439 C CA . ILE B 1 197 ? 0.876 -13.141 3.113 1 98.94 197 ILE B CA 1
ATOM 3440 C C . ILE B 1 197 ? 0.861 -13.305 4.629 1 98.94 197 ILE B C 1
ATOM 3442 O O . ILE B 1 197 ? 0.699 -12.336 5.367 1 98.94 197 ILE B O 1
ATOM 3446 N N . PHE B 1 198 ? 0.904 -14.461 5.074 1 98.94 198 PHE B N 1
ATOM 3447 C CA . PHE B 1 198 ? 0.927 -14.805 6.488 1 98.94 198 PHE B CA 1
ATOM 3448 C C . PHE B 1 198 ? 2.318 -15.258 6.91 1 98.94 198 PHE B C 1
ATOM 3450 O O . PHE B 1 198 ? 2.875 -16.203 6.336 1 98.94 198 PHE B O 1
ATOM 3457 N N . VAL B 1 199 ? 2.967 -14.602 7.914 1 98.88 199 VAL B N 1
ATOM 3458 C CA . VAL B 1 199 ? 4.379 -14.797 8.219 1 98.88 199 VAL B CA 1
ATOM 3459 C C . VAL B 1 199 ? 4.539 -15.234 9.672 1 98.88 199 VAL B C 1
ATOM 3461 O O . VAL B 1 199 ? 3.893 -14.688 10.57 1 98.88 199 VAL B O 1
ATOM 3464 N N . THR B 1 200 ? 5.254 -16.266 9.867 1 98.62 200 THR B N 1
ATOM 3465 C CA . THR B 1 200 ? 5.707 -16.719 11.172 1 98.62 200 THR B CA 1
ATOM 3466 C C . THR B 1 200 ? 7.195 -16.453 11.359 1 98.62 200 THR B C 1
ATOM 3468 O O . THR B 1 200 ? 8.008 -16.812 10.508 1 98.62 200 THR B O 1
ATOM 3471 N N . ASN B 1 201 ? 7.547 -15.781 12.43 1 98 201 ASN B N 1
ATOM 3472 C CA . ASN B 1 201 ? 8.961 -15.492 12.633 1 98 201 ASN B CA 1
ATOM 3473 C C . ASN B 1 201 ? 9.617 -16.516 13.555 1 98 201 ASN B C 1
ATOM 3475 O O . ASN B 1 201 ? 8.984 -17.5 13.945 1 98 201 ASN B O 1
ATOM 3479 N N . ALA B 1 202 ? 10.906 -16.328 13.867 1 96.44 202 ALA B N 1
ATOM 3480 C CA . ALA B 1 202 ? 11.727 -17.297 14.586 1 96.44 202 ALA B CA 1
ATOM 3481 C C . ALA B 1 202 ? 11.195 -17.516 16 1 96.44 202 ALA B C 1
ATOM 3483 O O . ALA B 1 202 ? 11.398 -18.578 16.594 1 96.44 202 ALA B O 1
ATOM 3484 N N . ARG B 1 203 ? 10.469 -16.562 16.562 1 96.62 203 ARG B N 1
ATOM 3485 C CA . ARG B 1 203 ? 9.945 -16.656 17.922 1 96.62 203 ARG B CA 1
ATOM 3486 C C . ARG B 1 203 ? 8.562 -17.312 17.938 1 96.62 203 ARG B C 1
ATOM 3488 O O . ARG B 1 203 ? 7.973 -17.5 19 1 96.62 203 ARG B O 1
ATOM 3495 N N . GLY B 1 204 ? 8.016 -17.531 16.812 1 97 204 GLY B N 1
ATOM 3496 C CA . GLY B 1 204 ? 6.711 -18.156 16.719 1 97 204 GLY B CA 1
ATOM 3497 C C . GLY B 1 204 ? 5.57 -17.172 16.594 1 97 204 GLY B C 1
ATOM 3498 O O . GLY B 1 204 ? 4.406 -17.562 16.516 1 97 204 GLY B O 1
ATOM 3499 N N . ALA B 1 205 ? 5.891 -15.906 16.578 1 97.94 205 ALA B N 1
ATOM 3500 C CA . ALA B 1 205 ? 4.867 -14.883 16.375 1 97.94 205 ALA B CA 1
ATOM 3501 C C . ALA B 1 205 ? 4.359 -14.914 14.93 1 97.94 205 ALA B C 1
ATOM 3503 O O . ALA B 1 205 ? 5.109 -15.219 14 1 97.94 205 ALA B O 1
ATOM 3504 N N . GLU B 1 206 ? 3.082 -14.617 14.719 1 98.62 206 GLU B N 1
ATOM 3505 C CA . GLU B 1 206 ? 2.445 -14.648 13.406 1 98.62 206 GLU B CA 1
ATOM 3506 C C . GLU B 1 206 ? 1.745 -13.328 13.102 1 98.62 206 GLU B C 1
ATOM 3508 O O . GLU B 1 206 ? 1.081 -12.75 13.969 1 98.62 206 GLU B O 1
ATOM 3513 N N . GLU B 1 207 ? 1.932 -12.828 11.914 1 98.75 207 GLU B N 1
ATOM 3514 C CA . GLU B 1 207 ? 1.234 -11.625 11.469 1 98.75 207 GLU B CA 1
ATOM 3515 C C . GLU B 1 207 ? 0.816 -11.742 10.008 1 98.75 207 GLU B C 1
ATOM 3517 O O . GLU B 1 207 ? 1.486 -12.406 9.219 1 98.75 207 GLU B O 1
ATOM 3522 N N . PRO B 1 208 ? -0.285 -11.078 9.688 1 98.88 208 PRO B N 1
ATOM 3523 C CA . PRO B 1 208 ? -0.725 -11 8.297 1 98.88 208 PRO B CA 1
ATOM 3524 C C . PRO B 1 208 ? -0.159 -9.781 7.57 1 98.88 208 PRO B C 1
ATOM 3526 O O . PRO B 1 208 ? 0.1 -8.75 8.195 1 98.88 208 PRO B O 1
ATOM 3529 N N . PHE B 1 209 ? 0.091 -9.898 6.363 1 98.88 209 PHE B N 1
ATOM 3530 C CA . PHE B 1 209 ? 0.446 -8.82 5.449 1 98.88 209 PHE B CA 1
ATOM 3531 C C . PHE B 1 209 ? -0.422 -8.859 4.199 1 98.88 209 PHE B C 1
ATOM 3533 O O . PHE B 1 209 ? -0.708 -9.93 3.67 1 98.88 209 PHE B O 1
ATOM 3540 N N . PHE B 1 210 ? -0.859 -7.727 3.746 1 98.75 210 PHE B N 1
ATOM 3541 C CA . PHE B 1 210 ? -1.717 -7.645 2.57 1 98.75 210 PHE B CA 1
ATOM 3542 C C . PHE B 1 210 ? -1.034 -6.859 1.456 1 98.75 210 PHE B C 1
ATOM 3544 O O . PHE B 1 210 ? -0.554 -5.746 1.678 1 98.75 210 PHE B O 1
ATOM 3551 N N . GLY B 1 211 ? -1.052 -7.457 0.285 1 97.38 211 GLY B N 1
ATOM 3552 C CA . GLY B 1 211 ? -0.575 -6.742 -0.889 1 97.38 211 GLY B CA 1
ATOM 3553 C C . GLY B 1 211 ? 0.841 -7.121 -1.282 1 97.38 211 GLY B C 1
ATOM 3554 O O . GLY B 1 211 ? 1.427 -8.039 -0.705 1 97.38 211 GLY B O 1
ATOM 3555 N N . SER B 1 212 ? 1.358 -6.492 -2.357 1 98.19 212 SER B N 1
ATOM 3556 C CA . SER B 1 212 ? 2.648 -6.816 -2.957 1 98.19 212 SER B CA 1
ATOM 3557 C C . SER B 1 212 ? 3.711 -5.793 -2.57 1 98.19 212 SER B C 1
ATOM 3559 O O . SER B 1 212 ? 4.789 -5.758 -3.166 1 98.19 212 SER B O 1
ATOM 3561 N N . ASP B 1 213 ? 3.434 -4.973 -1.597 1 97.06 213 ASP B N 1
ATOM 3562 C CA . ASP B 1 213 ? 4.297 -3.822 -1.337 1 97.06 213 ASP B CA 1
ATOM 3563 C C . ASP B 1 213 ? 4.699 -3.76 0.135 1 97.06 213 ASP B C 1
ATOM 3565 O O . ASP B 1 213 ? 4.988 -2.682 0.659 1 97.06 213 ASP B O 1
ATOM 3569 N N . ARG B 1 214 ? 4.652 -4.879 0.847 1 98.19 214 ARG B N 1
ATOM 3570 C CA . ARG B 1 214 ? 4.93 -4.871 2.279 1 98.19 214 ARG B CA 1
ATOM 3571 C C . ARG B 1 214 ? 6.207 -5.641 2.596 1 98.19 214 ARG B C 1
ATOM 3573 O O . ARG B 1 214 ? 6.414 -6.07 3.732 1 98.19 214 ARG B O 1
ATOM 3580 N N . PHE B 1 215 ? 7.09 -5.82 1.682 1 98.25 215 PHE B N 1
ATOM 3581 C CA . PHE B 1 215 ? 8.211 -6.727 1.88 1 98.25 215 PHE B CA 1
ATOM 3582 C C . PHE B 1 215 ? 9.219 -6.137 2.859 1 98.25 215 PHE B C 1
ATOM 3584 O O . PHE B 1 215 ? 9.867 -6.867 3.611 1 98.25 215 PHE B O 1
ATOM 3591 N N . ASN B 1 216 ? 9.422 -4.762 2.943 1 98.31 216 ASN B N 1
ATOM 3592 C CA . ASN B 1 216 ? 10.266 -4.188 3.98 1 98.31 216 ASN B CA 1
ATOM 3593 C C . ASN B 1 216 ? 9.75 -4.516 5.379 1 98.31 216 ASN B C 1
ATOM 3595 O O . ASN B 1 216 ? 10.531 -4.848 6.273 1 98.31 216 ASN B O 1
ATOM 3599 N N . HIS B 1 217 ? 8.406 -4.488 5.543 1 98.69 217 HIS B N 1
ATOM 3600 C CA . HIS B 1 217 ? 7.801 -4.828 6.824 1 98.69 217 HIS B CA 1
ATOM 3601 C C . HIS B 1 217 ? 7.934 -6.316 7.125 1 98.69 217 HIS B C 1
ATOM 3603 O O . HIS B 1 217 ? 8.117 -6.707 8.281 1 98.69 217 HIS B O 1
ATOM 3609 N N . ILE B 1 218 ? 7.793 -7.125 6.102 1 98.81 218 ILE B N 1
ATOM 3610 C CA . ILE B 1 218 ? 7.941 -8.57 6.266 1 98.81 218 ILE B CA 1
ATOM 3611 C C . ILE B 1 218 ? 9.367 -8.891 6.711 1 98.81 218 ILE B C 1
ATOM 3613 O O . ILE B 1 218 ? 9.57 -9.656 7.652 1 98.81 218 ILE B O 1
ATOM 3617 N N . TYR B 1 219 ? 10.406 -8.328 6.031 1 98.56 219 TYR B N 1
ATOM 3618 C CA . TYR B 1 219 ? 11.797 -8.57 6.398 1 98.56 219 TYR B CA 1
ATOM 3619 C C . TYR B 1 219 ? 12.07 -8.094 7.82 1 98.56 219 TYR B C 1
ATOM 3621 O O . TYR B 1 219 ? 12.781 -8.758 8.578 1 98.56 219 TYR B O 1
ATOM 3629 N N . LYS B 1 220 ? 11.508 -6.941 8.195 1 98.44 220 LYS B N 1
ATOM 3630 C CA . LYS B 1 220 ? 11.656 -6.441 9.555 1 98.44 220 LYS B CA 1
ATOM 3631 C C . LYS B 1 220 ? 11.047 -7.414 10.57 1 98.44 220 LYS B C 1
ATOM 3633 O O . LYS B 1 220 ? 11.672 -7.727 11.586 1 98.44 220 LYS B O 1
ATOM 3638 N N . PHE B 1 221 ? 9.852 -7.879 10.328 1 98.62 221 PHE B N 1
ATOM 3639 C CA . PHE B 1 221 ? 9.148 -8.797 11.211 1 98.62 221 PHE B CA 1
ATOM 3640 C C . PHE B 1 221 ? 9.938 -10.094 11.383 1 98.62 221 PHE B C 1
ATOM 3642 O O . PHE B 1 221 ? 9.938 -10.688 12.461 1 98.62 221 PHE B O 1
ATOM 3649 N N . LEU B 1 222 ? 10.617 -10.492 10.32 1 98.38 222 LEU B N 1
ATOM 3650 C CA . LEU B 1 222 ? 11.406 -11.719 10.32 1 98.38 222 LEU B CA 1
ATOM 3651 C C . LEU B 1 222 ? 12.789 -11.477 10.914 1 98.38 222 LEU B C 1
ATOM 3653 O O . LEU B 1 222 ? 13.578 -12.414 11.062 1 98.38 222 LEU B O 1
ATOM 3657 N N . ASP B 1 223 ? 13.117 -10.242 11.25 1 97.12 223 ASP B N 1
ATOM 3658 C CA . ASP B 1 223 ? 14.414 -9.852 11.789 1 97.12 223 ASP B CA 1
ATOM 3659 C C . ASP B 1 223 ? 15.539 -10.18 10.812 1 97.12 223 ASP B C 1
ATOM 3661 O O . ASP B 1 223 ? 16.562 -10.742 11.203 1 97.12 223 ASP B O 1
ATOM 3665 N N . LEU B 1 224 ? 15.297 -9.922 9.547 1 97.62 224 LEU B N 1
ATOM 3666 C CA . LEU B 1 224 ? 16.297 -10.109 8.5 1 97.62 224 LEU B CA 1
ATOM 3667 C C . LEU B 1 224 ? 16.969 -8.789 8.148 1 97.62 224 LEU B C 1
ATOM 3669 O O . LEU B 1 224 ? 16.359 -7.723 8.266 1 97.62 224 LEU B O 1
ATOM 3673 N N . PRO B 1 225 ? 18.25 -8.891 7.762 1 97.81 225 PRO B N 1
ATOM 3674 C CA . PRO B 1 225 ? 18.891 -7.664 7.27 1 97.81 225 PRO B CA 1
ATOM 3675 C C . PRO B 1 225 ? 18.359 -7.23 5.906 1 97.81 225 PRO B C 1
ATOM 3677 O O . PRO B 1 225 ? 18.219 -8.055 5 1 97.81 225 PRO B O 1
ATOM 3680 N N . PHE B 1 226 ? 18 -5.965 5.734 1 98.25 226 PHE B N 1
ATOM 3681 C CA . PHE B 1 226 ? 17.531 -5.43 4.461 1 98.25 226 PHE B CA 1
ATOM 3682 C C . PHE B 1 226 ? 17.828 -3.934 4.367 1 98.25 226 PHE B C 1
ATOM 3684 O O . PHE B 1 226 ? 18.109 -3.287 5.375 1 98.25 226 PHE B O 1
ATOM 3691 N N . ARG B 1 227 ? 17.875 -3.402 3.174 1 98.06 227 ARG B N 1
ATOM 3692 C CA . ARG B 1 227 ? 17.859 -1.968 2.904 1 98.06 227 ARG B CA 1
ATOM 3693 C C . ARG B 1 227 ? 16.438 -1.494 2.611 1 98.06 227 ARG B C 1
ATOM 3695 O O . ARG B 1 227 ? 15.703 -2.139 1.858 1 98.06 227 ARG B O 1
ATOM 3702 N N . ASP B 1 228 ? 16.062 -0.426 3.262 1 98.06 228 ASP B N 1
ATOM 3703 C CA . ASP B 1 228 ? 14.773 0.199 2.977 1 98.06 228 ASP B CA 1
ATOM 3704 C C . ASP B 1 228 ? 14.914 1.286 1.912 1 98.06 228 ASP B C 1
ATOM 3706 O O . ASP B 1 228 ? 16.016 1.54 1.419 1 98.06 228 ASP B O 1
ATOM 3710 N N . ILE B 1 229 ? 13.758 1.854 1.513 1 98.19 229 ILE B N 1
ATOM 3711 C CA . ILE B 1 229 ? 13.734 2.924 0.522 1 98.19 229 ILE B CA 1
ATOM 3712 C C . ILE B 1 229 ? 14.523 4.125 1.037 1 98.19 229 ILE B C 1
ATOM 3714 O O . ILE B 1 229 ? 14.32 4.566 2.172 1 98.19 229 ILE B O 1
ATOM 3718 N N . GLU B 1 230 ? 15.461 4.543 0.283 1 98 230 GLU B N 1
ATOM 3719 C CA . GLU B 1 230 ? 16.297 5.676 0.67 1 98 230 GLU B CA 1
ATOM 3720 C C . GLU B 1 230 ? 16.562 6.598 -0.518 1 98 230 GLU B C 1
ATOM 3722 O O . GLU B 1 230 ? 17.109 6.168 -1.531 1 98 230 GLU B O 1
ATOM 3727 N N . LEU B 1 231 ? 16.078 7.812 -0.42 1 98.31 231 LEU B N 1
ATOM 3728 C CA . LEU B 1 231 ? 16.453 8.828 -1.398 1 98.31 231 LEU B CA 1
ATOM 3729 C C . LEU B 1 231 ? 17.938 9.156 -1.289 1 98.31 231 LEU B C 1
ATOM 3731 O O . LEU B 1 231 ? 18.469 9.312 -0.185 1 98.31 231 LEU B O 1
ATOM 3735 N N . LEU B 1 232 ? 18.609 9.188 -2.408 1 97.94 232 LEU B N 1
ATOM 3736 C CA . LEU B 1 232 ? 20.047 9.453 -2.436 1 97.94 232 LEU B CA 1
ATOM 3737 C C . LEU B 1 232 ? 20.328 10.883 -2.881 1 97.94 232 LEU B C 1
ATOM 3739 O O . LEU B 1 232 ? 19.516 11.492 -3.578 1 97.94 232 LEU B O 1
ATOM 3743 N N . PRO B 1 233 ? 21.438 11.477 -2.408 1 96.38 233 PRO B N 1
ATOM 3744 C CA . PRO B 1 233 ? 21.797 12.836 -2.822 1 96.38 233 PRO B CA 1
ATOM 3745 C C . PRO B 1 233 ? 22.125 12.93 -4.312 1 96.38 233 PRO B C 1
ATOM 3747 O O . PRO B 1 233 ? 22.375 11.914 -4.961 1 96.38 233 PRO B O 1
ATOM 3750 N N . PRO B 1 234 ? 22 14.227 -4.816 1 92.88 234 PRO B N 1
ATOM 3751 C CA . PRO B 1 234 ? 22.406 14.414 -6.211 1 92.88 234 PRO B CA 1
ATOM 3752 C C . PRO B 1 234 ? 23.891 14.07 -6.445 1 92.88 234 PRO B C 1
ATOM 3754 O O . PRO B 1 234 ? 24.719 14.289 -5.566 1 92.88 234 PRO B O 1
ATOM 3757 N N . THR B 1 235 ? 24.188 13.367 -7.492 1 80.62 235 THR B N 1
ATOM 3758 C CA . THR B 1 235 ? 25.578 13.102 -7.836 1 80.62 235 THR B CA 1
ATOM 3759 C C . THR B 1 235 ? 26.203 14.305 -8.547 1 80.62 235 THR B C 1
ATOM 3761 O O . THR B 1 235 ? 25.5 15.062 -9.219 1 80.62 235 THR B O 1
ATOM 3764 N N . LYS B 1 236 ? 27.406 14.836 -8.188 1 63.06 236 LYS B N 1
ATOM 3765 C CA . LYS B 1 236 ? 28.172 15.922 -8.805 1 63.06 236 LYS B CA 1
ATOM 3766 C C . LYS B 1 236 ? 27.984 15.938 -10.32 1 63.06 236 LYS B C 1
ATOM 3768 O O . LYS B 1 236 ? 28.031 17 -10.945 1 63.06 236 LYS B O 1
ATOM 3773 N N . GLU B 1 237 ? 27.969 15.102 -11.141 1 49.31 237 GLU B N 1
ATOM 3774 C CA . GLU B 1 237 ? 28.047 15.25 -12.594 1 49.31 237 GLU B CA 1
ATOM 3775 C C . GLU B 1 237 ? 26.75 15.812 -13.156 1 49.31 237 GLU B C 1
ATOM 3777 O O . GLU B 1 237 ? 26.641 16.062 -14.359 1 49.31 237 GLU B O 1
ATOM 3782 N N . SER B 1 238 ? 25.656 15.852 -12.578 1 43.72 238 SER B N 1
ATOM 3783 C CA . SER B 1 238 ? 24.438 16.156 -13.32 1 43.72 238 SER B CA 1
ATOM 3784 C C . SER B 1 238 ? 24.359 17.641 -13.664 1 43.72 238 SER B C 1
ATOM 3786 O O . SER B 1 238 ? 23.438 18.078 -14.352 1 43.72 238 SER B O 1
ATOM 3788 N N . LYS B 1 239 ? 25.062 18.516 -13.031 1 35.94 239 LYS B N 1
ATOM 3789 C CA . LYS B 1 239 ? 25.062 19.922 -13.422 1 35.94 239 LYS B CA 1
ATOM 3790 C C . LYS B 1 239 ? 26.047 20.188 -14.555 1 35.94 239 LYS B C 1
ATOM 3792 O O . LYS B 1 239 ? 26.359 21.344 -14.852 1 35.94 239 LYS B O 1
ATOM 3797 N N . ILE B 1 240 ? 26.828 19.375 -15.141 1 26.11 240 ILE B N 1
ATOM 3798 C CA . ILE B 1 240 ? 27.531 19.938 -16.281 1 26.11 240 ILE B CA 1
ATOM 3799 C C . ILE B 1 240 ? 26.609 20 -17.484 1 26.11 240 ILE B C 1
ATOM 3801 O O . ILE B 1 240 ? 25.922 19.016 -17.812 1 26.11 240 ILE B O 1
#

Secondary structure (DSSP, 8-state):
--SEEEEEEE-TT-HHHHHHHHHHGGGHHHHHHTTEEEEEEE--HHHHHHHHT---GGGSHHHHHHHHHHHHHHHHHTT-TT----TTHHHH--THHHHHHHHHHHHHS-HHHHHHHHHHHHHHHHSTT---TTSHHHHHHHHHH-BSSTTS--SBSS-HHHHHHHHHHHTSHHHHHHHHHHHHHHHHTT-SSSSEEEEE-TTS-EEEEESSS-HHHHHHHTT--EE--EEPPPPGGGG-/--SEEEEEEE-TT-HHHHHHHHHHGGGHHHHHHTTEEEEEEE--HHHHHHHHT---GGGSHHHHHHHHHHHHHHHHHTT-TT----TTHHHH--THHHHHHHHHHHHHS-HHHHHHHHHHHHHHHHSTT---TTSHHHHHHHHHH-BSSSSS--SBSS-HHHHHHHHHHHTSHHHHHHHHHHHHHHHHTT-SSSSEEEEE-TTS-EEEEESSS-HHHHHHHTT--EE--EEPPPPGGGG-

InterPro domains:
  IPR001853 DSBA-like thioredoxin domain [PF01323] (6-218)
  IPR014440 HCCA isomerase/glutathione S-transferase kappa [PIRSF006386] (4-223)
  IPR036249 Thioredoxin-like superfamily [SSF52833] (5-223)
  IPR044088 Glutathione S-transferase kappa [cd03021] (4-223)
  IPR051924 Glutathione S-transferase Kappa/NadH [PTHR42943] (4-226)